Protein AF-0000000086060677 (afdb_homodimer)

InterPro domains:
  IPR001279 Metallo-beta-lactamase [PF00753] (43-254)
  IPR001279 Metallo-beta-lactamase [SM00849] (43-254)
  IPR036866 Ribonuclease Z/Hydroxyacylglutathione hydrolase-like [G3DSA:3.60.15.10] (2-266)
  IPR036866 Ribonuclease Z/Hydroxyacylglutathione hydrolase-like [SSF56281] (4-256)
  IPR051013 N-acyl homoserine lactonase-like [PTHR42978] (4-263)

Organism: NCBI:txid261290

Structure (mmCIF, N/CA/C/O backbone):
data_AF-0000000086060677-model_v1
#
loop_
_entity.id
_entity.type
_entity.pdbx_description
1 polymer 'Glyoxylase-like metal-dependent hydrolase (Beta-lactamase superfamily II)'
#
loop_
_atom_site.group_PDB
_atom_site.id
_atom_site.type_symbol
_atom_site.label_atom_id
_atom_site.label_alt_id
_atom_site.label_comp_id
_atom_site.label_asym_id
_atom_site.label_entity_id
_atom_site.label_seq_id
_atom_site.pdbx_PDB_ins_code
_atom_site.Cartn_x
_atom_site.Cartn_y
_atom_site.Cartn_z
_atom_site.occupancy
_atom_site.B_iso_or_equiv
_atom_site.auth_seq_id
_atom_site.auth_comp_id
_atom_site.auth_asym_id
_atom_site.auth_atom_id
_atom_site.pdbx_PDB_model_num
ATOM 1 N N . MET A 1 1 ? -15.977 19.625 28.578 1 93 1 MET A N 1
ATOM 2 C CA . MET A 1 1 ? -15.82 20.375 27.344 1 93 1 MET A CA 1
ATOM 3 C C . MET A 1 1 ? -15.164 21.734 27.609 1 93 1 MET A C 1
ATOM 5 O O . MET A 1 1 ? -15.367 22.328 28.656 1 93 1 MET A O 1
ATOM 9 N N . VAL A 1 2 ? -14.25 22.047 26.672 1 95.31 2 VAL A N 1
ATOM 10 C CA . VAL A 1 2 ? -13.461 23.266 26.875 1 95.31 2 VAL A CA 1
ATOM 11 C C . VAL A 1 2 ? -14.031 24.406 26.047 1 95.31 2 VAL A C 1
ATOM 13 O O . VAL A 1 2 ? -14.539 24.172 24.938 1 95.31 2 VAL A O 1
ATOM 16 N N . ASP A 1 3 ? -13.953 25.625 26.656 1 96.69 3 ASP A N 1
ATOM 17 C CA . ASP A 1 3 ? -14.258 26.828 25.891 1 96.69 3 ASP A CA 1
ATOM 18 C C . ASP A 1 3 ? -13.039 27.312 25.109 1 96.69 3 ASP A C 1
ATOM 20 O O . ASP A 1 3 ? -12.203 28.031 25.641 1 96.69 3 ASP A O 1
ATOM 24 N N . ALA A 1 4 ? -12.914 26.906 23.875 1 97.19 4 ALA A N 1
ATOM 25 C CA . ALA A 1 4 ? -11.797 27.234 22.984 1 97.19 4 ALA A CA 1
ATOM 26 C C . ALA A 1 4 ? -12.289 27.625 21.594 1 97.19 4 ALA A C 1
ATOM 28 O O . ALA A 1 4 ? -13.43 27.344 21.234 1 97.19 4 ALA A O 1
ATOM 29 N N . GLU A 1 5 ? -11.484 28.375 20.984 1 97.62 5 GLU A N 1
ATOM 30 C CA . GLU A 1 5 ? -11.727 28.719 19.594 1 97.62 5 GLU A CA 1
ATOM 31 C C . GLU A 1 5 ? -10.695 28.078 18.672 1 97.62 5 GLU A C 1
ATOM 33 O O . GLU A 1 5 ? -9.516 27.969 19.031 1 97.62 5 GLU A O 1
ATOM 38 N N . VAL A 1 6 ? -11.141 27.594 17.547 1 98.5 6 VAL A N 1
ATOM 39 C CA . VAL A 1 6 ? -10.25 26.984 16.562 1 98.5 6 VAL A CA 1
ATOM 40 C C . VAL A 1 6 ? -10.266 27.797 15.281 1 98.5 6 VAL A C 1
ATOM 42 O O . VAL A 1 6 ? -11.305 27.938 14.641 1 98.5 6 VAL A O 1
ATOM 45 N N . TYR A 1 7 ? -9.133 28.359 14.938 1 98.69 7 TYR A N 1
ATOM 46 C CA . TYR A 1 7 ? -8.969 29.125 13.703 1 98.69 7 TYR A CA 1
ATOM 47 C C . TYR A 1 7 ? -8.266 28.281 12.641 1 98.69 7 TYR A C 1
ATOM 49 O O . TYR A 1 7 ? -7.227 27.672 12.914 1 98.69 7 TYR A O 1
ATOM 57 N N . VAL A 1 8 ? -8.867 28.219 11.445 1 98.69 8 VAL A N 1
ATOM 58 C CA . VAL A 1 8 ? -8.25 27.531 10.312 1 98.69 8 VAL A CA 1
ATOM 59 C C . VAL A 1 8 ? -7.355 28.5 9.539 1 98.69 8 VAL A C 1
ATOM 61 O O . VAL A 1 8 ? -7.801 29.578 9.125 1 98.69 8 VAL A O 1
ATOM 64 N N . ILE A 1 9 ? -6.129 28.141 9.406 1 98.75 9 ILE A N 1
ATOM 65 C CA . ILE A 1 9 ? -5.16 28.984 8.711 1 98.75 9 ILE A CA 1
ATOM 66 C C . ILE A 1 9 ? -4.871 28.406 7.332 1 98.75 9 ILE A C 1
ATOM 68 O O . ILE A 1 9 ? -4.375 27.281 7.215 1 98.75 9 ILE A O 1
ATOM 72 N N . ASP A 1 10 ? -5.199 29.156 6.301 1 98.62 10 ASP A N 1
ATOM 73 C CA . ASP A 1 10 ? -4.883 28.75 4.934 1 98.62 10 ASP A CA 1
ATOM 74 C C . ASP A 1 10 ? -3.385 28.859 4.66 1 98.62 10 ASP A C 1
ATOM 76 O O . ASP A 1 10 ? -2.812 29.953 4.738 1 98.62 10 ASP A O 1
ATOM 80 N N . ARG A 1 11 ? -2.787 27.797 4.316 1 98.75 11 ARG A N 1
ATOM 81 C CA . ARG A 1 11 ? -1.346 27.75 4.09 1 98.75 11 ARG A CA 1
ATOM 82 C C . ARG A 1 11 ? -1.031 27.469 2.625 1 98.75 11 ARG A C 1
ATOM 84 O O . ARG A 1 11 ? 0.071 27.016 2.297 1 98.75 11 ARG A O 1
ATOM 91 N N . GLY A 1 12 ? -2.002 27.656 1.81 1 98.44 12 GLY A N 1
ATOM 92 C CA . GLY A 1 12 ? -1.803 27.484 0.381 1 98.44 12 GLY A CA 1
ATOM 93 C C . GLY A 1 12 ? -2.225 26.109 -0.111 1 98.44 12 GLY A C 1
ATOM 94 O O . GLY A 1 12 ? -3.092 25.469 0.488 1 98.44 12 GLY A O 1
ATOM 95 N N . GLY A 1 13 ? -1.74 25.781 -1.375 1 98.38 13 GLY A N 1
ATOM 96 C CA . GLY A 1 13 ? -2.143 24.547 -2.012 1 98.38 13 GLY A CA 1
ATOM 97 C C . GLY A 1 13 ? -0.994 23.828 -2.688 1 98.38 13 GLY A C 1
ATOM 98 O O . GLY A 1 13 ? 0.056 24.422 -2.943 1 98.38 13 GLY A O 1
ATOM 99 N N . ILE A 1 14 ? -1.192 22.547 -2.873 1 98.75 14 ILE A N 1
ATOM 100 C CA . ILE A 1 14 ? -0.278 21.672 -3.607 1 98.75 14 ILE A CA 1
ATOM 101 C C . ILE A 1 14 ? -1.015 21.016 -4.77 1 98.75 14 ILE A C 1
ATOM 103 O O . ILE A 1 14 ? -2.135 20.531 -4.602 1 98.75 14 ILE A O 1
ATOM 107 N N . ARG A 1 15 ? -0.454 21.094 -5.969 1 98.75 15 ARG A N 1
ATOM 108 C CA . ARG A 1 15 ? -0.992 20.375 -7.125 1 98.75 15 ARG A CA 1
ATOM 109 C C . ARG A 1 15 ? -0.261 19.062 -7.348 1 98.75 15 ARG A C 1
ATOM 111 O O . ARG A 1 15 ? 0.97 19.016 -7.309 1 98.75 15 ARG A O 1
ATOM 118 N N . CYS A 1 16 ? -1.013 18.031 -7.512 1 98.31 16 CYS A N 1
ATOM 119 C CA . CYS A 1 16 ? -0.381 16.719 -7.656 1 98.31 16 CYS A CA 1
ATOM 120 C C . CYS A 1 16 ? -1.327 15.734 -8.328 1 98.31 16 CYS A C 1
ATOM 122 O O . CYS A 1 16 ? -2.48 16.062 -8.609 1 98.31 16 CYS A O 1
ATOM 124 N N . ASP A 1 17 ? -0.795 14.586 -8.727 1 98.38 17 ASP A N 1
ATOM 125 C CA . ASP A 1 17 ? -1.565 13.445 -9.211 1 98.38 17 ASP A CA 1
ATOM 126 C C . ASP A 1 17 ? -2.459 12.875 -8.117 1 98.38 17 ASP A C 1
ATOM 128 O O . ASP A 1 17 ? -1.979 12.531 -7.035 1 98.38 17 ASP A O 1
ATOM 132 N N . MET A 1 18 ? -3.803 12.711 -8.375 1 97.94 18 MET A N 1
ATOM 133 C CA . MET A 1 18 ? -4.738 12.242 -7.359 1 97.94 18 MET A CA 1
ATOM 134 C C . MET A 1 18 ? -4.492 10.773 -7.027 1 97.94 18 MET A C 1
ATOM 136 O O . MET A 1 18 ? -4.996 10.266 -6.02 1 97.94 18 MET A O 1
ATOM 140 N N . ASN A 1 19 ? -3.652 10.078 -7.785 1 97.25 19 ASN A N 1
ATOM 141 C CA . ASN A 1 19 ? -3.242 8.719 -7.441 1 97.25 19 ASN A CA 1
ATOM 142 C C . ASN A 1 19 ? -2.449 8.688 -6.137 1 97.25 19 ASN A C 1
ATOM 144 O O . ASN A 1 19 ? -2.332 7.637 -5.504 1 97.25 19 ASN A O 1
ATOM 148 N N . TYR A 1 20 ? -1.906 9.867 -5.715 1 96.88 20 TYR A N 1
ATOM 149 C CA . TYR A 1 20 ? -1.253 9.938 -4.41 1 96.88 20 TYR A CA 1
ATOM 150 C C . TYR A 1 20 ? -2.279 9.945 -3.285 1 96.88 20 TYR A C 1
ATOM 152 O O . TYR A 1 20 ? -2.031 9.398 -2.207 1 96.88 20 TYR A O 1
ATOM 160 N N . MET A 1 21 ? -3.42 10.523 -3.551 1 97.31 21 MET A N 1
ATOM 161 C CA . MET A 1 21 ? -4.426 10.758 -2.518 1 97.31 21 MET A CA 1
ATOM 162 C C . MET A 1 21 ? -5.312 9.531 -2.336 1 97.31 21 MET A C 1
ATOM 164 O O . MET A 1 21 ? -5.812 9.281 -1.237 1 97.31 21 MET A O 1
ATOM 168 N N . LEU A 1 22 ? -5.535 8.891 -3.459 1 96.69 22 LEU A N 1
ATOM 169 C CA . LEU A 1 22 ? -6.418 7.727 -3.5 1 96.69 22 LEU A CA 1
ATOM 170 C C . LEU A 1 22 ? -5.758 6.566 -4.238 1 96.69 22 LEU A C 1
ATOM 172 O O . LEU A 1 22 ? -5.387 6.699 -5.406 1 96.69 22 LEU A O 1
ATOM 176 N N . GLU A 1 23 ? -5.656 5.473 -3.51 1 95.31 23 GLU A N 1
ATOM 177 C CA . GLU A 1 23 ? -5.082 4.273 -4.113 1 95.31 23 GLU A CA 1
ATOM 178 C C . GLU A 1 23 ? -5.844 3.867 -5.371 1 95.31 23 GLU A C 1
ATOM 180 O O . GLU A 1 23 ? -7.047 3.617 -5.32 1 95.31 23 GLU A O 1
ATOM 185 N N . GLY A 1 24 ? -5.125 3.793 -6.508 1 93.56 24 GLY A N 1
ATOM 186 C CA . GLY A 1 24 ? -5.723 3.318 -7.746 1 93.56 24 GLY A CA 1
ATOM 187 C C . GLY A 1 24 ? -6.73 4.289 -8.328 1 93.56 24 GLY A C 1
ATOM 188 O O . GLY A 1 24 ? -7.684 3.877 -9 1 93.56 24 GLY A O 1
ATOM 189 N N . ASN A 1 25 ? -6.605 5.531 -8.062 1 96.12 25 ASN A N 1
ATOM 190 C CA . ASN A 1 25 ? -7.535 6.551 -8.547 1 96.12 25 ASN A CA 1
ATOM 191 C C . ASN A 1 25 ? -7.684 6.5 -10.062 1 96.12 25 ASN A C 1
ATOM 193 O O . ASN A 1 25 ? -8.797 6.566 -10.586 1 96.12 25 ASN A O 1
ATOM 197 N N . THR A 1 26 ? -6.645 6.484 -10.797 1 96.62 26 THR A N 1
ATOM 198 C CA . THR A 1 26 ? -6.648 6.34 -12.25 1 96.62 26 THR A CA 1
ATOM 199 C C . THR A 1 26 ? -5.738 5.195 -12.68 1 96.62 26 THR A C 1
ATOM 201 O O . THR A 1 26 ? -4.523 5.25 -12.469 1 96.62 26 THR A O 1
ATOM 204 N N . LEU A 1 27 ? -6.324 4.211 -13.227 1 96.69 27 LEU A N 1
ATOM 205 C CA . LEU A 1 27 ? -5.613 3.066 -13.789 1 96.69 27 LEU A CA 1
ATOM 206 C C . LEU A 1 27 ? -6.113 2.754 -15.195 1 96.69 27 LEU A C 1
ATOM 208 O O . LEU A 1 27 ? -7.293 2.953 -15.5 1 96.69 27 LEU A O 1
ATOM 212 N N . ALA A 1 28 ? -5.18 2.299 -16 1 97.94 28 ALA A N 1
ATOM 213 C CA . ALA A 1 28 ? -5.562 1.871 -17.344 1 97.94 28 ALA A CA 1
ATOM 214 C C . ALA A 1 28 ? -6.34 0.561 -17.297 1 97.94 28 ALA A C 1
ATOM 216 O O . ALA A 1 28 ? -6.207 -0.219 -16.359 1 97.94 28 ALA A O 1
ATOM 217 N N . THR A 1 29 ? -7.207 0.333 -18.281 1 97.94 29 THR A N 1
ATOM 218 C CA . THR A 1 29 ? -7.922 -0.915 -18.531 1 97.94 29 THR A CA 1
ATOM 219 C C . THR A 1 29 ? -7.707 -1.382 -19.969 1 97.94 29 THR A C 1
ATOM 221 O O . THR A 1 29 ? -7.066 -0.691 -20.766 1 97.94 29 THR A O 1
ATOM 224 N N . ARG A 1 30 ? -8.242 -2.547 -20.219 1 98.06 30 ARG A N 1
ATOM 225 C CA . ARG A 1 30 ? -8.109 -3.113 -21.547 1 98.06 30 ARG A CA 1
ATOM 226 C C . ARG A 1 30 ? -8.672 -2.16 -22.609 1 98.06 30 ARG A C 1
ATOM 228 O O . ARG A 1 30 ? -8.039 -1.925 -23.641 1 98.06 30 ARG A O 1
ATOM 235 N N . THR A 1 31 ? -9.789 -1.585 -22.375 1 98.12 31 THR A N 1
ATOM 236 C CA . THR A 1 31 ? -10.492 -0.771 -23.359 1 98.12 31 THR A CA 1
ATOM 237 C C . THR A 1 31 ? -10.008 0.676 -23.297 1 98.12 31 THR A C 1
ATOM 239 O O . THR A 1 31 ? -10.156 1.421 -24.281 1 98.12 31 THR A O 1
ATOM 242 N N . ASP A 1 32 ? -9.531 1.156 -22.203 1 98.06 32 ASP A N 1
ATOM 243 C CA . ASP A 1 32 ? -8.953 2.486 -22.031 1 98.06 32 ASP A CA 1
ATOM 244 C C . ASP A 1 32 ? -7.543 2.402 -21.453 1 98.06 32 ASP A C 1
ATOM 246 O O . ASP A 1 32 ? -7.344 2.613 -20.266 1 98.06 32 ASP A O 1
ATOM 250 N N . ARG A 1 33 ? -6.59 2.355 -22.312 1 97.12 33 ARG A N 1
ATOM 251 C CA . ARG A 1 33 ? -5.223 2.055 -21.906 1 97.12 33 ARG A CA 1
ATOM 252 C C . ARG A 1 33 ? -4.484 3.322 -21.484 1 97.12 33 ARG A C 1
ATOM 254 O O . ARG A 1 33 ? -3.398 3.252 -20.906 1 97.12 33 ARG A O 1
ATOM 261 N N . ASN A 1 34 ? -5.051 4.422 -21.797 1 96.75 34 ASN A N 1
ATOM 262 C CA . ASN A 1 34 ? -4.41 5.676 -21.422 1 96.75 34 ASN A CA 1
ATOM 263 C C . ASN A 1 34 ? -5.43 6.707 -20.938 1 96.75 34 ASN A C 1
ATOM 265 O O . ASN A 1 34 ? -5.574 7.77 -21.547 1 96.75 34 ASN A O 1
ATOM 269 N N . PRO A 1 35 ? -6.059 6.359 -19.906 1 97.44 35 PRO A N 1
ATOM 270 C CA . PRO A 1 35 ? -7.012 7.332 -19.359 1 97.44 35 PRO A CA 1
ATOM 271 C C . PRO A 1 35 ? -6.34 8.617 -18.891 1 97.44 35 PRO A C 1
ATOM 273 O O . PRO A 1 35 ? -5.152 8.617 -18.562 1 97.44 35 PRO A O 1
ATOM 276 N N . ASP A 1 36 ? -7.094 9.711 -18.906 1 97.12 36 ASP A N 1
ATOM 277 C CA . ASP A 1 36 ? -6.582 10.977 -18.391 1 97.12 36 ASP A CA 1
ATOM 278 C C . ASP A 1 36 ? -6.348 10.898 -16.875 1 97.12 36 ASP A C 1
ATOM 280 O O . ASP A 1 36 ? -7.246 10.516 -16.125 1 97.12 36 ASP A O 1
ATOM 284 N N . ILE A 1 37 ? -5.188 11.289 -16.469 1 96.88 37 ILE A N 1
ATOM 285 C CA . ILE A 1 37 ? -4.84 11.289 -15.055 1 96.88 37 ILE A CA 1
ATOM 286 C C . ILE A 1 37 ? -5.5 12.477 -14.359 1 96.88 37 ILE A C 1
ATOM 288 O O . ILE A 1 37 ? -5.535 13.578 -14.906 1 96.88 37 ILE A O 1
ATOM 292 N N . ASP A 1 38 ? -6.074 12.203 -13.219 1 97.38 38 ASP A N 1
ATOM 293 C CA . ASP A 1 38 ? -6.676 13.234 -12.391 1 97.38 38 ASP A CA 1
ATOM 294 C C . ASP A 1 38 ? -5.609 14.031 -11.641 1 97.38 38 ASP A C 1
ATOM 296 O O . ASP A 1 38 ? -5.082 13.578 -10.625 1 97.38 38 ASP A O 1
ATOM 300 N N . TYR A 1 39 ? -5.199 15.18 -12.164 1 98 39 TYR A N 1
ATOM 301 C CA . TYR A 1 39 ? -4.242 16.109 -11.586 1 98 39 TYR A CA 1
ATOM 302 C C . TYR A 1 39 ? -4.949 17.328 -11.008 1 98 39 TYR A C 1
ATOM 304 O O . TYR A 1 39 ? -5.605 18.078 -11.734 1 98 39 TYR A O 1
ATOM 312 N N . ASP A 1 40 ? -4.855 17.5 -9.68 1 97.88 40 ASP A N 1
ATOM 313 C CA . ASP A 1 40 ? -5.676 18.516 -9.039 1 97.88 40 ASP A CA 1
ATOM 314 C C . ASP A 1 40 ? -4.934 19.156 -7.867 1 97.88 40 ASP A C 1
ATOM 316 O O . ASP A 1 40 ? -3.764 18.859 -7.629 1 97.88 40 ASP A O 1
ATOM 320 N N . GLU A 1 41 ? -5.602 20.125 -7.254 1 98.25 41 GLU A N 1
ATOM 321 C CA . GLU A 1 41 ? -5.035 20.844 -6.121 1 98.25 41 GLU A CA 1
ATOM 322 C C . GLU A 1 41 ? -5.621 20.359 -4.801 1 98.25 41 GLU A C 1
ATOM 324 O O . GLU A 1 41 ? -6.82 20.078 -4.715 1 98.25 41 GLU A O 1
ATOM 329 N N . ILE A 1 42 ? -4.754 20.172 -3.822 1 98.56 42 ILE A N 1
ATOM 330 C CA . ILE A 1 42 ? -5.188 19.875 -2.461 1 98.56 42 ILE A CA 1
ATOM 331 C C . ILE A 1 42 ? -4.797 21.031 -1.535 1 98.56 42 ILE A C 1
ATOM 333 O O . ILE A 1 42 ? -3.781 21.688 -1.751 1 98.56 42 ILE A O 1
ATOM 337 N N . PRO A 1 43 ? -5.602 21.25 -0.535 1 98.69 43 PRO A N 1
ATOM 338 C CA . PRO A 1 43 ? -5.301 22.344 0.382 1 98.69 43 PRO A CA 1
ATOM 339 C C . PRO A 1 43 ? -4.254 21.969 1.43 1 98.69 43 PRO A C 1
ATOM 341 O O . PRO A 1 43 ? -4.176 20.812 1.839 1 98.69 43 PRO A O 1
ATOM 344 N N . VAL A 1 44 ? -3.436 22.859 1.791 1 98.81 44 VAL A N 1
ATOM 345 C CA . VAL A 1 44 ? -2.588 22.797 2.977 1 98.81 44 VAL A CA 1
ATOM 346 C C . VAL A 1 44 ? -3.088 23.797 4.02 1 98.81 44 VAL A C 1
ATOM 348 O O . VAL A 1 44 ? -3.365 24.953 3.697 1 98.81 44 VAL A O 1
ATOM 351 N N . TRP A 1 45 ? -3.254 23.297 5.191 1 98.69 45 TRP A N 1
ATOM 352 C CA . TRP A 1 45 ? -3.775 24.172 6.242 1 98.69 45 TRP A CA 1
ATOM 353 C C . TRP A 1 45 ? -3.238 23.766 7.605 1 98.69 45 TRP A C 1
ATOM 355 O O . TRP A 1 45 ? -2.723 22.656 7.77 1 98.69 45 TRP A O 1
ATOM 365 N N . ASN A 1 46 ? -3.209 24.625 8.508 1 98.62 46 ASN A N 1
ATOM 366 C CA . ASN A 1 46 ? -2.961 24.344 9.922 1 98.62 46 ASN A CA 1
ATOM 367 C C . ASN A 1 46 ? -3.955 25.062 10.82 1 98.62 46 ASN A C 1
ATOM 369 O O . ASN A 1 46 ? -4.93 25.641 10.336 1 98.62 46 ASN A O 1
ATOM 373 N N . LEU A 1 47 ? -3.861 24.859 12.133 1 98.81 47 LEU A N 1
ATOM 374 C CA . LEU A 1 47 ? -4.84 25.438 13.047 1 98.81 47 LEU A CA 1
ATOM 375 C C . LEU A 1 47 ? -4.152 26.266 14.141 1 98.81 47 LEU A C 1
ATOM 377 O O . LEU A 1 47 ? -3.041 25.922 14.562 1 98.81 47 LEU A O 1
ATOM 381 N N . VAL A 1 48 ? -4.809 27.312 14.531 1 98.88 48 VAL A N 1
ATOM 382 C CA . VAL A 1 48 ? -4.59 27.891 15.852 1 98.88 48 VAL A CA 1
ATOM 383 C C . VAL A 1 48 ? -5.742 27.5 16.781 1 98.88 48 VAL A C 1
ATOM 385 O O . VAL A 1 48 ? -6.902 27.812 16.5 1 98.88 48 VAL A O 1
ATOM 388 N N . ILE A 1 49 ? -5.43 26.734 17.766 1 98.69 49 ILE A N 1
ATOM 389 C CA . ILE A 1 49 ? -6.391 26.422 18.828 1 98.69 49 ILE A CA 1
ATOM 390 C C . ILE A 1 49 ? -6.195 27.359 20 1 98.69 49 ILE A C 1
ATOM 392 O O . ILE A 1 49 ? -5.246 27.219 20.781 1 98.69 49 ILE A O 1
ATOM 396 N N . ASP A 1 50 ? -7.02 28.344 20.047 1 98.44 50 ASP A N 1
ATOM 397 C CA . ASP A 1 50 ? -7.008 29.297 21.156 1 98.44 50 ASP A CA 1
ATOM 398 C C . ASP A 1 50 ? -7.656 28.688 22.406 1 98.44 50 ASP A C 1
ATOM 400 O O . ASP A 1 50 ? -8.844 28.906 22.656 1 98.44 50 ASP A O 1
ATOM 404 N N . HIS A 1 51 ? -6.859 27.953 23.094 1 98.06 51 HIS A N 1
ATOM 405 C CA . HIS A 1 51 ? -7.238 27.188 24.281 1 98.06 51 HIS A CA 1
ATOM 406 C C . HIS A 1 51 ? -7.02 28.016 25.562 1 98.06 51 HIS A C 1
ATOM 408 O O . HIS A 1 51 ? -6.086 28.812 25.625 1 98.06 51 HIS A O 1
ATOM 414 N N . PRO A 1 52 ? -7.934 27.844 26.594 1 98 52 PRO A N 1
ATOM 415 C CA . PRO A 1 52 ? -7.77 28.609 27.844 1 98 52 PRO A CA 1
ATOM 416 C C . PRO A 1 52 ? -6.406 28.406 28.484 1 98 52 PRO A C 1
ATOM 418 O O . PRO A 1 52 ? -5.895 29.297 29.156 1 98 52 PRO A O 1
ATOM 421 N N . GLU A 1 53 ? -5.762 27.344 28.234 1 98.5 53 GLU A N 1
ATOM 422 C CA . GLU A 1 53 ? -4.496 27.016 28.891 1 98.5 53 GLU A CA 1
ATOM 423 C C . GLU A 1 53 ? -3.309 27.438 28.031 1 98.5 53 GLU A C 1
ATOM 425 O O . GLU A 1 53 ? -2.189 27.578 28.531 1 98.5 53 GLU A O 1
ATOM 430 N N . ALA A 1 54 ? -3.5 27.594 26.75 1 98.62 54 ALA A N 1
ATOM 431 C CA . ALA A 1 54 ? -2.41 27.906 25.812 1 98.62 54 ALA A CA 1
ATOM 432 C C . ALA A 1 54 ? -2.945 28.219 24.422 1 98.62 54 ALA A C 1
ATOM 434 O O . ALA A 1 54 ? -4.004 27.719 24.031 1 98.62 54 ALA A O 1
ATOM 435 N N . THR A 1 55 ? -2.262 29.031 23.703 1 98.81 55 THR A N 1
ATOM 436 C CA . THR A 1 55 ? -2.467 29.141 22.266 1 98.81 55 THR A CA 1
ATOM 437 C C . THR A 1 55 ? -1.643 28.094 21.531 1 98.81 55 THR A C 1
ATOM 439 O O . THR A 1 55 ? -0.412 28.156 21.5 1 98.81 55 THR A O 1
ATOM 442 N N . ILE A 1 56 ? -2.291 27.125 20.906 1 98.88 56 ILE A N 1
ATOM 443 C CA . ILE A 1 56 ? -1.622 25.969 20.328 1 98.88 56 ILE A CA 1
ATOM 444 C C . ILE A 1 56 ? -1.646 26.062 18.812 1 98.88 56 ILE A C 1
ATOM 446 O O . ILE A 1 56 ? -2.711 26.219 18.203 1 98.88 56 ILE A O 1
ATOM 450 N N . LEU A 1 57 ? -0.483 26.031 18.203 1 98.94 57 LEU A N 1
ATOM 451 C CA . LEU A 1 57 ? -0.364 25.891 16.766 1 98.94 57 LEU A CA 1
ATOM 452 C C . LEU A 1 57 ? -0.325 24.422 16.344 1 98.94 57 LEU A C 1
ATOM 454 O O . LEU A 1 57 ? 0.575 23.688 16.75 1 98.94 57 LEU A O 1
ATOM 458 N N . TRP A 1 58 ? -1.327 23.984 15.617 1 98.88 58 TRP A N 1
ATOM 459 C CA . TRP A 1 58 ? -1.451 22.625 15.102 1 98.88 58 TRP A CA 1
ATOM 460 C C . TRP A 1 58 ? -0.917 22.531 13.68 1 98.88 58 TRP A C 1
ATOM 462 O O . TRP A 1 58 ? -1.584 22.953 12.734 1 98.88 58 TRP A O 1
ATOM 472 N N . ASP A 1 59 ? 0.3 21.922 13.453 1 98.88 59 ASP A N 1
ATOM 473 C CA . ASP A 1 59 ? 1.071 21.859 12.219 1 98.88 59 ASP A CA 1
ATOM 474 C C . ASP A 1 59 ? 1.513 23.266 11.781 1 98.88 59 ASP A C 1
ATOM 476 O O . ASP A 1 59 ? 1.097 24.266 12.367 1 98.88 59 ASP A O 1
ATOM 480 N N . THR A 1 60 ? 2.406 23.312 10.789 1 98.81 60 THR A N 1
ATOM 481 C CA . THR A 1 60 ? 2.988 24.609 10.477 1 98.81 60 THR A CA 1
ATOM 482 C C . THR A 1 60 ? 2.961 24.859 8.969 1 98.81 60 THR A C 1
ATOM 484 O O . THR A 1 60 ? 3.373 25.938 8.508 1 98.81 60 THR A O 1
ATOM 487 N N . GLY A 1 61 ? 2.518 23.906 8.164 1 98.62 61 GLY A N 1
ATOM 488 C CA . GLY A 1 61 ? 2.371 24.078 6.73 1 98.62 61 GLY A CA 1
ATOM 489 C C . GLY A 1 61 ? 3.68 23.938 5.977 1 98.62 61 GLY A C 1
ATOM 490 O O . GLY A 1 61 ? 4.68 23.484 6.539 1 98.62 61 GLY A O 1
ATOM 491 N N . SER A 1 62 ? 3.629 24.25 4.703 1 98.69 62 SER A N 1
ATOM 492 C CA . SER A 1 62 ? 4.801 24.203 3.834 1 98.69 62 SER A CA 1
ATOM 493 C C . SER A 1 62 ? 5.754 25.359 4.113 1 98.69 62 SER A C 1
ATOM 495 O O . SER A 1 62 ? 5.324 26.438 4.539 1 98.69 62 SER A O 1
ATOM 497 N N . HIS A 1 63 ? 7.031 25.047 3.912 1 98.75 63 HIS A N 1
ATOM 498 C CA . HIS A 1 63 ? 7.988 26.156 3.93 1 98.75 63 HIS A CA 1
ATOM 499 C C . HIS A 1 63 ? 7.652 27.188 2.865 1 98.75 63 HIS A C 1
ATOM 501 O O . HIS A 1 63 ? 7.285 26.844 1.741 1 98.75 63 HIS A O 1
ATOM 507 N N . HIS A 1 64 ? 7.844 28.484 3.168 1 98.62 64 HIS A N 1
ATOM 508 C CA . HIS A 1 64 ? 7.469 29.547 2.24 1 98.62 64 HIS A CA 1
ATOM 509 C C . HIS A 1 64 ? 8.383 29.562 1.021 1 98.62 64 HIS A C 1
ATOM 511 O O . HIS A 1 64 ? 8.047 30.141 -0.012 1 98.62 64 HIS A O 1
ATOM 517 N N . GLU A 1 65 ? 9.5 28.953 1.051 1 98.69 65 GLU A N 1
ATOM 518 C CA . GLU A 1 65 ? 10.406 28.844 -0.085 1 98.69 65 GLU A CA 1
ATOM 519 C C . GLU A 1 65 ? 10.359 27.438 -0.681 1 98.69 65 GLU A C 1
ATOM 521 O O . GLU A 1 65 ? 11.328 26.984 -1.31 1 98.69 65 GLU A O 1
ATOM 526 N N . ALA A 1 66 ? 9.289 26.703 -0.426 1 98.56 66 ALA A N 1
ATOM 527 C CA . ALA A 1 66 ? 9.172 25.328 -0.877 1 98.56 66 ALA A CA 1
ATOM 528 C C . ALA A 1 66 ? 9.508 25.203 -2.361 1 98.56 66 ALA A C 1
ATOM 530 O O . ALA A 1 66 ? 10.336 24.375 -2.748 1 98.56 66 ALA A O 1
ATOM 531 N N . ALA A 1 67 ? 8.961 26.062 -3.248 1 97.94 67 ALA A N 1
ATOM 532 C CA . ALA A 1 67 ? 9.156 25.984 -4.695 1 97.94 67 ALA A CA 1
ATOM 533 C C . ALA A 1 67 ? 10.398 26.766 -5.121 1 97.94 67 ALA A C 1
ATOM 535 O O . ALA A 1 67 ? 10.797 26.719 -6.289 1 97.94 67 ALA A O 1
ATOM 536 N N . ASP A 1 68 ? 10.984 27.484 -4.223 1 97.5 68 ASP A N 1
ATOM 537 C CA . ASP A 1 68 ? 12.109 28.359 -4.527 1 97.5 68 ASP A CA 1
ATOM 538 C C . ASP A 1 68 ? 13.398 27.812 -3.922 1 97.5 68 ASP A C 1
ATOM 540 O O . ASP A 1 68 ? 14.117 28.547 -3.223 1 97.5 68 ASP A O 1
ATOM 544 N N . GLY A 1 69 ? 13.578 26.562 -4.07 1 97.12 69 GLY A N 1
ATOM 545 C CA . GLY A 1 69 ? 14.883 25.984 -3.748 1 97.12 69 GLY A CA 1
ATOM 546 C C . GLY A 1 69 ? 14.883 25.219 -2.447 1 97.12 69 GLY A C 1
ATOM 547 O O . GLY A 1 69 ? 15.812 24.453 -2.18 1 97.12 69 GLY A O 1
ATOM 548 N N . HIS A 1 70 ? 13.883 25.344 -1.634 1 97.94 70 HIS A N 1
ATOM 549 C CA . HIS A 1 70 ? 13.867 24.625 -0.366 1 97.94 70 HIS A CA 1
ATOM 550 C C . HIS A 1 70 ? 13.57 23.141 -0.575 1 97.94 70 HIS A C 1
ATOM 552 O O . HIS A 1 70 ? 14.266 22.281 -0.03 1 97.94 70 HIS A O 1
ATOM 558 N N . TRP A 1 71 ? 12.422 22.781 -1.312 1 97.56 71 TRP A N 1
ATOM 559 C CA . TRP A 1 71 ? 12.156 21.391 -1.657 1 97.56 71 TRP A CA 1
ATOM 560 C C . TRP A 1 71 ? 13.055 20.938 -2.799 1 97.56 71 TRP A C 1
ATOM 562 O O . TRP A 1 71 ? 13.414 21.719 -3.672 1 97.56 71 TRP A O 1
ATOM 572 N N . PRO A 1 72 ? 13.508 19.656 -2.779 1 96 72 PRO A N 1
ATOM 573 C CA . PRO A 1 72 ? 14.18 19.125 -3.967 1 96 72 PRO A CA 1
ATOM 574 C C . PRO A 1 72 ? 13.32 19.219 -5.227 1 96 72 PRO A C 1
ATOM 576 O O . PRO A 1 72 ? 12.094 19.125 -5.148 1 96 72 PRO A O 1
ATOM 579 N N . ASP A 1 73 ? 13.977 19.328 -6.395 1 96.31 73 ASP A N 1
ATOM 580 C CA . ASP A 1 73 ? 13.297 19.562 -7.664 1 96.31 73 ASP A CA 1
ATOM 581 C C . ASP A 1 73 ? 12.273 18.453 -7.949 1 96.31 73 ASP A C 1
ATOM 583 O O . ASP A 1 73 ? 11.18 18.734 -8.445 1 96.31 73 ASP A O 1
ATOM 587 N N . ASP A 1 74 ? 12.648 17.219 -7.691 1 94.88 74 ASP A N 1
ATOM 588 C CA . ASP A 1 74 ? 11.758 16.094 -7.973 1 94.88 74 ASP A CA 1
ATOM 589 C C . ASP A 1 74 ? 10.492 16.172 -7.117 1 94.88 74 ASP A C 1
ATOM 591 O O . ASP A 1 74 ? 9.406 15.812 -7.566 1 94.88 74 ASP A O 1
ATOM 595 N N . LEU A 1 75 ? 10.641 16.625 -5.918 1 96.19 75 LEU A N 1
ATOM 596 C CA . LEU A 1 75 ? 9.484 16.766 -5.043 1 96.19 75 LEU A CA 1
ATOM 597 C C . LEU A 1 75 ? 8.594 17.906 -5.516 1 96.19 75 LEU A C 1
ATOM 599 O O . LEU A 1 75 ? 7.363 17.797 -5.473 1 96.19 75 LEU A O 1
ATOM 603 N N . VAL A 1 76 ? 9.203 19 -5.926 1 97.88 76 VAL A N 1
ATOM 604 C CA . VAL A 1 76 ? 8.445 20.125 -6.465 1 97.88 76 VAL A CA 1
ATOM 605 C C . VAL A 1 76 ? 7.668 19.688 -7.703 1 97.88 76 VAL A C 1
ATOM 607 O O . VAL A 1 76 ? 6.535 20.109 -7.922 1 97.88 76 VAL A O 1
ATOM 610 N N . GLU A 1 77 ? 8.289 18.859 -8.492 1 97.75 77 GLU A N 1
ATOM 611 C CA . GLU A 1 77 ? 7.637 18.344 -9.688 1 97.75 77 GLU A CA 1
ATOM 612 C C . GLU A 1 77 ? 6.449 17.453 -9.336 1 97.75 77 GLU A C 1
ATOM 614 O O . GLU A 1 77 ? 5.406 17.516 -9.984 1 97.75 77 GLU A O 1
ATOM 619 N N . ALA A 1 78 ? 6.578 16.609 -8.312 1 96.81 78 ALA A N 1
ATOM 620 C CA . ALA A 1 78 ? 5.543 15.648 -7.934 1 96.81 78 ALA A CA 1
ATOM 621 C C . ALA A 1 78 ? 4.434 16.328 -7.137 1 96.81 78 ALA A C 1
ATOM 623 O O . ALA A 1 78 ? 3.254 16.016 -7.312 1 96.81 78 ALA A O 1
ATOM 624 N N . PHE A 1 79 ? 4.82 17.219 -6.223 1 97.88 79 PHE A N 1
ATOM 625 C CA . PHE A 1 79 ? 3.947 17.969 -5.328 1 97.88 79 PHE A CA 1
ATOM 626 C C . PHE A 1 79 ? 4.199 19.453 -5.449 1 97.88 79 PHE A C 1
ATOM 628 O O . PHE A 1 79 ? 4.949 20.031 -4.652 1 97.88 79 PHE A O 1
ATOM 635 N N . HIS A 1 80 ? 3.52 20.109 -6.371 1 98.69 80 HIS A N 1
ATOM 636 C CA . HIS A 1 80 ? 3.859 21.484 -6.711 1 98.69 80 HIS A CA 1
ATOM 637 C C . HIS A 1 80 ? 3.209 22.469 -5.742 1 98.69 80 HIS A C 1
ATOM 639 O O . HIS A 1 80 ? 1.995 22.688 -5.793 1 98.69 80 HIS A O 1
ATOM 645 N N . PRO A 1 81 ? 4.016 22.984 -4.832 1 98.5 81 PRO A N 1
ATOM 646 C CA . PRO A 1 81 ? 3.498 24.016 -3.918 1 98.5 81 PRO A CA 1
ATOM 647 C C . PRO A 1 81 ? 3.363 25.375 -4.582 1 98.5 81 PRO A C 1
ATOM 649 O O . PRO A 1 81 ? 4.148 26.281 -4.297 1 98.5 81 PRO A O 1
ATOM 652 N N . HIS A 1 82 ? 2.34 25.641 -5.332 1 97.56 82 HIS A N 1
ATOM 653 C CA . HIS A 1 82 ? 2.266 26.672 -6.352 1 97.56 82 HIS A CA 1
ATOM 654 C C . HIS A 1 82 ? 2.205 28.062 -5.727 1 97.56 82 HIS A C 1
ATOM 656 O O . HIS A 1 82 ? 2.541 29.062 -6.375 1 97.56 82 HIS A O 1
ATOM 662 N N . ASP A 1 83 ? 1.835 28.188 -4.418 1 98.5 83 ASP A N 1
ATOM 663 C CA . ASP A 1 83 ? 1.707 29.516 -3.832 1 98.5 83 ASP A CA 1
ATOM 664 C C . ASP A 1 83 ? 2.289 29.547 -2.422 1 98.5 83 ASP A C 1
ATOM 666 O O . ASP A 1 83 ? 1.854 30.344 -1.586 1 98.5 83 ASP A O 1
ATOM 670 N N . ALA A 1 84 ? 3.201 28.656 -2.129 1 98.44 84 ALA A N 1
ATOM 671 C CA . ALA A 1 84 ? 3.811 28.594 -0.804 1 98.44 84 ALA A CA 1
ATOM 672 C C . ALA A 1 84 ? 4.441 29.922 -0.424 1 98.44 84 ALA A C 1
ATOM 674 O O . ALA A 1 84 ? 4.434 30.312 0.747 1 98.44 84 ALA A O 1
ATOM 675 N N . SER A 1 85 ? 5.016 30.641 -1.391 1 98.25 85 SER A N 1
ATOM 676 C CA . SER A 1 85 ? 5.699 31.906 -1.146 1 98.25 85 SER A CA 1
ATOM 677 C C . SER A 1 85 ? 4.734 32.969 -0.625 1 98.25 85 SER A C 1
ATOM 679 O O . SER A 1 85 ? 5.148 33.906 0.047 1 98.25 85 SER A O 1
ATOM 681 N N . ASP A 1 86 ? 3.484 32.812 -0.881 1 98.56 86 ASP A N 1
ATOM 682 C CA . ASP A 1 86 ? 2.465 33.781 -0.438 1 98.56 86 ASP A CA 1
ATOM 683 C C . ASP A 1 86 ? 1.91 33.375 0.93 1 98.56 86 ASP A C 1
ATOM 685 O O . ASP A 1 86 ? 1.045 34.062 1.475 1 98.56 86 ASP A O 1
ATOM 689 N N . HIS A 1 87 ? 2.428 32.281 1.458 1 98.69 87 HIS A N 1
ATOM 690 C CA . HIS A 1 87 ? 1.853 31.75 2.686 1 98.69 87 HIS A CA 1
ATOM 691 C C . HIS A 1 87 ? 2.93 31.5 3.738 1 98.69 87 HIS A C 1
ATOM 693 O O . HIS A 1 87 ? 3.016 30.422 4.309 1 98.69 87 HIS A O 1
ATOM 699 N N . ARG A 1 88 ? 3.713 32.5 3.904 1 98.69 88 ARG A N 1
ATOM 700 C CA . ARG A 1 88 ? 4.668 32.438 5.004 1 98.69 88 ARG A CA 1
ATOM 701 C C . ARG A 1 88 ? 3.951 32.344 6.348 1 98.69 88 ARG A C 1
ATOM 703 O O . ARG A 1 88 ? 2.963 33.062 6.574 1 98.69 88 ARG A O 1
ATOM 710 N N . LEU A 1 89 ? 4.438 31.516 7.246 1 98.75 89 LEU A N 1
ATOM 711 C CA . LEU A 1 89 ? 3.697 31.172 8.461 1 98.75 89 LEU A CA 1
ATOM 712 C C . LEU A 1 89 ? 3.398 32.438 9.273 1 98.75 89 LEU A C 1
ATOM 714 O O . LEU A 1 89 ? 2.262 32.625 9.703 1 98.75 89 LEU A O 1
ATOM 718 N N . ASP A 1 90 ? 4.449 33.312 9.539 1 98.56 90 ASP A N 1
ATOM 719 C CA . ASP A 1 90 ? 4.254 34.5 10.367 1 98.56 90 ASP A CA 1
ATOM 720 C C . ASP A 1 90 ? 3.252 35.438 9.727 1 98.56 90 ASP A C 1
ATOM 722 O O . ASP A 1 90 ? 2.436 36.062 10.422 1 98.56 90 ASP A O 1
ATOM 726 N N . ASP A 1 91 ? 3.213 35.562 8.359 1 98.69 91 ASP A N 1
ATOM 727 C CA . ASP A 1 91 ? 2.26 36.406 7.66 1 98.69 91 ASP A CA 1
ATOM 728 C C . ASP A 1 91 ? 0.836 35.875 7.801 1 98.69 91 ASP A C 1
ATOM 730 O O . ASP A 1 91 ? -0.095 36.625 8.07 1 98.69 91 ASP A O 1
ATOM 734 N N . ASP A 1 92 ? 0.651 34.594 7.609 1 98.69 92 ASP A N 1
ATOM 735 C CA . ASP A 1 92 ? -0.678 34 7.68 1 98.69 92 ASP A CA 1
ATOM 736 C C . ASP A 1 92 ? -1.227 34.031 9.102 1 98.69 92 ASP A C 1
ATOM 738 O O . ASP A 1 92 ? -2.428 34.219 9.305 1 98.69 92 ASP A O 1
ATOM 742 N N . LEU A 1 93 ? -0.344 33.812 10.109 1 98.69 93 LEU A N 1
ATOM 743 C CA . LEU A 1 93 ? -0.755 33.938 11.508 1 98.69 93 LEU A CA 1
ATOM 744 C C . LEU A 1 93 ? -1.207 35.375 11.789 1 98.69 93 LEU A C 1
ATOM 746 O O . LEU A 1 93 ? -2.24 35.594 12.43 1 98.69 93 LEU A O 1
ATOM 750 N N . ALA A 1 94 ? -0.432 36.344 11.305 1 98.44 94 ALA A N 1
ATOM 751 C CA . ALA A 1 94 ? -0.764 37.75 11.523 1 98.44 94 ALA A CA 1
ATOM 752 C C . ALA A 1 94 ? -2.131 38.062 10.93 1 98.44 94 ALA A C 1
ATOM 754 O O . ALA A 1 94 ? -2.904 38.812 11.539 1 98.44 94 ALA A O 1
ATOM 755 N N . ALA A 1 95 ? -2.357 37.562 9.75 1 97.81 95 ALA A N 1
ATOM 756 C CA . ALA A 1 95 ? -3.645 37.781 9.094 1 97.81 95 ALA A CA 1
ATOM 757 C C . ALA A 1 95 ? -4.793 37.25 9.953 1 97.81 95 ALA A C 1
ATOM 759 O O . ALA A 1 95 ? -5.914 37.75 9.875 1 97.81 95 ALA A O 1
ATOM 760 N N . ALA A 1 96 ? -4.5 36.25 10.773 1 97 96 ALA A N 1
ATOM 761 C CA . ALA A 1 96 ? -5.508 35.656 11.648 1 97 96 ALA A CA 1
ATOM 762 C C . ALA A 1 96 ? -5.508 36.344 13.023 1 97 96 ALA A C 1
ATOM 764 O O . ALA A 1 96 ? -6.277 35.938 13.906 1 97 96 ALA A O 1
ATOM 765 N N . GLY A 1 97 ? -4.602 37.281 13.219 1 97.62 97 GLY A N 1
ATOM 766 C CA . GLY A 1 97 ? -4.598 38.062 14.453 1 97.62 97 GLY A CA 1
ATOM 767 C C . GLY A 1 97 ? -3.623 37.531 15.484 1 97.62 97 GLY A C 1
ATOM 768 O O . GLY A 1 97 ? -3.73 37.844 16.672 1 97.62 97 GLY A O 1
ATOM 769 N N . TYR A 1 98 ? -2.723 36.688 15.078 1 98.31 98 TYR A N 1
ATOM 770 C CA . TYR A 1 98 ? -1.754 36.125 16 1 98.31 98 TYR A CA 1
ATOM 771 C C . TYR A 1 98 ? -0.329 36.438 15.578 1 98.31 98 TYR A C 1
ATOM 773 O O . TYR A 1 98 ? -0.01 36.438 14.391 1 98.31 98 TYR A O 1
ATOM 781 N N . ALA A 1 99 ? 0.471 36.812 16.516 1 98.25 99 ALA A N 1
ATOM 782 C CA . ALA A 1 99 ? 1.915 36.875 16.297 1 98.25 99 ALA A CA 1
ATOM 783 C C . ALA A 1 99 ? 2.582 35.531 16.656 1 98.25 99 ALA A C 1
ATOM 785 O O . ALA A 1 99 ? 2.002 34.719 17.375 1 98.25 99 ALA A O 1
ATOM 786 N N . LEU A 1 100 ? 3.77 35.312 16.141 1 98.25 100 LEU A N 1
ATOM 787 C CA . LEU A 1 100 ? 4.516 34.125 16.484 1 98.25 100 LEU A CA 1
ATOM 788 C C . LEU A 1 100 ? 4.703 34 18 1 98.25 100 LEU A C 1
ATOM 790 O O . LEU A 1 100 ? 4.617 32.906 18.562 1 98.25 100 LEU A O 1
ATOM 794 N N . ASP A 1 101 ? 4.91 35.156 18.641 1 98 101 ASP A N 1
ATOM 795 C CA . ASP A 1 101 ? 5.184 35.156 20.078 1 98 101 ASP A CA 1
ATOM 796 C C . ASP A 1 101 ? 3.926 34.844 20.875 1 98 101 ASP A C 1
ATOM 798 O O . ASP A 1 101 ? 4.004 34.562 22.078 1 98 101 ASP A O 1
ATOM 802 N N . ASP A 1 102 ? 2.742 34.875 20.219 1 98.44 102 ASP A N 1
ATOM 803 C CA . ASP A 1 102 ? 1.492 34.5 20.891 1 98.44 102 ASP A CA 1
ATOM 804 C C . ASP A 1 102 ? 1.357 33 21.031 1 98.44 102 ASP A C 1
ATOM 806 O O . ASP A 1 102 ? 0.517 32.5 21.797 1 98.44 102 ASP A O 1
ATOM 810 N N . ILE A 1 103 ? 2.123 32.25 20.281 1 98.88 103 ILE A N 1
ATOM 811 C CA . ILE A 1 103 ? 2.012 30.781 20.281 1 98.88 103 ILE A CA 1
ATOM 812 C C . ILE A 1 103 ? 2.713 30.203 21.5 1 98.88 103 ILE A C 1
ATOM 814 O O . ILE A 1 103 ? 3.928 30.344 21.656 1 98.88 103 ILE A O 1
ATOM 818 N N . ASP A 1 104 ? 1.953 29.484 22.281 1 98.81 104 ASP A N 1
ATOM 819 C CA . ASP A 1 104 ? 2.48 28.922 23.531 1 98.81 104 ASP A CA 1
ATOM 820 C C . ASP A 1 104 ? 3.01 27.516 23.312 1 98.81 104 ASP A C 1
ATOM 822 O O . ASP A 1 104 ? 3.848 27.031 24.078 1 98.81 104 ASP A O 1
ATOM 826 N N . ALA A 1 105 ? 2.484 26.828 22.344 1 98.88 105 ALA A N 1
ATOM 827 C CA . ALA A 1 105 ? 2.857 25.453 22.031 1 98.88 105 ALA A CA 1
ATOM 828 C C . ALA A 1 105 ? 2.615 25.141 20.547 1 98.88 105 ALA A C 1
ATOM 830 O O . ALA A 1 105 ? 1.687 25.688 19.938 1 98.88 105 ALA A O 1
ATOM 831 N N . VAL A 1 106 ? 3.453 24.297 20.031 1 98.88 106 VAL A N 1
ATOM 832 C CA . VAL A 1 106 ? 3.268 23.766 18.672 1 98.88 106 VAL A CA 1
ATOM 833 C C . VAL A 1 106 ? 3.055 22.266 18.75 1 98.88 106 VAL A C 1
ATOM 835 O O . VAL A 1 106 ? 3.75 21.562 19.484 1 98.88 106 VAL A O 1
ATOM 838 N N . PHE A 1 107 ? 2.078 21.781 18.062 1 98.69 107 PHE A N 1
ATOM 839 C CA . PHE A 1 107 ? 1.856 20.359 17.844 1 98.69 107 PHE A CA 1
ATOM 840 C C . PHE A 1 107 ? 1.997 20 16.375 1 98.69 107 PHE A C 1
ATOM 842 O O . PHE A 1 107 ? 1.336 20.609 15.523 1 98.69 107 PHE A O 1
ATOM 849 N N . VAL A 1 108 ? 2.855 19.062 16.094 1 98.69 108 VAL A N 1
ATOM 850 C CA . VAL A 1 108 ? 3.037 18.625 14.711 1 98.69 108 VAL A CA 1
ATOM 851 C C . VAL A 1 108 ? 2.512 17.203 14.547 1 98.69 108 VAL A C 1
ATOM 853 O O . VAL A 1 108 ? 2.998 16.281 15.195 1 98.69 108 VAL A O 1
ATOM 856 N N . SER A 1 109 ? 1.538 17.094 13.664 1 98.69 109 SER A N 1
ATOM 857 C CA . SER A 1 109 ? 0.946 15.781 13.422 1 98.69 109 SER 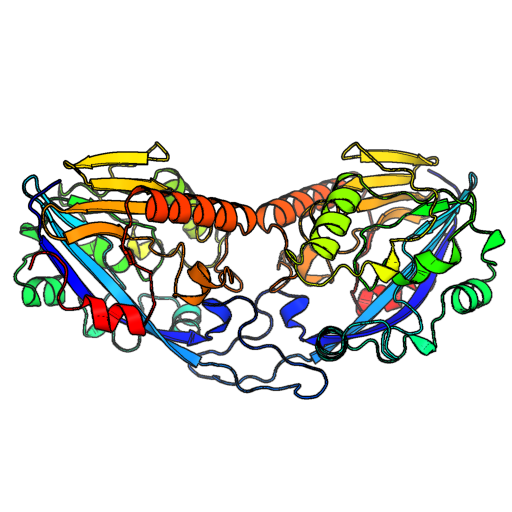A CA 1
ATOM 858 C C . SER A 1 109 ? 1.983 14.797 12.891 1 98.69 109 SER A C 1
ATOM 860 O O . SER A 1 109 ? 2.059 13.656 13.359 1 98.69 109 SER A O 1
ATOM 862 N N . HIS A 1 110 ? 2.732 15.227 11.938 1 98.44 110 HIS A N 1
ATOM 863 C CA . HIS A 1 110 ? 3.891 14.523 11.406 1 98.44 110 HIS A CA 1
ATOM 864 C C . HIS A 1 110 ? 4.832 15.477 10.68 1 98.44 110 HIS A C 1
ATOM 866 O O . HIS A 1 110 ? 4.543 16.672 10.555 1 98.44 110 HIS A O 1
ATOM 872 N N . LEU A 1 111 ? 5.953 14.977 10.242 1 98.38 111 LEU A N 1
ATOM 873 C CA . LEU A 1 111 ? 7.039 15.891 9.898 1 98.38 111 LEU A CA 1
ATOM 874 C C . LEU A 1 111 ? 7.262 15.914 8.391 1 98.38 111 LEU A C 1
ATOM 876 O O . LEU A 1 111 ? 8.375 16.188 7.926 1 98.38 111 LEU A O 1
ATOM 880 N N . HIS A 1 112 ? 6.246 15.641 7.578 1 98.06 112 HIS A N 1
ATOM 881 C CA . HIS A 1 112 ? 6.352 15.781 6.129 1 98.06 112 HIS A CA 1
ATOM 882 C C . HIS A 1 112 ? 6.449 17.25 5.719 1 98.06 112 HIS A C 1
ATOM 884 O O . HIS A 1 112 ? 6.137 18.141 6.512 1 98.06 112 HIS A O 1
ATOM 890 N N . ILE A 1 113 ? 6.742 17.469 4.551 1 97.81 113 ILE A N 1
ATOM 891 C CA . ILE A 1 113 ? 7.176 18.734 3.977 1 97.81 113 ILE A CA 1
ATOM 892 C C . ILE A 1 113 ? 6.031 19.75 4.023 1 97.81 113 ILE A C 1
ATOM 894 O O . ILE A 1 113 ? 6.262 20.953 4.098 1 97.81 113 ILE A O 1
ATOM 898 N N . ASP A 1 114 ? 4.828 19.266 3.975 1 98.25 114 ASP A N 1
ATOM 899 C CA . ASP A 1 114 ? 3.709 20.203 3.938 1 98.25 114 ASP A CA 1
ATOM 900 C C . ASP A 1 114 ? 3.127 20.422 5.332 1 98.25 114 ASP A C 1
ATOM 902 O O . ASP A 1 114 ? 2.094 21.078 5.488 1 98.25 114 ASP A O 1
ATOM 906 N N . HIS A 1 115 ? 3.779 19.938 6.379 1 98.62 115 HIS A N 1
ATOM 907 C CA . HIS A 1 115 ? 3.299 20.109 7.746 1 98.62 115 HIS A CA 1
ATOM 908 C C . HIS A 1 115 ? 4.371 20.734 8.633 1 98.62 115 HIS A C 1
ATOM 910 O O . HIS A 1 115 ? 4.055 21.391 9.625 1 98.62 115 HIS A O 1
ATOM 916 N N . ALA A 1 116 ? 5.617 20.562 8.305 1 98.62 116 ALA A N 1
ATOM 917 C CA . ALA A 1 116 ? 6.711 20.891 9.219 1 98.62 116 ALA A CA 1
ATOM 918 C C . ALA A 1 116 ? 7.488 22.109 8.727 1 98.62 116 ALA A C 1
ATOM 920 O O . ALA A 1 116 ? 8.43 22.562 9.383 1 98.62 116 ALA A O 1
ATOM 921 N N . GLY A 1 117 ? 7.113 22.688 7.605 1 98.5 117 GLY A N 1
ATOM 922 C CA . GLY A 1 117 ? 7.891 23.734 6.945 1 98.5 117 GLY A CA 1
ATOM 923 C C . GLY A 1 117 ? 8.031 24.984 7.77 1 98.5 117 GLY A C 1
ATOM 924 O O . GLY A 1 117 ? 8.992 25.75 7.605 1 98.5 117 GLY A O 1
ATOM 925 N N . GLY A 1 118 ? 7.105 25.25 8.664 1 98.75 118 GLY A N 1
ATOM 926 C CA . GLY A 1 118 ? 7.109 26.469 9.461 1 98.75 118 GLY A CA 1
ATOM 927 C C . GLY A 1 118 ? 7.844 26.328 10.781 1 98.75 118 GLY A C 1
ATOM 928 O O . GLY A 1 118 ? 7.961 27.281 11.539 1 98.75 118 GLY A O 1
ATOM 929 N N . LEU A 1 119 ? 8.406 25.141 11.07 1 98.81 119 LEU A N 1
ATOM 930 C CA . LEU A 1 119 ? 9.055 24.906 12.359 1 98.81 119 LEU A CA 1
ATOM 931 C C . LEU A 1 119 ? 10.266 25.812 12.539 1 98.81 119 LEU A C 1
ATOM 933 O O . LEU A 1 119 ? 10.656 26.109 13.664 1 98.81 119 LEU A O 1
ATOM 937 N N . GLU A 1 120 ? 10.82 26.281 11.445 1 98.56 120 GLU A N 1
ATOM 938 C CA . GLU A 1 120 ? 11.992 27.141 11.492 1 98.56 120 GLU A CA 1
ATOM 939 C C . GLU A 1 120 ? 11.711 28.406 12.305 1 98.56 120 GLU A C 1
ATOM 941 O O . GLU A 1 120 ? 12.617 28.969 12.922 1 98.56 120 GLU A O 1
ATOM 946 N N . PHE A 1 121 ? 10.492 28.859 12.391 1 98.75 121 PHE A N 1
ATOM 947 C CA . PHE A 1 121 ? 10.117 30.094 13.062 1 98.75 121 PHE A CA 1
ATOM 948 C C . PHE A 1 121 ? 10.203 29.938 14.578 1 98.75 121 PHE A C 1
ATOM 950 O O . PHE A 1 121 ? 10.164 30.922 15.32 1 98.75 121 PHE A O 1
ATOM 957 N N . PHE A 1 122 ? 10.336 28.75 15.016 1 98.75 122 PHE A N 1
ATOM 958 C CA . PHE A 1 122 ? 10.398 28.5 16.453 1 98.75 122 PHE A CA 1
ATOM 959 C C . PHE A 1 122 ? 11.797 28.078 16.875 1 98.75 122 PHE A C 1
ATOM 961 O O . PHE A 1 122 ? 12.016 27.703 18.016 1 98.75 122 PHE A O 1
ATOM 968 N N . ALA A 1 123 ? 12.742 28.031 15.945 1 98.5 123 ALA A N 1
ATOM 969 C CA . ALA A 1 123 ? 14.125 27.719 16.266 1 98.5 123 ALA A CA 1
ATOM 970 C C . ALA A 1 123 ? 14.695 28.672 17.297 1 98.5 123 ALA A C 1
ATOM 972 O O . ALA A 1 123 ? 14.547 29.891 17.172 1 98.5 123 ALA A O 1
ATOM 973 N N . GLY A 1 124 ? 15.289 28.109 18.297 1 98.25 124 GLY A N 1
ATOM 974 C CA . GLY A 1 124 ? 15.945 28.922 19.312 1 98.25 124 GLY A CA 1
ATOM 975 C C . GLY A 1 124 ? 14.984 29.453 20.359 1 98.25 124 GLY A C 1
ATOM 976 O O . GLY A 1 124 ? 15.406 30.125 21.297 1 98.25 124 GLY A O 1
ATOM 977 N N . THR A 1 125 ? 13.703 29.219 20.188 1 98.31 125 THR A N 1
ATOM 978 C CA . THR A 1 125 ? 12.742 29.641 21.188 1 98.31 125 THR A CA 1
ATOM 979 C C . THR A 1 125 ? 12.516 28.547 22.219 1 98.31 125 THR A C 1
ATOM 981 O O . THR A 1 125 ? 12.945 27.406 22.031 1 98.31 125 THR A O 1
ATOM 984 N N . ASP A 1 126 ? 11.875 28.906 23.312 1 98.12 126 ASP A N 1
ATOM 985 C CA . ASP A 1 126 ? 11.555 27.938 24.344 1 98.12 126 ASP A CA 1
ATOM 986 C C . ASP A 1 126 ? 10.156 27.359 24.156 1 98.12 126 ASP A C 1
ATOM 988 O O . ASP A 1 126 ? 9.672 26.594 24.984 1 98.12 126 ASP A O 1
ATOM 992 N N . THR A 1 127 ? 9.453 27.734 23.031 1 98.62 127 THR A N 1
ATOM 993 C CA . THR A 1 127 ? 8.125 27.203 22.75 1 98.62 127 THR A CA 1
ATOM 994 C C . THR A 1 127 ? 8.164 25.688 22.625 1 98.62 127 THR A C 1
ATOM 996 O O . THR A 1 127 ? 8.906 25.141 21.797 1 98.62 127 THR A O 1
ATOM 999 N N . PRO A 1 128 ? 7.441 24.953 23.5 1 98.75 128 PRO A N 1
ATOM 1000 C CA . PRO A 1 128 ? 7.445 23.5 23.359 1 98.75 128 PRO A CA 1
ATOM 1001 C C . PRO A 1 128 ? 6.848 23.031 22.031 1 98.75 128 PRO A C 1
ATOM 1003 O O . PRO A 1 128 ? 5.844 23.594 21.562 1 98.75 128 PRO A O 1
ATOM 1006 N N . ILE A 1 129 ? 7.473 22.078 21.406 1 98.81 129 ILE A N 1
ATOM 1007 C CA . ILE A 1 129 ? 7.016 21.453 20.172 1 98.81 129 ILE A CA 1
ATOM 1008 C C . ILE A 1 129 ? 6.719 19.969 20.406 1 98.81 129 ILE A C 1
ATOM 1010 O O . ILE A 1 129 ? 7.629 19.188 20.703 1 98.81 129 ILE A O 1
ATOM 1014 N N . TYR A 1 130 ? 5.465 19.578 20.25 1 98.81 130 TYR A N 1
ATOM 1015 C CA . TYR A 1 130 ? 5.023 18.203 20.484 1 98.81 130 TYR A CA 1
ATOM 1016 C C . TYR A 1 130 ? 4.961 17.422 19.188 1 98.81 130 TYR A C 1
ATOM 1018 O O . TYR A 1 130 ? 4.445 17.906 18.172 1 98.81 130 TYR A O 1
ATOM 1026 N N . ALA A 1 131 ? 5.516 16.266 19.141 1 98.62 131 ALA A N 1
ATOM 1027 C CA . ALA A 1 131 ? 5.398 15.227 18.125 1 98.62 131 ALA A CA 1
ATOM 1028 C C . ALA A 1 131 ? 5.562 13.836 18.719 1 98.62 131 ALA A C 1
ATOM 1030 O O . ALA A 1 131 ? 6.211 13.672 19.766 1 98.62 131 ALA A O 1
ATOM 1031 N N . HIS A 1 132 ? 4.961 12.898 18.156 1 98.81 132 HIS A N 1
ATOM 1032 C CA . HIS A 1 132 ? 5.105 11.555 18.703 1 98.81 132 HIS A CA 1
ATOM 1033 C C . HIS A 1 132 ? 6.535 11.047 18.547 1 98.81 132 HIS A C 1
ATOM 1035 O O . HIS A 1 132 ? 7.164 11.266 17.516 1 98.81 132 HIS A O 1
ATOM 1041 N N . ARG A 1 133 ? 7.016 10.32 19.531 1 98.69 133 ARG A N 1
ATOM 1042 C CA . ARG A 1 133 ? 8.375 9.789 19.516 1 98.69 133 ARG A CA 1
ATOM 1043 C C . ARG A 1 133 ? 8.633 8.969 18.25 1 98.69 133 ARG A C 1
ATOM 1045 O O . ARG A 1 133 ? 9.68 9.102 17.625 1 98.69 133 ARG A O 1
ATOM 1052 N N . LYS A 1 134 ? 7.711 8.148 17.859 1 98.38 134 LYS A N 1
ATOM 1053 C CA . LYS A 1 134 ? 7.875 7.297 16.688 1 98.38 134 LYS A CA 1
ATOM 1054 C C . LYS A 1 134 ? 7.996 8.133 15.414 1 98.38 134 LYS A C 1
ATOM 1056 O O . LYS A 1 134 ? 8.672 7.73 14.469 1 98.38 134 LYS A O 1
ATOM 1061 N N . GLU A 1 135 ? 7.336 9.266 15.375 1 98.19 135 GLU A N 1
ATOM 1062 C CA . GLU A 1 135 ? 7.473 10.18 14.242 1 98.19 135 GLU A CA 1
ATOM 1063 C C . GLU A 1 135 ? 8.875 10.773 14.18 1 98.19 135 GLU A C 1
ATOM 1065 O O . GLU A 1 135 ? 9.508 10.789 13.125 1 98.19 135 GLU A O 1
ATOM 1070 N N . LEU A 1 136 ? 9.289 11.234 15.344 1 98.19 136 LEU A N 1
ATOM 1071 C CA . LEU A 1 136 ? 10.633 11.805 15.406 1 98.19 136 LEU A CA 1
ATOM 1072 C C . LEU A 1 136 ? 11.68 10.773 15 1 98.19 136 LEU A C 1
ATOM 1074 O O . LEU A 1 136 ? 12.531 11.055 14.156 1 98.19 136 LEU A O 1
ATOM 1078 N N . GLU A 1 137 ? 11.609 9.594 15.578 1 96.94 137 GLU A N 1
ATOM 1079 C CA . GLU A 1 137 ? 12.547 8.523 15.258 1 96.94 137 GLU A CA 1
ATOM 1080 C C . GLU A 1 137 ? 12.562 8.227 13.758 1 96.94 137 GLU A C 1
ATOM 1082 O O . GLU A 1 137 ? 13.625 8.156 13.141 1 96.94 137 GLU A O 1
ATOM 1087 N N . PHE A 1 138 ? 11.445 8.125 13.211 1 96.56 138 PHE A N 1
ATOM 1088 C CA . PHE A 1 138 ? 11.336 7.734 11.805 1 96.56 138 PHE A CA 1
ATOM 1089 C C . PHE A 1 138 ? 11.781 8.867 10.891 1 96.56 138 PHE A C 1
ATOM 1091 O O . PHE A 1 138 ? 12.461 8.641 9.891 1 96.56 138 PHE A O 1
ATOM 1098 N N . ALA A 1 139 ? 11.359 10.031 11.188 1 97 139 ALA A N 1
ATOM 1099 C CA . ALA A 1 139 ? 11.688 11.188 10.359 1 97 139 ALA A CA 1
ATOM 1100 C C . ALA A 1 139 ? 13.195 11.375 10.258 1 97 139 ALA A C 1
ATOM 1102 O O . ALA A 1 139 ? 13.734 11.547 9.156 1 97 139 ALA A O 1
ATOM 1103 N N . TYR A 1 140 ? 13.867 11.352 11.359 1 95.25 140 TYR A N 1
ATOM 1104 C CA . TYR A 1 140 ? 15.32 11.523 11.344 1 95.25 140 TYR A CA 1
ATOM 110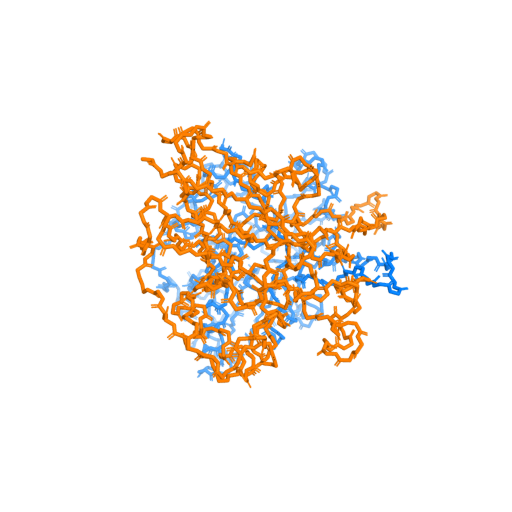5 C C . TYR A 1 140 ? 16 10.367 10.625 1 95.25 140 TYR A C 1
ATOM 1107 O O . TYR A 1 140 ? 16.953 10.57 9.883 1 95.25 140 TYR A O 1
ATOM 1115 N N . TYR A 1 141 ? 15.516 9.219 10.883 1 92.75 141 TYR A N 1
ATOM 1116 C CA . TYR A 1 141 ? 16.062 8.047 10.203 1 92.75 141 TYR A CA 1
ATOM 1117 C C . TYR A 1 141 ? 15.906 8.18 8.688 1 92.75 141 TYR A C 1
ATOM 1119 O O . TYR A 1 141 ? 16.875 8.008 7.945 1 92.75 141 TYR A O 1
ATOM 1127 N N . ASP A 1 142 ? 14.727 8.461 8.258 1 92.25 142 ASP A N 1
ATOM 1128 C CA . ASP A 1 142 ? 14.422 8.555 6.836 1 92.25 142 ASP A CA 1
ATOM 1129 C C . ASP A 1 142 ? 15.242 9.664 6.176 1 92.25 142 ASP A C 1
ATOM 1131 O O . ASP A 1 142 ? 15.836 9.461 5.117 1 92.25 142 ASP A O 1
ATOM 1135 N N . ALA A 1 143 ? 15.281 10.766 6.762 1 91.75 143 ALA A N 1
ATOM 1136 C CA . ALA A 1 143 ? 15.938 11.93 6.176 1 91.75 143 ALA A CA 1
ATOM 1137 C C . ALA A 1 143 ? 17.453 11.719 6.094 1 91.75 143 ALA A C 1
ATOM 1139 O O . ALA A 1 143 ? 18.109 12.219 5.176 1 91.75 143 ALA A O 1
ATOM 1140 N N . LYS A 1 144 ? 18.031 10.992 6.969 1 89.5 144 LYS A N 1
ATOM 1141 C CA . LYS A 1 144 ? 19.469 10.836 7.031 1 89.5 144 LYS A CA 1
ATOM 1142 C C . LYS A 1 144 ? 19.938 9.633 6.215 1 89.5 144 LYS A C 1
ATOM 1144 O O . LYS A 1 144 ? 21 9.664 5.586 1 89.5 144 LYS A O 1
ATOM 1149 N N . VAL A 1 145 ? 19.125 8.602 6.168 1 84 145 VAL A N 1
ATOM 1150 C CA . VAL A 1 145 ? 19.547 7.352 5.539 1 84 145 VAL A CA 1
ATOM 1151 C C . VAL A 1 145 ? 18.906 7.238 4.152 1 84 145 VAL A C 1
ATOM 1153 O O . VAL A 1 145 ? 19.422 6.512 3.293 1 84 145 VAL A O 1
ATOM 1156 N N . GLY A 1 146 ? 17.906 8.008 3.832 1 73.56 146 GLY A N 1
ATOM 1157 C CA . GLY A 1 146 ? 17.234 7.957 2.549 1 73.56 146 GLY A CA 1
ATOM 1158 C C . GLY A 1 146 ? 16.344 6.734 2.393 1 73.56 146 GLY A C 1
ATOM 1159 O O . GLY A 1 146 ? 16.281 6.148 1.311 1 73.56 146 GLY A O 1
ATOM 1160 N N . ALA A 1 147 ? 15.734 6.254 3.365 1 62.62 147 ALA A N 1
ATOM 1161 C CA . ALA A 1 147 ? 15.016 4.984 3.371 1 62.62 147 ALA A CA 1
ATOM 1162 C C . ALA A 1 147 ? 13.516 5.199 3.234 1 62.62 147 ALA A C 1
ATOM 1164 O O . ALA A 1 147 ? 12.742 4.242 3.244 1 62.62 147 ALA A O 1
ATOM 1165 N N . GLY A 1 148 ? 13.164 6.352 2.984 1 63.91 148 GLY A N 1
ATOM 1166 C CA . GLY A 1 148 ? 11.719 6.559 2.996 1 63.91 148 GLY A CA 1
ATOM 1167 C C . GLY A 1 148 ? 11.188 7.117 1.69 1 63.91 148 GLY A C 1
ATOM 1168 O O . GLY A 1 148 ? 11.656 6.746 0.613 1 63.91 148 GLY A O 1
ATOM 1169 N N . ASP A 1 149 ? 9.984 7.75 1.839 1 65.5 149 ASP A N 1
ATOM 1170 C CA . ASP A 1 149 ? 9.188 8.234 0.714 1 65.5 149 ASP A CA 1
ATOM 1171 C C . ASP A 1 149 ? 9.68 9.594 0.232 1 65.5 149 ASP A C 1
ATOM 1173 O O . ASP A 1 149 ? 9.156 10.141 -0.742 1 65.5 149 ASP A O 1
ATOM 1177 N N . GLY A 1 150 ? 10.672 10.117 0.842 1 78.06 150 GLY A N 1
ATOM 1178 C CA . GLY A 1 150 ? 11.172 11.43 0.451 1 78.06 150 GLY A CA 1
ATOM 1179 C C . GLY A 1 150 ? 10.367 12.57 1.032 1 78.06 150 GLY A C 1
ATOM 1180 O O . GLY A 1 150 ? 10.602 13.734 0.702 1 78.06 150 GLY A O 1
ATOM 1181 N N . GLY A 1 151 ? 9.398 12.203 1.883 1 91.56 151 GLY A N 1
ATOM 1182 C CA . GLY A 1 151 ? 8.523 13.234 2.416 1 91.56 151 GLY A CA 1
ATOM 1183 C C . GLY A 1 151 ? 9.117 13.961 3.611 1 91.56 151 GLY A C 1
ATOM 1184 O O . GLY A 1 151 ? 8.539 14.938 4.098 1 91.56 151 GLY A O 1
ATOM 1185 N N . TYR A 1 152 ? 10.266 13.555 4.051 1 96.25 152 TYR A N 1
ATOM 1186 C CA . TYR A 1 152 ? 10.953 14.156 5.188 1 96.25 152 TYR A CA 1
ATOM 1187 C C . TYR A 1 152 ? 12.164 14.961 4.734 1 96.25 152 TYR A C 1
ATOM 1189 O O . TYR A 1 152 ? 13.086 14.422 4.121 1 96.25 152 TYR A O 1
ATOM 1197 N N . LEU A 1 153 ? 12.125 16.203 5.012 1 96.25 153 LEU A N 1
ATOM 1198 C CA . LEU A 1 153 ? 13.25 17.078 4.727 1 96.25 153 LEU A CA 1
ATOM 1199 C C . LEU A 1 153 ? 13.906 17.562 6.016 1 96.25 153 LEU A C 1
ATOM 1201 O O . LEU A 1 153 ? 13.305 18.312 6.785 1 96.25 153 LEU A O 1
ATOM 1205 N N . LEU A 1 154 ? 15.125 17.219 6.223 1 95.62 154 LEU A N 1
ATOM 1206 C CA . LEU A 1 154 ? 15.844 17.578 7.438 1 95.62 154 LEU A CA 1
ATOM 1207 C C . LEU A 1 154 ? 15.781 19.078 7.688 1 95.62 154 LEU A C 1
ATOM 1209 O O . LEU A 1 154 ? 15.672 19.516 8.836 1 95.62 154 LEU A O 1
ATOM 1213 N N . ALA A 1 155 ? 15.859 19.844 6.66 1 96.19 155 ALA A N 1
ATOM 1214 C CA . ALA A 1 155 ? 15.891 21.312 6.746 1 96.19 155 ALA A CA 1
ATOM 1215 C C . ALA A 1 155 ? 14.617 21.844 7.387 1 96.19 155 ALA A C 1
ATOM 1217 O O . ALA A 1 155 ? 14.57 23 7.812 1 96.19 155 ALA A O 1
ATOM 1218 N N . ASP A 1 156 ? 13.586 21.031 7.43 1 98 156 ASP A N 1
ATOM 1219 C CA . ASP A 1 156 ? 12.32 21.469 8 1 98 156 ASP A CA 1
ATOM 1220 C C . ASP A 1 156 ? 12.312 21.297 9.516 1 98 156 ASP A C 1
ATOM 1222 O O . ASP A 1 156 ? 11.625 22.047 10.227 1 98 156 ASP A O 1
ATOM 1226 N N . PHE A 1 157 ? 13.07 20.312 10.062 1 97.88 157 PHE A N 1
ATOM 1227 C CA . PHE A 1 157 ? 12.828 20.016 11.469 1 97.88 157 PHE A CA 1
ATOM 1228 C C . PHE A 1 157 ? 14.148 19.859 12.219 1 97.88 157 PHE A C 1
ATOM 1230 O O . PHE A 1 157 ? 14.156 19.703 13.445 1 97.88 157 PHE A O 1
ATOM 1237 N N . ASP A 1 158 ? 15.219 19.844 11.5 1 96.19 158 ASP A N 1
ATOM 1238 C CA . ASP A 1 158 ? 16.5 19.781 12.18 1 96.19 158 ASP A CA 1
ATOM 1239 C C . ASP A 1 158 ? 16.969 21.172 12.594 1 96.19 158 ASP A C 1
ATOM 1241 O O . ASP A 1 158 ? 17.984 21.672 12.086 1 96.19 158 ASP A O 1
ATOM 1245 N N . HIS A 1 159 ? 16.297 21.797 13.5 1 96.94 159 HIS A N 1
ATOM 1246 C CA . HIS A 1 159 ? 16.562 23.078 14.125 1 96.94 159 HIS A CA 1
ATOM 1247 C C . HIS A 1 159 ? 16.75 22.938 15.625 1 96.94 159 HIS A C 1
ATOM 1249 O O . HIS A 1 159 ? 16.625 21.828 16.172 1 96.94 159 HIS A O 1
ATOM 1255 N N . ASP A 1 160 ? 17.25 24.047 16.219 1 98.12 160 ASP A N 1
ATOM 1256 C CA . ASP A 1 160 ? 17.25 24.109 17.672 1 98.12 160 ASP A CA 1
ATOM 1257 C C . ASP A 1 160 ? 15.836 24.297 18.219 1 98.12 160 ASP A C 1
ATOM 1259 O O . ASP A 1 160 ? 15.414 25.422 18.516 1 98.12 160 ASP A O 1
ATOM 1263 N N . LEU A 1 161 ? 15.109 23.172 18.281 1 98.62 161 LEU A N 1
ATOM 1264 C CA . LEU A 1 161 ? 13.711 23.172 18.688 1 98.62 161 LEU A CA 1
ATOM 1265 C C . LEU A 1 161 ? 13.555 22.547 20.078 1 98.62 161 LEU A C 1
ATOM 1267 O O . LEU A 1 161 ? 14.266 21.609 20.422 1 98.62 161 LEU A O 1
ATOM 1271 N N . ASN A 1 162 ? 12.672 23.078 20.875 1 98.75 162 ASN A N 1
ATOM 1272 C CA . ASN A 1 162 ? 12.344 22.516 22.188 1 98.75 162 ASN A CA 1
ATOM 1273 C C . ASN A 1 162 ? 11.359 21.344 22.047 1 98.75 162 ASN A C 1
ATOM 1275 O O . ASN A 1 162 ? 10.211 21.453 22.484 1 98.75 162 ASN A O 1
ATOM 1279 N N . TRP A 1 163 ? 11.828 20.219 21.578 1 98.69 163 TRP A N 1
ATOM 1280 C CA . TRP A 1 163 ? 11 19.031 21.359 1 98.69 163 TRP A CA 1
ATOM 1281 C C . TRP A 1 163 ? 10.461 18.484 22.672 1 98.69 163 TRP A C 1
ATOM 1283 O O . TRP A 1 163 ? 11.211 18.328 23.641 1 98.69 163 TRP A O 1
ATOM 1293 N N . GLN A 1 164 ? 9.242 18.234 22.703 1 98.62 164 GLN A N 1
ATOM 1294 C CA . GLN A 1 164 ? 8.539 17.531 23.766 1 98.62 164 GLN A CA 1
ATOM 1295 C C . GLN A 1 164 ? 7.84 16.281 23.234 1 98.62 164 GLN A C 1
ATOM 1297 O O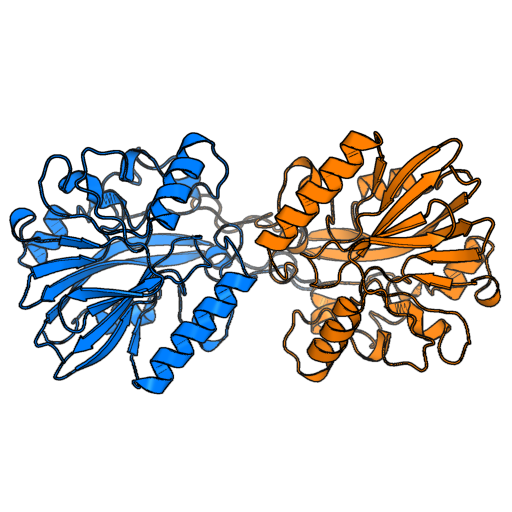 . GLN A 1 164 ? 6.641 16.312 22.953 1 98.62 164 GLN A O 1
ATOM 1302 N N . PRO A 1 165 ? 8.539 15.164 23.109 1 98.62 165 PRO A N 1
ATOM 1303 C CA . PRO A 1 165 ? 7.969 13.977 22.469 1 98.62 165 PRO A CA 1
ATOM 1304 C C . PRO A 1 165 ? 6.777 13.406 23.234 1 98.62 165 PRO A C 1
ATOM 1306 O O . PRO A 1 165 ? 6.793 13.367 24.469 1 98.62 165 PRO A O 1
ATOM 1309 N N . LEU A 1 166 ? 5.738 13.039 22.484 1 98.5 166 LEU A N 1
ATOM 1310 C CA . LEU A 1 166 ? 4.66 12.195 22.984 1 98.5 166 LEU A CA 1
ATOM 1311 C C . LEU A 1 166 ? 5.055 10.727 22.938 1 98.5 166 LEU A C 1
ATOM 1313 O O . LEU A 1 166 ? 5.766 10.297 22.016 1 98.5 166 LEU A O 1
ATOM 1317 N N . HIS A 1 167 ? 4.539 9.93 23.875 1 98.06 167 HIS A N 1
ATOM 1318 C CA . HIS A 1 167 ? 5.031 8.562 23.984 1 98.06 167 HIS A CA 1
ATOM 1319 C C . HIS A 1 167 ? 3.889 7.555 23.859 1 98.06 167 HIS A C 1
ATOM 1321 O O . HIS A 1 167 ? 4.055 6.492 23.25 1 98.06 167 HIS A O 1
ATOM 1327 N N . ALA A 1 168 ? 2.789 7.898 24.453 1 98 168 ALA A N 1
ATOM 1328 C CA . ALA A 1 168 ? 1.666 6.961 24.453 1 98 168 ALA A CA 1
ATOM 1329 C C . ALA A 1 168 ? 0.816 7.121 23.188 1 98 168 ALA A C 1
ATOM 1331 O O . ALA A 1 168 ? 0.951 8.109 22.469 1 98 168 ALA A O 1
ATOM 1332 N N . ASP A 1 169 ? -0.027 6.188 22.891 1 97.69 169 ASP A N 1
ATOM 1333 C CA . ASP A 1 169 ? -0.907 6.234 21.734 1 97.69 169 ASP A CA 1
ATOM 1334 C C . ASP A 1 169 ? -1.992 7.297 21.906 1 97.69 169 ASP A C 1
ATOM 1336 O O . ASP A 1 169 ? -2.588 7.75 20.922 1 97.69 169 ASP A O 1
ATOM 1340 N N . ARG A 1 170 ? -2.295 7.57 23.109 1 97.38 170 ARG A N 1
ATOM 1341 C CA . ARG A 1 170 ? -3.205 8.656 23.469 1 97.38 170 ARG A CA 1
ATOM 1342 C C . ARG A 1 170 ? -2.672 9.453 24.656 1 97.38 170 ARG A C 1
ATOM 1344 O O . ARG A 1 170 ? -2.271 8.867 25.672 1 97.38 170 ARG A O 1
ATOM 1351 N N . GLU A 1 171 ? -2.594 10.766 24.469 1 97.88 171 GLU A N 1
ATOM 1352 C CA . GLU A 1 171 ? -2.098 11.641 25.531 1 97.88 171 GLU A CA 1
ATOM 1353 C C . GLU A 1 171 ? -2.881 12.953 25.578 1 97.88 171 GLU A C 1
ATOM 1355 O O . GLU A 1 171 ? -3.221 13.516 24.547 1 97.88 171 GLU A O 1
ATOM 1360 N N . GLU A 1 172 ? -3.236 13.352 26.75 1 97.62 172 GLU A N 1
ATOM 1361 C CA . GLU A 1 172 ? -3.871 14.648 26.984 1 97.62 172 GLU A CA 1
ATOM 1362 C C . GLU A 1 172 ? -2.922 15.609 27.688 1 97.62 172 GLU A C 1
ATOM 1364 O O . GLU A 1 172 ? -2.51 15.367 28.828 1 97.62 172 GLU A O 1
ATOM 1369 N N . HIS A 1 173 ? -2.6 16.719 27.016 1 96.75 173 HIS A N 1
ATOM 1370 C CA . HIS A 1 173 ? -1.688 17.703 27.594 1 96.75 173 HIS A CA 1
ATOM 1371 C C . HIS A 1 173 ? -2.414 19 27.891 1 96.75 173 HIS A C 1
ATOM 1373 O O . HIS A 1 173 ? -1.896 19.844 28.641 1 96.75 173 HIS A O 1
ATOM 1379 N N . PHE A 1 174 ? -3.535 19.234 27.312 1 98 174 PHE A N 1
ATOM 1380 C CA . PHE A 1 174 ? -4.449 20.344 27.562 1 98 174 PHE A CA 1
ATOM 1381 C C . PHE A 1 174 ? -5.867 19.828 27.781 1 98 174 PHE A C 1
ATOM 1383 O O . PHE A 1 174 ? -6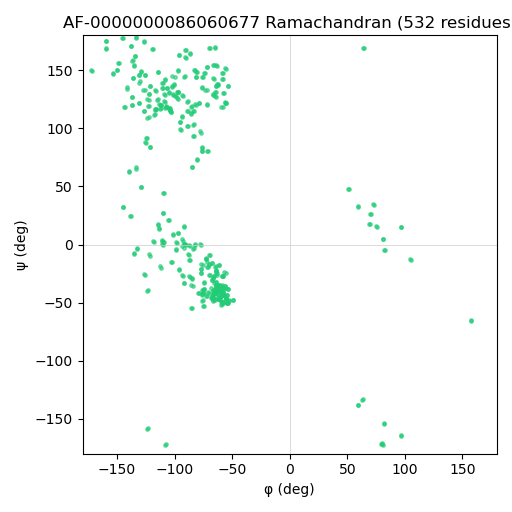.277 18.828 27.188 1 98 174 PHE A O 1
ATOM 1390 N N . THR A 1 175 ? -6.633 20.562 28.625 1 97.94 175 THR A N 1
ATOM 1391 C CA . THR A 1 175 ? -7.969 20.109 29 1 97.94 175 THR A CA 1
ATOM 1392 C C . THR A 1 175 ? -8.812 19.859 27.75 1 97.94 175 THR A C 1
ATOM 1394 O O . THR A 1 175 ? -8.93 20.734 26.891 1 97.94 175 THR A O 1
ATOM 1397 N N . ASP A 1 176 ? -9.32 18.641 27.578 1 98.12 176 ASP A N 1
ATOM 1398 C CA . ASP A 1 176 ? -10.289 18.25 26.562 1 98.12 176 ASP A CA 1
ATOM 1399 C C . ASP A 1 176 ? -9.656 18.266 25.172 1 98.12 176 ASP A C 1
ATOM 1401 O O . ASP A 1 176 ? -10.359 18.297 24.156 1 98.12 176 ASP A O 1
ATOM 1405 N N . LEU A 1 177 ? -8.305 18.25 25.141 1 98.44 177 LEU A N 1
ATOM 1406 C CA . LEU A 1 177 ? -7.543 18.094 23.906 1 98.44 177 LEU A CA 1
ATOM 1407 C C . LEU A 1 177 ? -6.59 16.906 23.984 1 98.44 177 LEU A C 1
ATOM 1409 O O . LEU A 1 177 ? -5.578 16.969 24.688 1 98.44 177 LEU A O 1
ATOM 1413 N N . GLU A 1 178 ? -6.914 15.859 23.234 1 98.25 178 GLU A N 1
ATOM 1414 C CA . GLU A 1 178 ? -6.133 14.625 23.234 1 98.25 178 GLU A CA 1
ATOM 1415 C C . GLU A 1 178 ? -5.395 14.438 21.906 1 98.25 178 GLU A C 1
ATOM 1417 O O . GLU A 1 178 ? -5.953 14.695 20.844 1 98.25 178 GLU A O 1
ATOM 1422 N N . PHE A 1 179 ? -4.121 14.07 22.047 1 98.06 179 PHE A N 1
ATOM 1423 C CA . PHE A 1 179 ? -3.352 13.641 20.891 1 98.06 179 PHE A CA 1
ATOM 1424 C C . PHE A 1 179 ? -3.414 12.133 20.719 1 98.06 179 PHE A C 1
ATOM 1426 O O . PHE A 1 179 ? -3.223 11.391 21.688 1 98.06 179 PHE A O 1
ATOM 1433 N N . VAL A 1 180 ? -3.766 11.664 19.547 1 98.62 180 VAL A N 1
ATOM 1434 C CA . VAL A 1 180 ? -4.012 10.25 19.266 1 98.62 180 VAL A CA 1
ATOM 1435 C C . VAL A 1 180 ? -3.104 9.773 18.141 1 98.62 180 VAL A C 1
ATOM 1437 O O . VAL A 1 180 ? -3.096 10.352 17.047 1 98.62 180 VAL A O 1
ATOM 1440 N N . ARG A 1 181 ? -2.316 8.719 18.391 1 98.62 181 ARG A N 1
ATOM 1441 C CA . ARG A 1 181 ? -1.472 8.148 17.344 1 98.62 181 ARG A CA 1
ATOM 1442 C C . ARG A 1 181 ? -2.307 7.398 16.312 1 98.62 181 ARG A C 1
ATOM 1444 O O . ARG A 1 181 ? -3.178 6.602 16.672 1 98.62 181 ARG A O 1
ATOM 1451 N N . LEU A 1 182 ? -2.08 7.613 15.086 1 98.69 182 LEU A N 1
ATOM 1452 C CA . LEU A 1 182 ? -2.803 7.043 13.953 1 98.69 182 LEU A CA 1
ATOM 1453 C C . LEU A 1 182 ? -1.833 6.535 12.891 1 98.69 182 LEU A C 1
ATOM 1455 O O . LEU A 1 182 ? -1.826 7.035 11.758 1 98.69 182 LEU A O 1
ATOM 1459 N N . PRO A 1 183 ? -1.051 5.496 13.195 1 98.12 183 PRO A N 1
ATOM 1460 C CA . PRO A 1 183 ? -0.072 5.023 12.211 1 98.12 183 PRO A CA 1
ATOM 1461 C C . PRO A 1 183 ? -0.715 4.602 10.891 1 98.12 183 PRO A C 1
ATOM 1463 O O . PRO A 1 183 ? -1.829 4.07 10.891 1 98.12 183 PRO A O 1
ATOM 1466 N N . GLY A 1 184 ? -0.127 4.746 9.781 1 97.06 184 GLY A N 1
ATOM 1467 C CA . GLY A 1 184 ? -0.549 4.418 8.43 1 97.06 184 GLY A CA 1
ATOM 1468 C C . GLY A 1 184 ? 0.181 5.215 7.367 1 97.06 184 GLY A C 1
ATOM 1469 O O . GLY A 1 184 ? 1.026 4.676 6.652 1 97.06 184 GLY A O 1
ATOM 1470 N N . HIS A 1 185 ? -0.026 6.516 7.348 1 97.38 185 HIS A N 1
ATOM 1471 C CA . HIS A 1 185 ? 0.71 7.43 6.484 1 97.38 185 HIS A CA 1
ATOM 1472 C C . HIS A 1 185 ? 2.178 7.512 6.891 1 97.38 185 HIS A C 1
ATOM 1474 O O . HIS A 1 185 ? 3.066 7.473 6.035 1 97.38 185 HIS A O 1
ATOM 1480 N N . THR A 1 186 ? 2.381 7.629 8.117 1 97.06 186 THR A N 1
ATOM 1481 C CA . THR A 1 186 ? 3.68 7.469 8.766 1 97.06 186 THR A CA 1
ATOM 1482 C C . THR A 1 186 ? 3.559 6.605 10.016 1 97.06 186 THR A C 1
ATOM 1484 O O . THR A 1 186 ? 2.459 6.402 10.531 1 97.06 186 THR A O 1
ATOM 1487 N N . PRO A 1 187 ? 4.684 6.059 10.523 1 96.06 187 PRO A N 1
ATOM 1488 C CA . PRO A 1 187 ? 4.59 5.242 11.734 1 96.06 187 PRO A CA 1
ATOM 1489 C C . PRO A 1 187 ? 4.156 6.047 12.961 1 96.06 187 PRO A C 1
ATOM 1491 O O . PRO A 1 187 ? 3.58 5.492 13.898 1 96.06 187 PRO A O 1
ATOM 1494 N N . GLY A 1 188 ? 4.461 7.332 12.922 1 97.94 188 GLY A N 1
ATOM 1495 C CA . GLY A 1 188 ? 4.215 8.125 14.117 1 97.94 188 GLY A CA 1
ATOM 1496 C C . GLY A 1 188 ? 3.135 9.172 13.922 1 97.94 188 GLY A C 1
ATOM 1497 O O . GLY A 1 188 ? 2.973 10.07 14.758 1 97.94 188 GLY A O 1
ATOM 1498 N N . LEU A 1 189 ? 2.344 9.094 12.859 1 98.56 189 LEU A N 1
ATOM 1499 C CA . LEU A 1 189 ? 1.286 10.07 12.609 1 98.56 189 LEU A CA 1
ATOM 1500 C C . LEU A 1 189 ? 0.365 10.195 13.82 1 98.56 189 LEU A C 1
ATOM 1502 O O . LEU A 1 189 ? -0.015 9.188 14.422 1 98.56 189 LEU A O 1
ATOM 1506 N N . THR A 1 190 ? 0.054 11.438 14.133 1 98.62 190 THR A N 1
ATOM 1507 C CA . THR A 1 190 ? -0.877 11.703 15.227 1 98.62 190 THR A CA 1
ATOM 1508 C C . THR A 1 190 ? -1.973 12.664 14.781 1 98.62 190 THR A C 1
ATOM 1510 O O . THR A 1 190 ? -1.717 13.586 14 1 98.62 190 THR A O 1
ATOM 1513 N N . GLY A 1 191 ? -3.168 12.406 15.219 1 98.44 191 GLY A N 1
ATOM 1514 C CA . GLY A 1 191 ? -4.27 13.352 15.156 1 98.44 191 GLY A CA 1
ATOM 1515 C C . GLY A 1 191 ? -4.652 13.906 16.516 1 98.44 191 GLY A C 1
ATOM 1516 O O . GLY A 1 191 ? -3.889 13.789 17.484 1 98.44 191 GLY A O 1
ATOM 1517 N N . SER A 1 192 ? -5.77 14.664 16.562 1 98.69 192 SER A N 1
ATOM 1518 C CA . SER A 1 192 ? -6.227 15.258 17.812 1 98.69 192 SER A CA 1
ATOM 1519 C C . SER A 1 192 ? -7.734 15.102 17.984 1 98.69 192 SER A C 1
ATOM 1521 O O . SER A 1 192 ? -8.477 15.156 17 1 98.69 192 SER A O 1
ATOM 1523 N N . VAL A 1 193 ? -8.148 14.883 19.188 1 98.75 193 VAL A N 1
ATOM 1524 C CA . VAL A 1 193 ? -9.547 14.906 19.594 1 98.75 193 VAL A CA 1
ATOM 1525 C C . VAL A 1 193 ? -9.797 16.078 20.531 1 98.75 193 VAL A C 1
ATOM 1527 O O . VAL A 1 193 ? -9.141 16.203 21.562 1 98.75 193 VAL A O 1
ATOM 1530 N N . LEU A 1 194 ? -10.695 16.969 20.125 1 98.62 194 LEU A N 1
ATOM 1531 C CA . LEU A 1 194 ? -11.008 18.172 20.891 1 98.62 194 LEU A CA 1
ATOM 1532 C C . LEU A 1 194 ? -12.492 18.219 21.234 1 98.62 194 LEU A C 1
ATOM 1534 O O . LEU A 1 194 ? -13.352 18.141 20.359 1 98.62 194 LEU A O 1
ATOM 1538 N N . HIS A 1 195 ? -12.781 18.234 22.516 1 98.38 195 HIS A N 1
ATOM 1539 C CA . HIS A 1 195 ? -14.156 18.406 22.984 1 98.38 195 HIS A CA 1
ATOM 1540 C C . HIS A 1 195 ? -14.453 19.875 23.266 1 98.38 195 HIS A C 1
ATOM 1542 O O . HIS A 1 195 ? -13.961 20.422 24.266 1 98.38 195 HIS A O 1
ATOM 1548 N N . LEU A 1 196 ? -15.32 20.469 22.391 1 97.31 196 LEU A N 1
ATOM 1549 C CA . LEU A 1 196 ? -15.672 21.875 22.531 1 97.31 196 LEU A CA 1
ATOM 1550 C C . LEU A 1 196 ? -17.031 22.031 23.188 1 97.31 196 LEU A C 1
ATOM 1552 O O . LEU A 1 196 ? -17.953 21.266 22.922 1 97.31 196 LEU A O 1
ATOM 1556 N N . ASP A 1 197 ? -17.266 22.922 24.094 1 91.81 197 ASP A N 1
ATOM 1557 C CA . ASP A 1 197 ? -18.516 23.188 24.812 1 91.81 197 ASP A CA 1
ATOM 1558 C C . ASP A 1 197 ? -19.672 23.406 23.859 1 91.81 197 ASP A C 1
ATOM 1560 O O . ASP A 1 197 ? -20.75 22.812 24.031 1 91.81 197 ASP A O 1
ATOM 1564 N N . ASP A 1 198 ? -19.703 24.203 22.844 1 86.75 198 ASP A N 1
ATOM 1565 C CA . ASP A 1 198 ? -20.844 24.547 22.016 1 86.75 198 ASP A CA 1
ATOM 1566 C C . ASP A 1 198 ? -20.703 23.953 20.609 1 86.75 198 ASP A C 1
ATOM 1568 O O . ASP A 1 198 ? -21.625 24.078 19.797 1 86.75 198 ASP A O 1
ATOM 1572 N N . GLU A 1 199 ? -19.688 23.219 20.344 1 92.25 199 GLU A N 1
ATOM 1573 C CA . GLU A 1 199 ? -19.453 22.734 19 1 92.25 199 GLU A CA 1
ATOM 1574 C C . GLU A 1 199 ? -19.406 21.203 18.969 1 92.25 199 GLU A C 1
ATOM 1576 O O . GLU A 1 199 ? -19.391 20.609 17.891 1 92.25 199 GLU A O 1
ATOM 1581 N N . GLY A 1 200 ? -19.375 20.625 20.156 1 96.56 200 GLY A N 1
ATOM 1582 C CA . GLY A 1 200 ? -19.234 19.172 20.203 1 96.56 200 GLY A CA 1
ATOM 1583 C C . GLY A 1 200 ? -17.797 18.703 20.062 1 96.56 200 GLY A C 1
ATOM 1584 O O . GLY A 1 200 ? -16.875 19.359 20.516 1 96.56 200 GLY A O 1
ATOM 1585 N N . THR A 1 201 ? -17.625 17.438 19.562 1 98.5 201 THR A N 1
ATOM 1586 C CA . THR A 1 201 ? -16.297 16.828 19.469 1 98.5 201 THR A CA 1
ATOM 1587 C C . THR A 1 201 ? -15.75 16.953 18.047 1 98.5 201 THR A C 1
ATOM 1589 O O . THR A 1 201 ? -16.453 16.641 17.078 1 98.5 201 THR A O 1
ATOM 1592 N N . LEU A 1 202 ? -14.555 17.469 17.953 1 98.5 202 LEU A N 1
ATOM 1593 C CA . LEU A 1 202 ? -13.805 17.531 16.703 1 98.5 202 LEU A CA 1
ATOM 1594 C C . LEU A 1 202 ? -12.656 16.516 16.703 1 98.5 202 LEU A C 1
ATOM 1596 O O . LEU A 1 202 ? -11.984 16.344 17.719 1 98.5 202 LEU A O 1
ATOM 1600 N N . VAL A 1 203 ? -12.531 15.812 15.594 1 98.69 203 VAL A N 1
ATOM 1601 C CA . VAL A 1 203 ? -11.383 14.938 15.383 1 98.69 203 VAL A CA 1
ATOM 1602 C C . VAL A 1 203 ? -10.578 15.414 14.172 1 98.69 203 VAL A C 1
ATOM 1604 O O . VAL A 1 203 ? -11.078 15.391 13.047 1 98.69 203 VAL A O 1
ATOM 1607 N N . PHE A 1 204 ? -9.422 15.898 14.445 1 98.69 204 PHE A N 1
ATOM 1608 C CA . PHE A 1 204 ? -8.5 16.219 13.367 1 98.69 204 PHE A CA 1
ATOM 1609 C C . PHE A 1 204 ? -7.652 15.016 12.992 1 98.69 204 PHE A C 1
ATOM 1611 O O . PHE A 1 204 ? -6.633 14.742 13.633 1 98.69 204 PHE A O 1
ATOM 1618 N N . ALA A 1 205 ? -7.996 14.367 11.922 1 97.75 205 ALA A N 1
ATOM 1619 C CA . ALA A 1 205 ? -7.414 13.086 11.531 1 97.75 205 ALA A CA 1
ATOM 1620 C C . ALA A 1 205 ? -6.031 13.281 10.914 1 97.75 205 ALA A C 1
ATOM 1622 O O . ALA A 1 205 ? -5.219 12.352 10.891 1 97.75 205 ALA A O 1
ATOM 1623 N N . GLY A 1 206 ? -5.82 14.5 10.461 1 94.56 206 GLY A N 1
ATOM 1624 C CA . GLY A 1 206 ? -4.586 14.711 9.719 1 94.56 206 GLY A CA 1
ATOM 1625 C C . GLY A 1 206 ? -4.473 13.828 8.492 1 94.56 206 GLY A C 1
ATOM 1626 O O . GLY A 1 206 ? -5.438 13.68 7.738 1 94.56 206 GLY A O 1
ATOM 1627 N N . ASP A 1 207 ? -3.287 13.289 8.266 1 97.62 207 ASP A N 1
ATOM 1628 C CA . ASP A 1 207 ? -3.068 12.578 7.016 1 97.62 207 ASP A CA 1
ATOM 1629 C C . ASP A 1 207 ? -3.375 11.094 7.168 1 97.62 207 ASP A C 1
ATOM 1631 O O . ASP A 1 207 ? -2.996 10.281 6.316 1 97.62 207 ASP A O 1
ATOM 1635 N N . GLN A 1 208 ? -4.074 10.758 8.273 1 97.88 208 GLN A N 1
ATOM 1636 C CA . GLN A 1 208 ? -4.688 9.438 8.297 1 97.88 208 GLN A CA 1
ATOM 1637 C C . GLN A 1 208 ? -5.703 9.281 7.168 1 97.88 208 GLN A C 1
ATOM 1639 O O . GLN A 1 208 ? -5.867 8.188 6.617 1 97.88 208 GLN A O 1
ATOM 1644 N N . ALA A 1 209 ? -6.359 10.32 6.867 1 98.12 209 ALA A N 1
ATOM 1645 C CA . ALA A 1 209 ? -7.242 10.469 5.715 1 98.12 209 ALA A CA 1
ATOM 1646 C C . ALA A 1 209 ? -7.039 11.812 5.031 1 98.12 209 ALA A C 1
ATOM 1648 O O . ALA A 1 209 ? -7.273 12.867 5.637 1 98.12 209 ALA A O 1
ATOM 1649 N N . TYR A 1 210 ? -6.656 11.742 3.775 1 97.81 210 TYR A N 1
ATOM 1650 C CA . TYR A 1 210 ? -6.453 12.977 3.025 1 97.81 210 TYR A CA 1
ATOM 1651 C C . TYR A 1 210 ? -7.785 13.594 2.623 1 97.81 210 TYR A C 1
ATOM 1653 O O . TYR A 1 210 ? -7.977 14.812 2.742 1 97.81 210 TYR A O 1
ATOM 1661 N N . MET A 1 211 ? -8.633 12.75 2.193 1 97.44 211 MET A N 1
ATOM 1662 C CA . MET A 1 211 ? -9.922 13.195 1.674 1 97.44 211 MET A CA 1
ATOM 1663 C C . MET A 1 211 ? -11.047 12.289 2.154 1 97.44 211 MET A C 1
ATOM 1665 O O . MET A 1 211 ? -10.789 11.227 2.719 1 97.44 211 MET A O 1
ATOM 1669 N N . ARG A 1 212 ? -12.266 12.711 1.902 1 97.56 212 ARG A N 1
ATOM 1670 C CA . ARG A 1 212 ? -13.461 12.016 2.373 1 97.56 212 ARG A CA 1
ATOM 1671 C C . ARG A 1 212 ? -13.484 10.57 1.875 1 97.56 212 ARG A C 1
ATOM 1673 O O . ARG A 1 212 ? -13.906 9.672 2.602 1 97.56 212 ARG A O 1
ATOM 1680 N N . ALA A 1 213 ? -13.047 10.344 0.671 1 97.25 213 ALA A N 1
ATOM 1681 C CA . ALA A 1 213 ? -13.078 9.008 0.076 1 97.25 213 ALA A CA 1
ATOM 1682 C C . ALA A 1 213 ? -12.203 8.039 0.863 1 97.25 213 ALA A C 1
ATOM 1684 O O . ALA A 1 213 ? -12.508 6.848 0.956 1 97.25 213 ALA A O 1
ATOM 1685 N N . ASN A 1 214 ? -11.062 8.477 1.405 1 98.25 214 ASN A N 1
ATOM 1686 C CA . ASN A 1 214 ? -10.234 7.629 2.258 1 98.25 214 ASN A CA 1
ATOM 1687 C C . ASN A 1 214 ? -11.016 7.117 3.467 1 98.25 214 ASN A C 1
ATOM 1689 O O . ASN A 1 214 ? -10.867 5.961 3.863 1 98.25 214 ASN A O 1
ATOM 1693 N N . TYR A 1 215 ? -11.789 7.984 4.008 1 97.88 215 TYR A N 1
ATOM 1694 C CA . TYR A 1 215 ? -12.484 7.707 5.262 1 97.88 215 TYR A CA 1
ATOM 1695 C C . TYR A 1 215 ? -13.781 6.961 5.012 1 97.88 215 TYR A C 1
ATOM 1697 O O . TYR A 1 215 ? -13.984 5.863 5.535 1 97.88 215 TYR A O 1
ATOM 1705 N N . ASP A 1 216 ? -14.688 7.5 4.156 1 96.81 216 ASP A N 1
ATOM 1706 C CA . ASP A 1 216 ? -16.031 6.957 3.959 1 96.81 216 ASP A CA 1
ATOM 1707 C C . ASP A 1 216 ? -15.984 5.695 3.102 1 96.81 216 ASP A C 1
ATOM 1709 O O . ASP A 1 216 ? -16.719 4.738 3.355 1 96.81 216 ASP A O 1
ATOM 1713 N N . ASP A 1 217 ? -15.109 5.734 2.1 1 95.12 217 ASP A N 1
ATOM 1714 C CA . ASP A 1 217 ? -15.07 4.621 1.156 1 95.12 217 ASP A CA 1
ATOM 1715 C C . ASP A 1 217 ? -13.945 3.652 1.494 1 95.12 217 ASP A C 1
ATOM 1717 O O . ASP A 1 217 ? -13.773 2.631 0.826 1 95.12 217 ASP A O 1
ATOM 1721 N N . GLU A 1 218 ? -13.148 3.979 2.475 1 94.5 218 GLU A N 1
ATOM 1722 C CA . GLU A 1 218 ? -12.039 3.158 2.947 1 94.5 218 GLU A CA 1
ATOM 1723 C C . GLU A 1 218 ? -11.023 2.904 1.837 1 94.5 218 GLU A C 1
ATOM 1725 O O . GLU A 1 218 ? -10.5 1.797 1.709 1 94.5 218 GLU A O 1
ATOM 1730 N N . LEU A 1 219 ? -10.875 3.889 0.945 1 94.94 219 LEU A N 1
ATOM 1731 C CA . LEU A 1 219 ? -9.828 3.838 -0.073 1 94.94 219 LEU A CA 1
ATOM 1732 C C . LEU A 1 219 ? -8.5 4.336 0.485 1 94.94 219 LEU A C 1
ATOM 1734 O O . LEU A 1 219 ? -8.367 5.516 0.815 1 94.94 219 LEU A O 1
ATOM 1738 N N . PRO A 1 220 ? -7.531 3.498 0.565 1 96.25 220 PRO A N 1
ATOM 1739 C CA . PRO A 1 220 ? -6.262 3.92 1.157 1 96.25 220 PRO A CA 1
ATOM 1740 C C . PRO A 1 220 ? -5.555 4.996 0.337 1 96.25 220 PRO A C 1
ATOM 1742 O O . PRO A 1 220 ? -5.977 5.297 -0.785 1 96.25 220 PRO A O 1
ATOM 1745 N N . LEU A 1 221 ? -4.512 5.574 0.912 1 95.56 221 LEU A N 1
ATOM 1746 C CA . LEU A 1 221 ? -3.609 6.477 0.206 1 95.56 221 LEU A CA 1
ATOM 1747 C C . LEU A 1 221 ? -2.844 5.738 -0.886 1 95.56 221 LEU A C 1
ATOM 1749 O O . LEU A 1 221 ? -2.686 4.516 -0.82 1 95.56 221 LEU A O 1
ATOM 1753 N N . GLY A 1 222 ? -2.453 6.48 -1.829 1 92.75 222 GLY A N 1
ATOM 1754 C CA . GLY A 1 222 ? -1.794 5.84 -2.955 1 92.75 222 GLY A CA 1
ATOM 1755 C C . GLY A 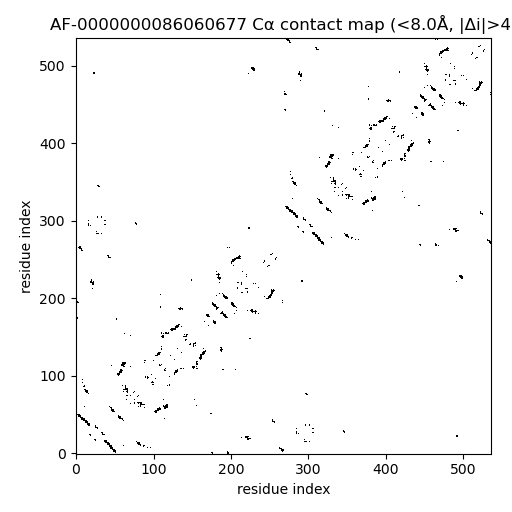1 222 ? -0.28 5.887 -2.865 1 92.75 222 GLY A C 1
ATOM 1756 O O . GLY A 1 222 ? 0.288 6.859 -2.367 1 92.75 222 GLY A O 1
ATOM 1757 N N . GLY A 1 223 ? 0.291 4.797 -3.467 1 86.44 223 GLY A N 1
ATOM 1758 C CA . GLY A 1 223 ? 1.724 4.766 -3.715 1 86.44 223 GLY A CA 1
ATOM 1759 C C . GLY A 1 223 ? 2.549 4.805 -2.441 1 86.44 223 GLY A C 1
ATOM 1760 O O . GLY A 1 223 ? 2.311 4.027 -1.515 1 86.44 223 GLY A O 1
ATOM 1761 N N . PRO A 1 224 ? 3.539 5.672 -2.52 1 89.69 224 PRO A N 1
ATOM 1762 C CA . PRO A 1 224 ? 4.516 5.742 -1.431 1 89.69 224 PRO A CA 1
ATOM 1763 C C . PRO A 1 224 ? 3.984 6.477 -0.203 1 89.69 224 PRO A C 1
ATOM 1765 O O . PRO A 1 224 ? 4.641 6.5 0.841 1 89.69 224 PRO A O 1
ATOM 1768 N N . LEU A 1 225 ? 2.812 6.914 -0.311 1 94.62 225 LEU A N 1
ATOM 1769 C CA . LEU A 1 225 ? 2.297 7.719 0.791 1 94.62 225 LEU A CA 1
ATOM 1770 C C . LEU A 1 225 ? 1.673 6.832 1.865 1 94.62 225 LEU A C 1
ATOM 1772 O O . LEU A 1 225 ? 1.268 7.32 2.922 1 94.62 225 LEU A O 1
ATOM 1776 N N . LEU A 1 226 ? 1.685 5.578 1.627 1 94.06 226 LEU A N 1
ATOM 1777 C CA . LEU A 1 226 ? 1.278 4.613 2.643 1 94.06 226 LEU A CA 1
ATOM 1778 C C . LEU A 1 226 ? 2.494 3.916 3.248 1 94.06 226 LEU A C 1
ATOM 1780 O O . LEU A 1 226 ? 3.201 3.18 2.555 1 94.06 226 LEU A O 1
ATOM 1784 N N . TRP A 1 227 ? 2.732 4.125 4.488 1 94.44 227 TRP A N 1
ATOM 1785 C CA . TRP A 1 227 ? 3.791 3.412 5.195 1 94.44 227 TRP A CA 1
ATOM 1786 C C . TRP A 1 227 ? 3.363 1.984 5.516 1 94.44 227 TRP A C 1
ATOM 1788 O O . TRP A 1 227 ? 4.125 1.039 5.305 1 94.44 227 TRP A O 1
ATOM 1798 N N . GLY A 1 228 ? 2.24 1.846 6.035 1 96.12 228 GLY A N 1
ATOM 1799 C CA . GLY A 1 228 ? 1.653 0.559 6.375 1 96.12 228 GLY A CA 1
ATOM 1800 C C . GLY A 1 228 ? 0.156 0.505 6.137 1 96.12 228 GLY A C 1
ATOM 1801 O O . GLY A 1 228 ? -0.614 1.172 6.832 1 96.12 228 GLY A O 1
ATOM 1802 N N . LYS A 1 229 ? -0.275 -0.355 5.285 1 96.81 229 LYS A N 1
ATOM 1803 C CA . LYS A 1 229 ? -1.685 -0.416 4.91 1 96.81 229 LYS A CA 1
ATOM 1804 C C . LYS A 1 229 ? -2.52 -1.061 6.012 1 96.81 229 LYS A C 1
ATOM 1806 O O . LYS A 1 229 ? -3.633 -0.614 6.297 1 96.81 229 LYS A O 1
ATOM 1811 N N . THR A 1 230 ? -2.018 -2.15 6.645 1 96.94 230 THR A N 1
ATOM 1812 C CA . THR A 1 230 ? -2.752 -2.791 7.73 1 96.94 230 THR A CA 1
ATOM 1813 C C . THR A 1 230 ? -2.873 -1.852 8.93 1 96.94 230 THR A C 1
ATOM 1815 O O . THR A 1 230 ? -3.936 -1.76 9.547 1 96.94 230 THR A O 1
ATOM 1818 N N . GLU A 1 231 ? -1.804 -1.106 9.188 1 97.75 231 GLU A N 1
ATOM 1819 C CA . GLU A 1 231 ? -1.839 -0.104 10.25 1 97.75 231 GLU A CA 1
ATOM 1820 C C . GLU A 1 231 ? -2.82 1.016 9.922 1 97.75 231 GLU A C 1
ATOM 1822 O O . GLU A 1 231 ? -3.529 1.508 10.797 1 97.75 231 GLU A O 1
ATOM 1827 N N . TRP A 1 232 ? -2.805 1.421 8.664 1 98.19 232 TRP A N 1
ATOM 1828 C CA . TRP A 1 232 ? -3.73 2.455 8.211 1 98.19 232 TRP A CA 1
ATOM 1829 C C . TRP A 1 232 ? -5.176 2.043 8.469 1 98.19 232 TRP A C 1
ATOM 1831 O O . TRP A 1 232 ? -5.969 2.83 8.984 1 98.19 232 TRP A O 1
ATOM 1841 N N . ARG A 1 233 ? -5.52 0.819 8.188 1 96.88 233 ARG A N 1
ATOM 1842 C CA . ARG A 1 233 ? -6.871 0.313 8.383 1 96.88 233 ARG A CA 1
ATOM 1843 C C . ARG A 1 233 ? -7.238 0.29 9.867 1 96.88 233 ARG A C 1
ATOM 1845 O O . ARG A 1 233 ? -8.367 0.618 10.234 1 96.88 233 ARG A O 1
ATOM 1852 N N . GLU A 1 234 ? -6.297 -0.118 10.648 1 97.88 234 GLU A N 1
ATOM 1853 C CA . GLU A 1 234 ? -6.539 -0.142 12.094 1 97.88 234 GLU A CA 1
ATOM 1854 C C . GLU A 1 234 ? -6.781 1.264 12.633 1 97.88 234 GLU A C 1
ATOM 1856 O O . GLU A 1 234 ? -7.656 1.467 13.477 1 97.88 234 GLU A O 1
ATOM 1861 N N . SER A 1 235 ? -5.988 2.205 12.164 1 98.62 235 SER A N 1
ATOM 1862 C CA . SER A 1 235 ? -6.176 3.598 12.562 1 98.62 235 SER A CA 1
ATOM 1863 C C . SER A 1 235 ? -7.539 4.121 12.117 1 98.62 235 SER A C 1
ATOM 1865 O O . SER A 1 235 ? -8.18 4.879 12.844 1 98.62 235 SER A O 1
ATOM 1867 N N . LEU A 1 236 ? -7.949 3.734 10.93 1 98.44 236 LEU A N 1
ATOM 1868 C CA . LEU A 1 236 ? -9.266 4.121 10.438 1 98.44 236 LEU A CA 1
ATOM 1869 C C . LEU A 1 236 ? -10.367 3.609 11.359 1 98.44 236 LEU A C 1
ATOM 1871 O O . LEU A 1 236 ? -11.297 4.344 11.688 1 98.44 236 LEU A O 1
ATOM 1875 N N . ARG A 1 237 ? -10.258 2.389 11.781 1 97.81 237 ARG A N 1
ATOM 1876 C CA . ARG A 1 237 ? -11.234 1.803 12.688 1 97.81 237 ARG A CA 1
ATOM 1877 C C . ARG A 1 237 ? -11.266 2.549 14.023 1 97.81 237 ARG A C 1
ATOM 1879 O O . ARG A 1 237 ? -12.336 2.746 14.602 1 97.81 237 ARG A O 1
ATOM 1886 N N . ARG A 1 238 ? -10.086 2.92 14.5 1 97.94 238 ARG A N 1
ATOM 1887 C CA . ARG A 1 238 ? -9.992 3.688 15.742 1 97.94 238 ARG A CA 1
ATOM 1888 C C . ARG A 1 238 ? -10.719 5.023 15.609 1 97.94 238 ARG A C 1
ATOM 1890 O O . ARG A 1 238 ? -11.477 5.414 16.5 1 97.94 238 ARG A O 1
ATOM 1897 N N . LEU A 1 239 ? -10.5 5.711 14.508 1 98.31 239 LEU A N 1
ATOM 1898 C CA . LEU A 1 239 ? -11.141 6.996 14.281 1 98.31 239 LEU A CA 1
ATOM 1899 C C . LEU A 1 239 ? -12.656 6.84 14.188 1 98.31 239 LEU A C 1
ATOM 1901 O O . LEU A 1 239 ? -13.406 7.652 14.727 1 98.31 239 LEU A O 1
ATOM 1905 N N . ARG A 1 240 ? -13.07 5.824 13.516 1 98.31 240 ARG A N 1
ATOM 1906 C CA . ARG A 1 240 ? -14.5 5.582 13.383 1 98.31 240 ARG A CA 1
ATOM 1907 C C . ARG A 1 240 ? -15.141 5.301 14.734 1 98.31 240 ARG A C 1
ATOM 1909 O O . ARG A 1 240 ? -16.281 5.711 14.984 1 98.31 240 ARG A O 1
ATOM 1916 N N . ALA A 1 241 ? -14.469 4.551 15.531 1 98.38 241 ALA A N 1
ATOM 1917 C CA . ALA A 1 241 ? -14.969 4.289 16.875 1 98.38 241 ALA A CA 1
ATOM 1918 C C . ALA A 1 241 ? -15.125 5.586 17.672 1 98.38 241 ALA A C 1
ATOM 1920 O O . ALA A 1 241 ? -16.125 5.773 18.375 1 98.38 241 ALA A O 1
ATOM 1921 N N . ILE A 1 242 ? -14.195 6.488 17.562 1 98.06 242 ILE A N 1
ATOM 1922 C CA . ILE A 1 242 ? -14.258 7.777 18.234 1 98.06 242 ILE A CA 1
ATOM 1923 C C . ILE A 1 242 ? -15.422 8.594 17.672 1 98.06 242 ILE A C 1
ATOM 1925 O O . ILE A 1 242 ? -16.172 9.211 18.438 1 98.06 242 ILE A O 1
ATOM 1929 N N . GLU A 1 243 ? -15.5 8.625 16.375 1 98.56 243 GLU A N 1
ATOM 1930 C CA . GLU A 1 243 ? -16.594 9.336 15.719 1 98.56 243 GLU A CA 1
ATOM 1931 C C . GLU A 1 243 ? -17.953 8.875 16.25 1 98.56 243 GLU A C 1
ATOM 1933 O O . GLU A 1 243 ? -18.797 9.703 16.594 1 98.56 243 GLU A O 1
ATOM 1938 N N . ARG A 1 244 ? -18.109 7.57 16.297 1 98.19 244 ARG A N 1
ATOM 1939 C CA . ARG A 1 244 ? -19.375 6.996 16.719 1 98.19 244 ARG A CA 1
ATOM 1940 C C . ARG A 1 244 ? -19.641 7.293 18.203 1 98.19 244 ARG A C 1
ATOM 1942 O O . ARG A 1 244 ? -20.766 7.621 18.578 1 98.19 244 ARG A O 1
ATOM 1949 N N . ARG A 1 245 ? -18.688 7.191 19.047 1 97.88 245 ARG A N 1
ATOM 1950 C CA . ARG A 1 245 ? -18.812 7.352 20.484 1 97.88 245 ARG A CA 1
ATOM 1951 C C . ARG A 1 245 ? -19.219 8.781 20.844 1 97.88 245 ARG A C 1
ATOM 1953 O O . ARG A 1 245 ? -19.969 9 21.797 1 97.88 245 ARG A O 1
ATOM 1960 N N . HIS A 1 246 ? -18.734 9.734 20.062 1 98.06 246 HIS A N 1
ATOM 1961 C CA . HIS A 1 246 ? -18.891 11.125 20.469 1 98.06 246 HIS A CA 1
ATOM 1962 C C . HIS A 1 246 ? -19.734 11.906 19.469 1 98.06 246 HIS A C 1
ATOM 1964 O O . HIS A 1 246 ? -19.859 13.125 19.578 1 98.06 246 HIS A O 1
ATOM 1970 N N . ASP A 1 247 ? -20.219 11.172 18.438 1 98 247 ASP A N 1
ATOM 1971 C CA . ASP A 1 247 ? -20.875 11.859 17.328 1 98 247 ASP A CA 1
ATOM 1972 C C . ASP A 1 247 ? -20.016 13 16.797 1 98 247 ASP A C 1
ATOM 1974 O O . ASP A 1 247 ? -20.484 14.133 16.688 1 98 247 ASP A O 1
ATOM 1978 N N . ALA A 1 248 ? -18.75 12.695 16.578 1 98.56 248 ALA A N 1
ATOM 1979 C CA . ALA A 1 248 ? -17.734 13.711 16.312 1 98.56 248 ALA A CA 1
ATOM 1980 C C . ALA A 1 248 ? -17.734 14.141 14.852 1 98.56 248 ALA A C 1
ATOM 1982 O O . ALA A 1 248 ? -18.141 13.367 13.977 1 98.56 248 ALA A O 1
ATOM 1983 N N . GLU A 1 249 ? -17.375 15.344 14.586 1 98.19 249 GLU A N 1
ATOM 1984 C CA . GLU A 1 249 ? -16.969 15.781 13.25 1 98.19 249 GLU A CA 1
ATOM 1985 C C . GLU A 1 249 ? -15.516 15.422 12.969 1 98.19 249 GLU A C 1
ATOM 1987 O O . GLU A 1 249 ? -14.617 15.805 13.727 1 98.19 249 GLU A O 1
ATOM 1992 N N . VAL A 1 250 ? -15.297 14.625 11.922 1 98.62 250 VAL A N 1
ATOM 1993 C CA . VAL A 1 250 ? -13.945 14.219 11.555 1 98.62 250 VAL A CA 1
ATOM 1994 C C . VAL A 1 250 ? -13.422 15.117 10.438 1 98.62 250 VAL A C 1
ATOM 1996 O O . VAL A 1 250 ? -14.078 15.281 9.406 1 98.62 250 VAL A O 1
ATOM 1999 N N . VAL A 1 251 ? -12.273 15.719 10.68 1 98.62 251 VAL A N 1
ATOM 2000 C CA . VAL A 1 251 ? -11.656 16.641 9.734 1 98.62 251 VAL A CA 1
ATOM 2001 C C . VAL A 1 251 ? -10.477 15.961 9.039 1 98.62 251 VAL A C 1
ATOM 2003 O O . VAL A 1 251 ? -9.602 15.406 9.703 1 98.62 251 VAL A O 1
ATOM 2006 N N . PHE A 1 252 ? -10.461 16.062 7.711 1 98.19 252 PHE A N 1
ATOM 2007 C CA . PHE A 1 252 ? -9.469 15.383 6.887 1 98.19 252 PHE A CA 1
ATOM 2008 C C . PHE A 1 252 ? -8.312 16.328 6.543 1 98.19 252 PHE A C 1
ATOM 2010 O O . PHE A 1 252 ? -8.445 17.547 6.668 1 98.19 252 PHE A O 1
ATOM 2017 N N . GLY A 1 253 ? -7.227 15.688 6.109 1 98.12 253 GLY A N 1
ATOM 2018 C CA . GLY A 1 253 ? -5.98 16.422 5.977 1 98.12 253 GLY A CA 1
ATOM 2019 C C . GLY A 1 253 ? -5.957 17.344 4.773 1 98.12 253 GLY A C 1
ATOM 2020 O O . GLY A 1 253 ? -5.426 18.453 4.844 1 98.12 253 GLY A O 1
ATOM 2021 N N . HIS A 1 254 ? -6.535 16.891 3.68 1 98.31 254 HIS A N 1
ATOM 2022 C CA . HIS A 1 254 ? -6.32 17.625 2.439 1 98.31 254 HIS A CA 1
ATOM 2023 C C . HIS A 1 254 ? -7.566 17.594 1.561 1 98.31 254 HIS A C 1
ATOM 2025 O O . HIS A 1 254 ? -7.465 17.562 0.332 1 98.31 254 HIS A O 1
ATOM 2031 N N . ASP A 1 255 ? -8.742 17.562 2.135 1 98.31 255 ASP A N 1
ATOM 2032 C CA . ASP A 1 255 ? -9.992 17.531 1.382 1 98.31 255 ASP A CA 1
ATOM 2033 C C . ASP A 1 255 ? -10.445 18.938 1.007 1 98.31 255 ASP A C 1
ATOM 2035 O O . ASP A 1 255 ? -10.805 19.734 1.877 1 98.31 255 ASP A O 1
ATOM 2039 N N . SER A 1 256 ? -10.531 19.188 -0.246 1 98.06 256 SER A N 1
ATOM 2040 C CA . SER A 1 256 ? -10.812 20.531 -0.722 1 98.06 256 SER A CA 1
ATOM 2041 C C . SER A 1 256 ? -12.219 20.984 -0.33 1 98.06 256 SER A C 1
ATOM 2043 O O . SER A 1 256 ? -12.422 22.125 0.082 1 98.06 256 SER A O 1
ATOM 2045 N N . ASP A 1 257 ? -13.18 20.109 -0.516 1 97.94 257 ASP A N 1
ATOM 2046 C CA . ASP A 1 257 ? -14.547 20.453 -0.169 1 97.94 257 ASP A CA 1
ATOM 2047 C C . ASP A 1 257 ? -14.688 20.719 1.327 1 97.94 257 ASP A C 1
ATOM 2049 O O . ASP A 1 257 ? -15.32 21.703 1.732 1 97.94 257 ASP A O 1
ATOM 2053 N N . GLN A 1 258 ? -14.141 19.875 2.119 1 98.31 258 GLN A N 1
ATOM 2054 C CA . GLN A 1 258 ? -14.227 20.094 3.559 1 98.31 258 GLN A CA 1
ATOM 2055 C C . GLN A 1 258 ? -13.484 21.359 3.975 1 98.31 258 GLN A C 1
ATOM 2057 O O . GLN A 1 258 ? -13.922 22.078 4.867 1 98.31 258 GLN A O 1
ATOM 2062 N N . PHE A 1 259 ? -12.352 21.594 3.365 1 98.5 259 PHE A N 1
ATOM 2063 C CA . PHE A 1 259 ? -11.57 22.781 3.676 1 98.5 259 PHE A CA 1
ATOM 2064 C C . PHE A 1 259 ? -12.414 24.047 3.498 1 98.5 259 PHE A C 1
ATOM 2066 O O . PHE A 1 259 ? -12.406 24.938 4.355 1 98.5 259 PHE A O 1
ATOM 2073 N N . GLU A 1 260 ? -13.078 24.125 2.445 1 98.06 260 GLU A N 1
ATOM 2074 C CA . GLU A 1 260 ? -13.922 25.281 2.189 1 98.06 260 GLU A CA 1
ATOM 2075 C C . GLU A 1 260 ? -14.992 25.438 3.266 1 98.06 260 GLU A C 1
ATOM 2077 O O . GLU A 1 260 ? -15.289 26.547 3.701 1 98.06 260 GLU A O 1
ATOM 2082 N N . SER A 1 261 ? -15.492 24.312 3.723 1 97.5 261 SER A N 1
ATOM 2083 C CA . SER A 1 261 ? -16.578 24.344 4.695 1 97.5 261 SER A CA 1
ATOM 2084 C C . SER A 1 261 ? -16.062 24.688 6.09 1 97.5 261 SER A C 1
ATOM 2086 O O . SER A 1 261 ? -16.797 25.203 6.926 1 97.5 261 SER A O 1
ATOM 2088 N N . MET A 1 262 ? -14.805 24.422 6.348 1 97.25 262 MET A N 1
ATOM 2089 C CA . MET A 1 262 ? -14.305 24.562 7.711 1 97.25 262 MET A CA 1
ATOM 2090 C C . MET A 1 262 ? -13.578 25.891 7.879 1 97.25 262 MET A C 1
ATOM 2092 O O . MET A 1 262 ? -13.094 26.203 8.969 1 97.25 262 MET A O 1
ATOM 2096 N N . ARG A 1 263 ? -13.508 26.75 6.883 1 97 263 ARG A N 1
ATOM 2097 C CA . ARG A 1 263 ? -12.734 27.984 6.879 1 97 263 ARG A CA 1
ATOM 2098 C C . ARG A 1 263 ? -13.164 28.906 8.016 1 97 263 ARG A C 1
ATOM 2100 O O . ARG A 1 263 ? -12.328 29.594 8.609 1 97 263 ARG A O 1
ATOM 2107 N N . PRO A 1 264 ? -14.484 28.938 8.375 1 96.75 264 PRO A N 1
ATOM 2108 C CA . PRO A 1 264 ? -14.906 29.828 9.453 1 96.75 264 PRO A CA 1
ATOM 2109 C C . PRO A 1 264 ? -14.367 29.422 10.82 1 96.75 264 PRO A C 1
ATOM 2111 O O . PRO A 1 264 ? -14.438 30.188 11.773 1 96.75 264 PRO A O 1
ATOM 2114 N N . GLY A 1 265 ? -13.883 28.156 10.906 1 97.62 265 GLY A N 1
ATOM 2115 C CA . GLY A 1 265 ? -13.383 27.656 12.172 1 97.62 265 GLY A CA 1
ATOM 2116 C C . GLY A 1 265 ? -14.484 27.172 13.102 1 97.62 265 GLY A C 1
ATOM 2117 O O . GLY A 1 265 ? -15.602 26.891 12.648 1 97.62 265 GLY A O 1
ATOM 2118 N N . TRP A 1 266 ? -14.148 26.859 14.289 1 97.69 266 TRP A N 1
ATOM 2119 C CA . TRP A 1 266 ? -15.078 26.375 15.305 1 97.69 266 TRP A CA 1
ATOM 2120 C C . TRP A 1 266 ? -14.992 27.234 16.562 1 97.69 266 TRP A C 1
ATOM 2122 O O . TRP A 1 266 ? -13.891 27.547 17.031 1 97.69 266 TRP A O 1
ATOM 2132 N N . GLY A 1 267 ? -16.172 27.625 17.062 1 94 267 GLY A N 1
ATOM 2133 C CA . GLY A 1 267 ? -16.203 28.422 18.281 1 94 267 GLY A CA 1
ATOM 2134 C C . GLY A 1 267 ? -15.805 29.859 18.062 1 94 267 GLY A C 1
ATOM 2135 O O . GLY A 1 267 ? -15.43 30.562 19.016 1 94 267 GLY A O 1
ATOM 2136 N N . VAL A 1 268 ? -15.797 30.25 16.859 1 88.56 268 VAL A N 1
ATOM 2137 C CA . VAL A 1 268 ? -15.352 31.594 16.5 1 88.56 268 VAL A CA 1
ATOM 2138 C C . VAL A 1 268 ? -16.562 32.5 16.312 1 88.56 268 VAL A C 1
ATOM 2140 O O . VAL A 1 268 ? -17.656 32.031 15.961 1 88.56 268 VAL A O 1
ATOM 2143 N N . MET B 1 1 ? 20.344 -32.375 -0.581 1 93 1 MET B N 1
ATOM 2144 C CA . MET B 1 1 ? 19.844 -31.953 -1.886 1 93 1 MET B CA 1
ATOM 2145 C C . MET B 1 1 ? 19.125 -33.094 -2.586 1 93 1 MET B C 1
ATOM 2147 O O . MET B 1 1 ? 19.5 -34.25 -2.416 1 93 1 MET B O 1
ATOM 2151 N N . VAL B 1 2 ? 17.984 -32.688 -3.219 1 95.38 2 VAL B N 1
ATOM 2152 C CA . VAL B 1 2 ? 17.156 -33.75 -3.811 1 95.38 2 VAL B CA 1
ATOM 2153 C C . VAL B 1 2 ? 17.375 -33.781 -5.32 1 95.38 2 VAL B C 1
ATOM 2155 O O . VAL B 1 2 ? 17.641 -32.75 -5.949 1 95.38 2 VAL B O 1
ATOM 2158 N N . ASP B 1 3 ? 17.312 -35.062 -5.832 1 96.69 3 ASP B N 1
ATOM 2159 C CA . ASP B 1 3 ? 17.297 -35.25 -7.281 1 96.69 3 ASP B CA 1
ATOM 2160 C C . ASP B 1 3 ? 15.891 -35.094 -7.84 1 96.69 3 ASP B C 1
ATOM 2162 O O . ASP B 1 3 ? 15.117 -36.062 -7.855 1 96.69 3 ASP B O 1
ATOM 2166 N N . ALA B 1 4 ? 15.531 -33.906 -8.281 1 97.12 4 ALA B N 1
ATOM 2167 C CA . ALA B 1 4 ? 14.219 -33.562 -8.82 1 97.12 4 ALA B CA 1
ATOM 2168 C C . ALA B 1 4 ? 14.336 -32.719 -10.086 1 97.12 4 ALA B C 1
ATOM 2170 O O . ALA B 1 4 ? 15.391 -32.156 -10.359 1 97.12 4 ALA B O 1
ATOM 2171 N N . GLU B 1 5 ? 13.344 -32.844 -10.844 1 97.62 5 GLU B N 1
ATOM 2172 C CA . GLU B 1 5 ? 13.219 -32 -12.031 1 97.62 5 GLU B CA 1
ATOM 2173 C C . GLU B 1 5 ? 12.086 -30.984 -11.875 1 97.62 5 GLU B C 1
ATOM 2175 O O . GLU B 1 5 ? 11.031 -31.312 -11.312 1 97.62 5 GLU B O 1
ATOM 2180 N N . VAL B 1 6 ? 12.312 -29.797 -12.305 1 98.5 6 VAL B N 1
ATOM 2181 C CA . VAL B 1 6 ? 11.297 -28.75 -12.258 1 98.5 6 VAL B CA 1
ATOM 2182 C C . VAL B 1 6 ? 10.93 -28.312 -13.672 1 98.5 6 VAL B C 1
ATOM 2184 O O . VAL B 1 6 ? 11.781 -27.812 -14.414 1 98.5 6 VAL B O 1
ATOM 2187 N N . TYR B 1 7 ? 9.703 -28.531 -14.047 1 98.69 7 TYR B N 1
ATOM 2188 C CA . TYR B 1 7 ? 9.188 -28.109 -15.344 1 98.69 7 TYR B CA 1
ATOM 2189 C C . TYR B 1 7 ? 8.352 -26.844 -15.219 1 98.69 7 TYR B C 1
ATOM 2191 O O . TYR B 1 7 ? 7.477 -26.75 -14.359 1 98.69 7 TYR B O 1
ATOM 2199 N N . VAL B 1 8 ? 8.672 -25.844 -16.062 1 98.69 8 VAL B N 1
ATOM 2200 C CA . VAL B 1 8 ? 7.898 -24.609 -16.109 1 98.69 8 VAL B CA 1
ATOM 2201 C C . VAL B 1 8 ? 6.75 -24.75 -17.109 1 98.69 8 VAL B C 1
ATOM 2203 O O . VAL B 1 8 ? 6.973 -25.094 -18.266 1 98.69 8 VAL B O 1
ATOM 2206 N N . ILE B 1 9 ? 5.57 -24.547 -16.641 1 98.75 9 ILE B N 1
ATOM 2207 C CA . ILE B 1 9 ? 4.383 -24.672 -17.469 1 98.75 9 ILE B CA 1
ATOM 2208 C C . ILE B 1 9 ? 3.854 -23.281 -17.828 1 98.75 9 ILE B C 1
ATOM 2210 O O . ILE B 1 9 ? 3.471 -22.516 -16.953 1 98.75 9 ILE B O 1
ATOM 2214 N N . ASP B 1 10 ? 3.85 -22.969 -19.109 1 98.62 10 ASP B N 1
ATOM 2215 C CA . ASP B 1 10 ? 3.277 -21.719 -19.594 1 98.62 10 ASP B CA 1
ATOM 2216 C C . ASP B 1 10 ? 1.753 -21.75 -19.5 1 98.62 10 ASP B C 1
ATOM 2218 O O . ASP B 1 10 ? 1.101 -22.562 -20.141 1 98.62 10 ASP B O 1
ATOM 2222 N N . ARG B 1 11 ? 1.206 -20.844 -18.766 1 98.75 11 ARG B N 1
ATOM 2223 C CA . ARG B 1 11 ? -0.236 -20.797 -18.562 1 98.75 11 ARG B CA 1
ATOM 2224 C C . ARG B 1 11 ? -0.845 -19.547 -19.172 1 98.75 11 ARG B C 1
ATOM 2226 O O . ARG B 1 11 ? -1.942 -19.125 -18.797 1 98.75 11 ARG B O 1
ATOM 2233 N N . GLY B 1 12 ? -0.105 -18.953 -20.047 1 98.44 12 GLY B N 1
ATOM 2234 C CA . GLY B 1 12 ? -0.604 -17.781 -20.75 1 98.44 12 GLY B CA 1
ATOM 2235 C C . GLY B 1 12 ? -0.159 -16.469 -20.125 1 98.44 12 GLY B C 1
ATOM 2236 O O . GLY B 1 12 ? 0.879 -16.422 -19.453 1 98.44 12 GLY B O 1
ATOM 2237 N N . GLY B 1 13 ? -0.87 -15.375 -20.562 1 98.38 13 GLY B N 1
ATOM 2238 C CA . GLY B 1 13 ? -0.49 -14.039 -20.109 1 98.38 13 GLY B CA 1
ATOM 2239 C C . GLY B 1 13 ? -1.676 -13.18 -19.719 1 98.38 13 GLY B C 1
ATOM 2240 O O . GLY B 1 13 ? -2.814 -13.484 -20.078 1 98.38 13 GLY B O 1
ATOM 2241 N N . ILE B 1 14 ? -1.393 -12.188 -18.922 1 98.69 14 ILE B N 1
ATOM 2242 C CA . ILE B 1 14 ? -2.35 -11.164 -18.516 1 98.69 14 ILE B CA 1
ATOM 2243 C C . ILE B 1 14 ? -1.828 -9.789 -18.906 1 98.69 14 ILE B C 1
ATOM 2245 O O . ILE B 1 14 ? -0.654 -9.477 -18.703 1 98.69 14 ILE B O 1
ATOM 2249 N N . ARG B 1 15 ? -2.65 -8.992 -19.578 1 98.75 15 ARG B N 1
ATOM 2250 C CA . ARG B 1 15 ? -2.316 -7.605 -19.891 1 98.75 15 ARG B CA 1
ATOM 2251 C C . ARG B 1 15 ? -2.934 -6.652 -18.875 1 98.75 15 ARG B C 1
ATOM 2253 O O . ARG B 1 15 ? -4.109 -6.777 -18.531 1 98.75 15 ARG B O 1
ATOM 2260 N N . CYS B 1 16 ? -2.139 -5.773 -18.375 1 98.31 16 CYS B N 1
ATOM 2261 C CA . CYS B 1 16 ? -2.643 -4.875 -17.344 1 98.31 16 CYS B CA 1
ATOM 2262 C C . CYS B 1 16 ? -1.775 -3.627 -17.234 1 98.31 16 CYS B C 1
ATOM 2264 O O . CYS B 1 16 ? -0.758 -3.512 -17.906 1 98.31 16 CYS B O 1
ATOM 2266 N N . ASP B 1 17 ? -2.254 -2.637 -16.5 1 98.31 17 ASP B N 1
ATOM 2267 C CA . ASP B 1 17 ? -1.499 -1.446 -16.125 1 98.31 17 ASP B CA 1
ATOM 2268 C C . ASP B 1 17 ? -0.322 -1.806 -15.219 1 98.31 17 ASP B C 1
ATOM 2270 O O . ASP B 1 17 ? -0.502 -2.445 -14.188 1 98.31 17 ASP B O 1
ATOM 2274 N N . MET B 1 18 ? 0.929 -1.356 -15.562 1 97.88 18 MET B N 1
ATOM 2275 C CA . MET B 1 18 ? 2.115 -1.718 -14.789 1 97.88 18 MET B CA 1
ATOM 2276 C C . MET B 1 18 ? 2.109 -1.033 -13.43 1 97.88 18 MET B C 1
ATOM 2278 O O . MET B 1 18 ? 2.881 -1.403 -12.539 1 97.88 18 MET B O 1
ATOM 2282 N N . ASN B 1 19 ? 1.196 -0.102 -13.18 1 97.25 19 ASN B N 1
ATOM 2283 C CA . ASN B 1 19 ? 1.021 0.483 -11.859 1 97.25 19 ASN B CA 1
ATOM 2284 C C . ASN B 1 19 ? 0.553 -0.556 -10.844 1 97.25 19 ASN B C 1
ATOM 2286 O O . ASN B 1 19 ? 0.695 -0.359 -9.633 1 97.25 19 ASN B O 1
ATOM 2290 N N . TYR B 1 20 ? 0.001 -1.69 -11.344 1 96.88 20 TYR B N 1
ATOM 2291 C CA . TYR B 1 20 ? -0.342 -2.783 -10.438 1 96.88 20 TYR B CA 1
ATOM 2292 C C . TYR B 1 20 ? 0.909 -3.521 -9.977 1 96.88 20 TYR B C 1
ATOM 2294 O O . TYR B 1 20 ? 0.98 -3.982 -8.836 1 96.88 20 TYR B O 1
ATOM 2302 N N . MET B 1 21 ? 1.887 -3.596 -10.844 1 97.25 21 MET B N 1
ATOM 2303 C CA . MET B 1 21 ? 3.072 -4.414 -10.609 1 97.25 21 MET B CA 1
ATOM 2304 C C . MET B 1 21 ? 4.102 -3.658 -9.773 1 97.25 21 MET B C 1
ATOM 2306 O O . MET B 1 21 ? 4.863 -4.262 -9.016 1 97.25 21 MET B O 1
ATOM 2310 N N . LEU B 1 22 ? 4.137 -2.375 -10.039 1 96.62 22 LEU B N 1
ATOM 2311 C CA . LEU B 1 22 ? 5.098 -1.489 -9.391 1 96.62 22 LEU B CA 1
ATOM 2312 C C . LEU B 1 22 ? 4.41 -0.249 -8.836 1 96.62 22 LEU B C 1
ATOM 2314 O O . LEU B 1 22 ? 3.781 0.505 -9.578 1 96.62 22 LEU B O 1
ATOM 2318 N N . GLU B 1 23 ? 4.578 -0.086 -7.539 1 95.25 23 GLU B N 1
ATOM 2319 C CA . GLU B 1 23 ? 4.004 1.086 -6.887 1 95.25 23 GLU B CA 1
ATOM 2320 C C . GLU B 1 23 ? 4.5 2.377 -7.531 1 95.25 23 GLU B C 1
ATOM 2322 O O . GLU B 1 23 ? 5.707 2.631 -7.574 1 95.25 23 GLU B O 1
ATOM 2327 N N . GLY B 1 24 ? 3.557 3.199 -8.016 1 93.56 24 GLY B N 1
ATOM 2328 C CA . GLY B 1 24 ? 3.908 4.496 -8.562 1 93.56 24 GLY B CA 1
ATOM 2329 C C . GLY B 1 24 ? 4.656 4.406 -9.883 1 93.56 24 GLY B C 1
ATOM 2330 O O . GLY B 1 24 ? 5.465 5.277 -10.203 1 93.56 24 GLY B O 1
ATOM 2331 N N . ASN B 1 25 ? 4.465 3.375 -10.625 1 96.19 25 ASN B N 1
ATOM 2332 C CA . ASN B 1 25 ? 5.148 3.166 -11.898 1 96.19 25 ASN B CA 1
ATOM 2333 C C . ASN B 1 25 ? 4.957 4.355 -12.836 1 96.19 25 ASN B C 1
ATOM 2335 O O . ASN B 1 25 ? 5.914 4.812 -13.461 1 96.19 25 ASN B O 1
ATOM 2339 N N . THR B 1 26 ? 3.789 4.816 -13.047 1 96.69 26 THR B N 1
ATOM 2340 C CA . THR B 1 26 ? 3.482 6 -13.836 1 96.69 26 THR B CA 1
ATOM 2341 C C . THR B 1 26 ? 2.623 6.977 -13.039 1 96.69 26 THR B C 1
ATOM 2343 O O . THR B 1 26 ? 1.49 6.656 -12.672 1 96.69 26 THR B O 1
ATOM 2346 N N . LEU B 1 27 ? 3.17 8.102 -12.773 1 96.69 27 LEU B N 1
ATOM 2347 C CA . LEU B 1 27 ? 2.477 9.188 -12.094 1 96.69 27 LEU B CA 1
ATOM 2348 C C . LEU B 1 27 ? 2.67 10.508 -12.844 1 96.69 27 LEU B C 1
ATOM 2350 O O . LEU B 1 27 ? 3.719 10.727 -13.453 1 96.69 27 LEU B O 1
ATOM 2354 N N . ALA B 1 28 ? 1.636 11.297 -12.781 1 98 28 ALA B N 1
ATOM 2355 C CA . ALA B 1 28 ? 1.739 12.625 -13.383 1 98 28 ALA B CA 1
ATOM 2356 C C . ALA B 1 28 ? 2.641 13.531 -12.547 1 98 28 ALA B C 1
ATOM 2358 O O . ALA B 1 28 ? 2.807 13.32 -11.344 1 98 28 ALA B O 1
ATOM 2359 N N . THR B 1 29 ? 3.279 14.516 -13.188 1 98 29 THR B N 1
ATOM 2360 C CA . THR B 1 29 ? 4.043 15.594 -12.57 1 98 29 THR B CA 1
ATOM 2361 C C . THR B 1 29 ? 3.557 16.953 -13.062 1 98 29 THR B C 1
ATOM 2363 O O . THR B 1 29 ? 2.686 17.031 -13.93 1 98 29 THR B O 1
ATOM 2366 N N . ARG B 1 30 ? 4.129 17.953 -12.461 1 98.06 30 ARG B N 1
ATOM 2367 C CA . ARG B 1 30 ? 3.762 19.312 -12.844 1 98.06 30 ARG B CA 1
ATOM 2368 C C . ARG B 1 30 ? 3.973 19.531 -14.336 1 98.06 30 ARG B C 1
ATOM 2370 O O . ARG B 1 30 ? 3.105 20.094 -15.008 1 98.06 30 ARG B O 1
ATOM 2377 N N . THR B 1 31 ? 5.043 19.109 -14.867 1 98.12 31 THR B N 1
ATOM 2378 C CA . THR B 1 31 ? 5.414 19.391 -16.25 1 98.12 31 THR B CA 1
ATOM 2379 C C . THR B 1 31 ? 4.805 18.359 -17.203 1 98.12 31 THR B C 1
ATOM 2381 O O . THR B 1 31 ? 4.645 18.609 -18.391 1 98.12 31 THR B O 1
ATOM 2384 N N . ASP B 1 32 ? 4.555 17.172 -16.766 1 98.12 32 ASP B N 1
ATOM 2385 C CA . ASP B 1 32 ? 3.889 16.109 -17.531 1 98.12 32 ASP B CA 1
ATOM 2386 C C . ASP B 1 32 ? 2.664 15.586 -16.781 1 98.12 32 ASP B C 1
ATOM 2388 O O . ASP B 1 32 ? 2.725 14.531 -16.156 1 98.12 32 ASP B O 1
ATOM 2392 N N . ARG B 1 33 ? 1.561 16.156 -17.062 1 97.19 33 ARG B N 1
ATOM 2393 C CA . ARG B 1 33 ? 0.363 15.906 -16.266 1 97.19 33 ARG B CA 1
ATOM 2394 C C . ARG B 1 33 ? -0.392 14.688 -16.781 1 97.19 33 ARG B C 1
ATOM 2396 O O . ARG B 1 33 ? -1.298 14.18 -16.125 1 97.19 33 ARG B O 1
ATOM 2403 N N . ASN B 1 34 ? -0.038 14.266 -17.938 1 96.75 34 ASN B N 1
ATOM 2404 C CA . ASN B 1 34 ? -0.708 13.094 -18.5 1 96.75 34 ASN B CA 1
ATOM 2405 C C . ASN B 1 34 ? 0.277 12.172 -19.219 1 96.75 34 ASN B C 1
ATOM 2407 O O . ASN B 1 34 ? 0.165 11.953 -20.422 1 96.75 34 ASN B O 1
ATOM 2411 N N . PRO B 1 35 ? 1.164 11.68 -18.453 1 97.5 35 PRO B N 1
ATOM 2412 C CA . PRO B 1 35 ? 2.104 10.742 -19.078 1 97.5 35 PRO B CA 1
ATOM 2413 C C . PRO B 1 35 ? 1.417 9.484 -19.594 1 97.5 35 PRO B C 1
ATOM 2415 O O . PRO B 1 35 ? 0.348 9.109 -19.109 1 97.5 35 PRO B O 1
ATOM 2418 N N . ASP B 1 36 ? 2.023 8.859 -20.594 1 97.12 36 ASP B N 1
ATOM 2419 C CA . ASP B 1 36 ? 1.511 7.594 -21.109 1 97.12 36 ASP B CA 1
ATOM 2420 C C . ASP B 1 36 ? 1.641 6.488 -20.062 1 97.12 36 ASP B C 1
ATOM 2422 O O . ASP B 1 36 ? 2.727 6.266 -19.516 1 97.12 36 ASP B O 1
ATOM 2426 N N . ILE B 1 37 ? 0.564 5.809 -19.828 1 96.88 37 ILE B N 1
ATOM 2427 C CA . ILE B 1 37 ? 0.555 4.707 -18.859 1 96.88 37 ILE B CA 1
ATOM 2428 C C . ILE B 1 37 ? 1.224 3.48 -19.484 1 96.88 37 ILE B C 1
ATOM 2430 O O . ILE B 1 37 ? 1.008 3.172 -20.656 1 96.88 37 ILE B O 1
ATOM 2434 N N . ASP B 1 38 ? 2.068 2.857 -18.703 1 97.38 38 ASP B N 1
ATOM 2435 C CA . ASP B 1 38 ? 2.734 1.622 -19.109 1 97.38 38 ASP B CA 1
ATOM 2436 C C . ASP B 1 38 ? 1.788 0.428 -18.984 1 97.38 38 ASP B C 1
ATOM 2438 O O . ASP B 1 38 ? 1.556 -0.085 -17.891 1 97.38 38 ASP B O 1
ATOM 2442 N N . TYR B 1 39 ? 1.165 0.023 -20.078 1 98 39 TYR B N 1
ATOM 2443 C CA . TYR B 1 39 ? 0.273 -1.125 -20.203 1 98 39 TYR B CA 1
ATOM 2444 C C . TYR B 1 39 ? 0.965 -2.279 -20.906 1 98 39 TYR B C 1
ATOM 2446 O O . TYR B 1 39 ? 1.364 -2.15 -22.078 1 98 39 TYR B O 1
ATOM 2454 N N . ASP B 1 40 ? 1.155 -3.398 -20.188 1 97.88 40 ASP B N 1
ATOM 2455 C CA . ASP B 1 40 ? 1.988 -4.461 -20.734 1 97.88 40 ASP B CA 1
ATOM 2456 C C . ASP B 1 40 ? 1.465 -5.836 -20.328 1 97.88 40 ASP B C 1
ATOM 2458 O O . ASP B 1 40 ? 0.413 -5.945 -19.703 1 97.88 40 ASP B O 1
ATOM 2462 N N . GLU B 1 41 ? 2.145 -6.863 -20.828 1 98.19 41 GLU B N 1
ATOM 2463 C CA . GLU B 1 41 ? 1.775 -8.25 -20.547 1 98.19 41 GLU B CA 1
ATOM 2464 C C . GLU B 1 41 ? 2.695 -8.859 -19.484 1 98.19 41 GLU B C 1
ATOM 2466 O O . GLU B 1 41 ? 3.906 -8.625 -19.5 1 98.19 41 GLU B O 1
ATOM 2471 N N . ILE B 1 42 ? 2.1 -9.562 -18.547 1 98.5 42 ILE B N 1
ATOM 2472 C CA . ILE B 1 42 ? 2.859 -10.344 -17.578 1 98.5 42 ILE B CA 1
ATOM 2473 C C . ILE B 1 42 ? 2.566 -11.836 -17.781 1 98.5 42 ILE B C 1
ATOM 2475 O O . ILE B 1 42 ? 1.461 -12.203 -18.172 1 98.5 42 ILE B O 1
ATOM 2479 N N . PRO B 1 43 ? 3.549 -12.641 -17.5 1 98.69 43 PRO B N 1
ATOM 2480 C CA . PRO B 1 43 ? 3.344 -14.078 -17.688 1 98.69 43 PRO B CA 1
ATOM 2481 C C . PRO B 1 43 ? 2.607 -14.727 -16.516 1 98.69 43 PRO B C 1
ATOM 2483 O O . PRO B 1 43 ? 2.746 -14.281 -15.375 1 98.69 43 PRO B O 1
ATOM 2486 N N . VAL B 1 44 ? 1.801 -15.664 -16.766 1 98.75 44 VAL B N 1
ATOM 2487 C CA . VAL B 1 44 ? 1.254 -16.609 -15.805 1 98.75 44 VAL B CA 1
ATOM 2488 C C . VAL B 1 44 ? 1.867 -17.984 -16.016 1 98.75 44 VAL B C 1
ATOM 2490 O O . VAL B 1 44 ? 1.931 -18.484 -17.156 1 98.75 44 VAL B O 1
ATOM 2493 N N . TRP B 1 45 ? 2.357 -18.516 -14.953 1 98.69 45 TRP B N 1
ATOM 2494 C CA . TRP B 1 45 ? 3.008 -19.828 -15.07 1 98.69 45 TRP B CA 1
ATOM 2495 C C . TRP B 1 45 ? 2.84 -20.641 -13.797 1 98.69 45 TRP B C 1
ATOM 2497 O O . TRP B 1 45 ? 2.502 -20.094 -12.742 1 98.69 45 TRP B O 1
ATOM 2507 N N . ASN B 1 46 ? 2.914 -21.891 -13.883 1 98.62 46 ASN B N 1
ATOM 2508 C CA . ASN B 1 46 ? 3.023 -22.797 -12.742 1 98.62 46 ASN B CA 1
ATOM 2509 C C . ASN B 1 46 ? 4.113 -23.844 -12.953 1 98.62 46 ASN B C 1
ATOM 2511 O O . ASN B 1 46 ? 4.883 -23.75 -13.914 1 98.62 46 ASN B O 1
ATOM 2515 N N . LEU B 1 47 ? 4.348 -24.703 -11.969 1 98.81 47 LEU B N 1
ATOM 2516 C CA . LEU B 1 47 ? 5.441 -25.656 -12.055 1 98.81 47 LEU B CA 1
ATOM 2517 C C . LEU B 1 47 ? 4.934 -27.078 -11.844 1 98.81 47 LEU B C 1
ATOM 2519 O O . LEU B 1 47 ? 3.984 -27.297 -11.086 1 98.81 47 LEU B O 1
ATOM 2523 N N . VAL B 1 48 ? 5.543 -28 -12.531 1 98.88 48 VAL B N 1
ATOM 2524 C CA . VAL B 1 48 ? 5.57 -29.391 -12.094 1 98.88 48 VAL B CA 1
ATOM 2525 C C . VAL B 1 48 ? 6.934 -29.719 -11.492 1 98.88 48 VAL B C 1
ATOM 2527 O O . VAL B 1 48 ? 7.961 -29.578 -12.156 1 98.88 48 VAL B O 1
ATOM 2530 N N . ILE B 1 49 ? 6.938 -29.984 -10.227 1 98.69 49 ILE B N 1
ATOM 2531 C CA . ILE B 1 49 ? 8.133 -30.469 -9.547 1 98.69 49 ILE B CA 1
ATOM 2532 C C . ILE B 1 49 ? 8.109 -32 -9.484 1 98.69 49 ILE B C 1
ATOM 2534 O O . ILE B 1 49 ? 7.379 -32.562 -8.68 1 98.69 49 ILE B O 1
ATOM 2538 N N . ASP B 1 50 ? 8.812 -32.594 -10.383 1 98.38 50 ASP B N 1
ATOM 2539 C CA . ASP B 1 50 ? 8.945 -34.031 -10.398 1 98.38 50 ASP B CA 1
ATOM 2540 C C . ASP B 1 50 ? 9.922 -34.5 -9.32 1 98.38 50 ASP B C 1
ATOM 2542 O O . ASP B 1 50 ? 11.109 -34.719 -9.602 1 98.38 50 ASP B O 1
ATOM 2546 N N . HIS B 1 51 ? 9.383 -34.625 -8.148 1 98.06 51 HIS B N 1
ATOM 2547 C CA . HIS B 1 51 ? 10.102 -35 -6.934 1 98.06 51 HIS B CA 1
ATOM 2548 C C . HIS B 1 51 ? 10.094 -36.5 -6.711 1 98.06 51 HIS B C 1
ATOM 2550 O O . HIS B 1 51 ? 9.125 -37.188 -7.055 1 98.06 51 HIS B O 1
ATOM 2556 N N . PRO B 1 52 ? 11.234 -37.062 -6.141 1 97.94 52 PRO B N 1
ATOM 2557 C CA . PRO B 1 52 ? 11.281 -38.531 -5.914 1 97.94 52 PRO B CA 1
ATOM 2558 C C . PRO B 1 52 ? 10.125 -39.031 -5.039 1 97.94 52 PRO B C 1
ATOM 2560 O O . PRO B 1 52 ? 9.688 -40.156 -5.176 1 97.94 52 PRO B O 1
ATOM 2563 N N . GLU B 1 53 ? 9.562 -38.219 -4.258 1 98.5 53 GLU B N 1
ATOM 2564 C CA . GLU B 1 53 ? 8.516 -38.625 -3.322 1 98.5 53 GLU B CA 1
ATOM 2565 C C . GLU B 1 53 ? 7.125 -38.375 -3.902 1 98.5 53 GLU B C 1
ATOM 2567 O O . GLU B 1 53 ? 6.145 -38.938 -3.438 1 98.5 53 GLU B O 1
ATOM 2572 N N . ALA B 1 54 ? 6.996 -37.5 -4.867 1 98.62 54 ALA B N 1
ATOM 2573 C CA . ALA B 1 54 ? 5.699 -37.094 -5.418 1 98.62 54 ALA B CA 1
ATOM 2574 C C . ALA B 1 54 ? 5.871 -36.219 -6.645 1 98.62 54 ALA B C 1
ATOM 2576 O O . ALA B 1 54 ? 6.855 -35.469 -6.758 1 98.62 54 ALA B O 1
ATOM 2577 N N . THR B 1 55 ? 4.953 -36.281 -7.543 1 98.81 55 THR B N 1
ATOM 2578 C CA . THR B 1 55 ? 4.816 -35.25 -8.562 1 98.81 55 THR B CA 1
ATOM 2579 C C . THR B 1 55 ? 3.959 -34.094 -8.055 1 98.81 55 THR B C 1
ATOM 2581 O O . THR B 1 55 ? 2.756 -34.25 -7.84 1 98.81 55 THR B O 1
ATOM 2584 N N . ILE B 1 56 ? 4.555 -32.938 -7.875 1 98.88 56 ILE B N 1
ATOM 2585 C CA . ILE B 1 56 ? 3.896 -31.812 -7.207 1 98.88 56 ILE B CA 1
ATOM 2586 C C . ILE B 1 56 ? 3.568 -30.719 -8.227 1 98.88 56 ILE B C 1
ATOM 2588 O O . ILE B 1 56 ? 4.445 -30.266 -8.961 1 98.88 56 ILE B O 1
ATOM 2592 N N . LEU B 1 57 ? 2.309 -30.359 -8.312 1 98.94 57 LEU B N 1
ATOM 2593 C CA . LEU B 1 57 ? 1.881 -29.203 -9.086 1 98.94 57 LEU B CA 1
ATOM 2594 C C . LEU B 1 57 ? 1.901 -27.938 -8.227 1 98.94 57 LEU B C 1
ATOM 2596 O O . LEU B 1 57 ? 1.195 -27.859 -7.219 1 98.94 57 LEU B O 1
ATOM 2600 N N . TRP B 1 58 ? 2.76 -27 -8.578 1 98.88 58 TRP B N 1
ATOM 2601 C CA . TRP B 1 58 ? 2.91 -25.719 -7.895 1 98.88 58 TRP B CA 1
ATOM 2602 C C . TRP B 1 58 ? 2.082 -24.641 -8.586 1 98.88 58 TRP B C 1
ATOM 2604 O O . TRP B 1 58 ? 2.469 -24.125 -9.633 1 98.88 58 TRP B O 1
ATOM 2614 N N . ASP B 1 59 ? 0.915 -24.219 -7.992 1 98.81 59 ASP B N 1
ATOM 2615 C CA . ASP B 1 59 ? -0.107 -23.328 -8.539 1 98.81 59 ASP B CA 1
ATOM 2616 C C . ASP B 1 59 ? -0.782 -23.953 -9.758 1 98.81 59 ASP B C 1
ATOM 2618 O O . ASP B 1 59 ? -0.356 -25 -10.234 1 98.81 59 ASP B O 1
ATOM 2622 N N . THR B 1 60 ? -1.872 -23.328 -10.203 1 98.81 60 THR B N 1
ATOM 2623 C CA . THR B 1 60 ? -2.643 -24 -11.242 1 98.81 60 THR B CA 1
ATOM 2624 C C . THR B 1 60 ? -2.986 -23.031 -12.375 1 98.81 60 THR B C 1
ATOM 2626 O O . THR B 1 60 ? -3.609 -23.422 -13.367 1 98.81 60 THR B O 1
ATOM 2629 N N . GLY B 1 61 ? -2.625 -21.75 -12.258 1 98.62 61 GLY B N 1
ATOM 2630 C CA . GLY B 1 61 ? -2.826 -20.766 -13.312 1 98.62 61 GLY B CA 1
ATOM 2631 C C . GLY B 1 61 ? -4.25 -20.25 -13.375 1 98.62 61 GLY B C 1
ATOM 2632 O O . GLY B 1 61 ? -5.043 -20.484 -12.461 1 98.62 61 GLY B O 1
ATOM 2633 N N . SER B 1 62 ? -4.531 -19.484 -14.414 1 98.69 62 SER B N 1
ATOM 2634 C CA . SER B 1 62 ? -5.855 -18.922 -14.641 1 98.69 62 SER B CA 1
ATOM 2635 C C . SER B 1 62 ? -6.836 -19.984 -15.125 1 98.69 62 SER B C 1
ATOM 2637 O O . SER B 1 62 ? -6.438 -20.953 -15.766 1 98.69 62 SER B O 1
ATOM 2639 N N . HIS B 1 63 ? -8.094 -19.781 -14.727 1 98.75 63 HIS B N 1
ATOM 2640 C CA . HIS B 1 63 ? -9.133 -20.609 -15.328 1 98.75 63 HIS B CA 1
ATOM 2641 C C . HIS B 1 63 ? -9.156 -20.453 -16.844 1 98.75 63 HIS B C 1
ATOM 2643 O O . HIS B 1 63 ? -9.023 -19.344 -17.359 1 98.75 63 HIS B O 1
ATOM 2649 N N . HIS B 1 64 ? -9.406 -21.531 -17.578 1 98.62 64 HIS B N 1
ATOM 2650 C CA . HIS B 1 64 ? -9.367 -21.484 -19.047 1 98.62 64 HIS B CA 1
ATOM 2651 C C . HIS B 1 64 ? -10.531 -20.672 -19.594 1 98.62 64 HIS B C 1
ATOM 2653 O O . HIS B 1 64 ? -10.492 -20.234 -20.75 1 98.62 64 HIS B O 1
ATOM 2659 N N . GLU B 1 65 ? -11.539 -20.422 -18.875 1 98.69 65 GLU B N 1
ATOM 2660 C CA . GLU B 1 65 ? -12.656 -19.578 -19.281 1 98.69 65 GLU B CA 1
ATOM 2661 C C . GLU B 1 65 ? -12.602 -18.219 -18.609 1 98.69 65 GLU B C 1
ATOM 2663 O O . GLU B 1 65 ? -13.633 -17.562 -18.453 1 98.69 65 GLU B O 1
ATOM 2668 N N . ALA B 1 66 ? -11.445 -17.828 -18.141 1 98.5 66 ALA B N 1
ATOM 2669 C CA . ALA B 1 66 ? -11.281 -16.578 -17.406 1 98.5 66 ALA B CA 1
ATOM 2670 C C . ALA B 1 66 ? -11.93 -15.414 -18.156 1 98.5 66 ALA B C 1
ATOM 2672 O O . ALA B 1 66 ? -12.742 -14.672 -17.594 1 98.5 66 ALA B O 1
ATOM 2673 N N . ALA B 1 67 ? -11.688 -15.25 -19.484 1 97.88 67 ALA B N 1
ATOM 2674 C CA . ALA B 1 67 ? -12.195 -14.133 -20.281 1 97.88 67 ALA B CA 1
ATOM 2675 C C . ALA B 1 67 ? -13.578 -14.445 -20.844 1 97.88 67 ALA B C 1
ATOM 2677 O O . ALA B 1 67 ? -14.211 -13.594 -21.469 1 97.88 67 ALA B O 1
ATOM 2678 N N . ASP B 1 68 ? -14.023 -15.656 -20.703 1 97.5 68 ASP B N 1
ATOM 2679 C CA . ASP B 1 68 ? -15.273 -16.125 -21.281 1 97.5 68 ASP B CA 1
ATOM 2680 C C . ASP B 1 68 ? -16.328 -16.359 -20.203 1 97.5 68 ASP B C 1
ATOM 2682 O O . ASP B 1 68 ? -16.938 -17.422 -20.141 1 97.5 68 ASP B O 1
ATOM 2686 N N . GLY B 1 69 ? -16.406 -15.438 -19.312 1 97 69 GLY B N 1
ATOM 2687 C CA . GLY B 1 69 ? -17.531 -15.445 -18.391 1 97 69 GLY B CA 1
ATOM 2688 C C . GLY B 1 69 ? -17.156 -15.922 -17 1 97 69 GLY B C 1
ATOM 2689 O O . GLY B 1 69 ? -17.922 -15.727 -16.047 1 97 69 GLY B O 1
ATOM 2690 N N . HIS B 1 70 ? -16 -16.5 -16.828 1 97.88 70 HIS B N 1
ATOM 2691 C CA . HIS B 1 70 ? -15.633 -16.984 -15.5 1 97.88 70 HIS B CA 1
ATOM 2692 C C . HIS B 1 70 ? -15.234 -15.836 -14.586 1 97.88 70 HIS B C 1
ATOM 2694 O O . HIS B 1 70 ? -15.688 -15.758 -13.445 1 97.88 70 HIS B O 1
ATOM 2700 N N . TRP B 1 71 ? -14.25 -14.938 -15.031 1 97.44 71 TRP B N 1
ATOM 2701 C CA . TRP B 1 71 ? -13.922 -13.742 -14.258 1 97.44 71 TRP B CA 1
ATOM 2702 C C . TRP B 1 71 ? -15 -12.68 -14.414 1 97.44 71 TRP B C 1
ATOM 2704 O O . TRP B 1 71 ? -15.625 -12.57 -15.469 1 97.44 71 TRP B O 1
ATOM 2714 N N . PRO B 1 72 ? -15.297 -11.906 -13.344 1 96 72 PRO B N 1
ATOM 2715 C CA . PRO B 1 72 ? -16.156 -10.727 -13.523 1 96 72 PRO B CA 1
ATOM 2716 C C . PRO B 1 72 ? -15.625 -9.766 -14.578 1 96 72 PRO B C 1
ATOM 2718 O O . PRO B 1 72 ? -14.406 -9.625 -14.734 1 96 72 PRO B O 1
ATOM 2721 N N . ASP B 1 73 ? -16.547 -9.031 -15.234 1 96.25 73 ASP B N 1
ATOM 2722 C CA . ASP B 1 73 ? -16.188 -8.156 -16.359 1 96.25 73 ASP B CA 1
ATOM 2723 C C . ASP B 1 73 ? -15.156 -7.121 -15.938 1 96.25 73 ASP B C 1
ATOM 2725 O O . ASP B 1 73 ? -14.234 -6.812 -16.703 1 96.25 73 ASP B O 1
ATOM 2729 N N . ASP B 1 74 ? -15.312 -6.543 -14.766 1 94.75 74 ASP B N 1
ATOM 2730 C CA . ASP B 1 74 ? -14.391 -5.508 -14.305 1 94.75 74 ASP B CA 1
ATOM 2731 C C . ASP B 1 74 ? -12.984 -6.066 -14.117 1 94.75 74 ASP B C 1
ATOM 2733 O O . ASP B 1 74 ? -12 -5.379 -14.375 1 94.75 74 ASP B O 1
ATOM 2737 N N . LEU B 1 75 ? -12.906 -7.273 -13.672 1 96.12 75 LEU B N 1
ATOM 2738 C CA . LEU B 1 75 ? -11.602 -7.91 -13.5 1 96.12 75 LEU B CA 1
ATOM 2739 C C . LEU B 1 75 ? -10.961 -8.203 -14.859 1 96.12 75 LEU B C 1
ATOM 2741 O O . LEU B 1 75 ? -9.758 -8.039 -15.023 1 96.12 75 LEU B O 1
ATOM 2745 N N . VAL B 1 76 ? -11.766 -8.672 -15.789 1 97.81 76 VAL B N 1
ATOM 2746 C CA . VAL B 1 76 ? -11.273 -8.922 -17.141 1 97.81 76 VAL B CA 1
ATOM 2747 C C . VAL B 1 76 ? -10.758 -7.621 -17.75 1 97.81 76 VAL B C 1
ATOM 2749 O O . VAL B 1 76 ? -9.75 -7.621 -18.469 1 97.81 76 VAL B O 1
ATOM 2752 N N . GLU B 1 77 ? -11.453 -6.559 -17.484 1 97.69 77 GLU B N 1
ATOM 2753 C CA . GLU B 1 77 ? -11.031 -5.258 -18 1 97.69 77 GLU B CA 1
ATOM 2754 C C . GLU B 1 77 ? -9.711 -4.816 -17.375 1 97.69 77 GLU B C 1
ATOM 2756 O O . GLU B 1 77 ? -8.852 -4.258 -18.062 1 97.69 77 GLU B O 1
ATOM 2761 N N . ALA B 1 78 ? -9.516 -5.051 -16.078 1 96.75 78 ALA B N 1
ATOM 2762 C CA . ALA B 1 78 ? -8.32 -4.602 -15.359 1 96.75 78 ALA B CA 1
ATOM 2763 C C . ALA B 1 78 ? -7.141 -5.527 -15.625 1 96.75 78 ALA B C 1
ATOM 2765 O O . ALA B 1 78 ? -6.004 -5.066 -15.773 1 96.75 78 ALA B O 1
ATOM 2766 N N . PHE B 1 79 ? -7.406 -6.824 -15.633 1 97.81 79 PHE B N 1
ATOM 2767 C CA . PHE B 1 79 ? -6.438 -7.895 -15.836 1 97.81 79 PHE B CA 1
ATOM 2768 C C . PHE B 1 79 ? -6.867 -8.805 -16.984 1 97.81 79 PHE B C 1
ATOM 2770 O O . PHE B 1 79 ? -7.457 -9.867 -16.75 1 97.81 79 PHE B O 1
ATOM 2777 N N . HIS B 1 80 ? -6.488 -8.469 -18.203 1 98.69 80 HIS B N 1
ATOM 2778 C CA . HIS B 1 80 ? -7.043 -9.148 -19.359 1 98.69 80 HIS B CA 1
ATOM 2779 C C . HIS B 1 80 ? -6.297 -10.445 -19.656 1 98.69 80 HIS B C 1
ATOM 2781 O O . HIS B 1 80 ? -5.156 -10.422 -20.125 1 98.69 80 HIS B O 1
ATOM 2787 N N . PRO B 1 81 ? -6.93 -11.555 -19.281 1 98.5 81 PRO B N 1
ATOM 2788 C CA . PRO B 1 81 ? -6.328 -12.844 -19.609 1 98.5 81 PRO B CA 1
ATOM 2789 C C . PRO B 1 81 ? -6.496 -13.227 -21.078 1 98.5 81 PRO B C 1
ATOM 2791 O O . PRO B 1 81 ? -7.289 -14.117 -21.406 1 98.5 81 PRO B O 1
ATOM 2794 N N . HIS B 1 82 ? -5.711 -12.727 -21.969 1 97.56 82 HIS B N 1
ATOM 2795 C CA . HIS B 1 82 ? -5.98 -12.633 -23.406 1 97.56 82 HIS B CA 1
ATOM 2796 C C . HIS B 1 82 ? -5.926 -14 -24.062 1 97.56 82 HIS B C 1
ATOM 2798 O O . HIS B 1 82 ? -6.512 -14.195 -25.141 1 97.56 82 HIS B O 1
ATOM 2804 N N . ASP B 1 83 ? -5.281 -15.023 -23.438 1 98.5 83 ASP B N 1
ATOM 2805 C CA . ASP B 1 83 ? -5.164 -16.312 -24.094 1 98.5 83 ASP B CA 1
ATOM 2806 C C . ASP B 1 83 ? -5.41 -17.453 -23.125 1 98.5 83 ASP B C 1
ATOM 2808 O O . ASP B 1 83 ? -4.887 -18.562 -23.297 1 98.5 83 ASP B O 1
ATOM 2812 N N . ALA B 1 84 ? -6.137 -17.188 -22.062 1 98.44 84 ALA B N 1
ATOM 2813 C CA . ALA B 1 84 ? -6.422 -18.203 -21.047 1 98.44 84 ALA B CA 1
ATOM 2814 C C . ALA B 1 84 ? -7.086 -19.422 -21.672 1 98.44 84 ALA B C 1
ATOM 2816 O O . ALA B 1 84 ? -6.852 -20.562 -21.25 1 98.44 84 ALA B O 1
ATOM 2817 N N . SER B 1 85 ? -7.93 -19.219 -22.672 1 98.19 85 SER B N 1
ATOM 2818 C CA . SER B 1 85 ? -8.664 -20.312 -23.312 1 98.19 85 SER B CA 1
ATOM 2819 C C . SER B 1 85 ? -7.723 -21.281 -24.016 1 98.19 85 SER B C 1
ATOM 2821 O O . SER B 1 85 ? -8.07 -22.453 -24.203 1 98.19 85 SER B O 1
ATOM 2823 N N . ASP B 1 86 ? -6.562 -20.859 -24.344 1 98.56 86 ASP B N 1
ATOM 2824 C CA . ASP B 1 86 ? -5.574 -21.703 -25.016 1 98.56 86 ASP B CA 1
ATOM 2825 C C . ASP B 1 86 ? -4.688 -22.422 -24 1 98.56 86 ASP B C 1
ATOM 2827 O O . ASP B 1 86 ? -3.799 -23.188 -24.375 1 98.56 86 ASP B O 1
ATOM 2831 N N . HIS B 1 87 ? -4.945 -22.172 -22.734 1 98.69 87 HIS B N 1
ATOM 2832 C CA . HIS B 1 87 ? -4.055 -22.672 -21.703 1 98.69 87 HIS B CA 1
ATOM 2833 C C . HIS B 1 87 ? -4.836 -23.422 -20.625 1 98.69 87 HIS B C 1
ATOM 2835 O O . HIS B 1 87 ? -4.676 -23.141 -19.438 1 98.69 87 HIS B O 1
ATOM 2841 N N . ARG B 1 88 ? -5.656 -24.297 -21.109 1 98.69 88 ARG B N 1
ATOM 2842 C CA . ARG B 1 88 ? -6.324 -25.172 -20.156 1 98.69 88 ARG B CA 1
ATOM 2843 C C . ARG B 1 88 ? -5.316 -26.047 -19.422 1 98.69 88 ARG B C 1
ATOM 2845 O O . ARG B 1 88 ? -4.387 -26.578 -20.031 1 98.69 88 ARG B O 1
ATOM 2852 N N . LEU B 1 89 ? -5.504 -26.219 -18.109 1 98.75 89 LEU B N 1
ATOM 2853 C CA . LEU B 1 89 ? -4.48 -26.844 -17.281 1 98.75 89 LEU B CA 1
ATOM 2854 C C . LEU B 1 89 ? -4.137 -28.234 -17.781 1 98.75 89 LEU B C 1
ATOM 2856 O O . LEU B 1 89 ? -2.961 -28.578 -17.922 1 98.75 89 LEU B O 1
ATOM 2860 N N . ASP B 1 90 ? -5.184 -29.125 -18.031 1 98.56 90 ASP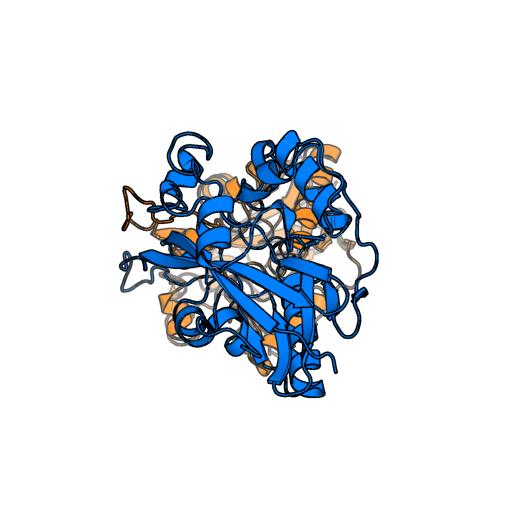 B N 1
ATOM 2861 C CA . ASP B 1 90 ? -4.934 -30.5 -18.453 1 98.56 90 ASP B CA 1
ATOM 2862 C C . ASP B 1 90 ? -4.207 -30.531 -19.797 1 98.56 90 ASP B C 1
ATOM 2864 O O . ASP B 1 90 ? -3.322 -31.359 -20.016 1 98.56 90 ASP B O 1
ATOM 2868 N N . ASP B 1 91 ? -4.492 -29.562 -20.734 1 98.69 91 ASP B N 1
ATOM 2869 C CA . ASP B 1 91 ? -3.816 -29.5 -22.031 1 98.69 91 ASP B CA 1
ATOM 2870 C C . ASP B 1 91 ? -2.35 -29.109 -21.859 1 98.69 91 ASP B C 1
ATOM 2872 O O . ASP B 1 91 ? -1.468 -29.703 -22.469 1 98.69 91 ASP B O 1
ATOM 2876 N N . ASP B 1 92 ? -2.084 -28.109 -21.062 1 98.69 92 ASP B N 1
ATOM 2877 C CA . ASP B 1 92 ? -0.718 -27.625 -20.859 1 98.69 92 ASP B CA 1
ATOM 2878 C C . ASP B 1 92 ? 0.13 -28.672 -20.141 1 98.69 92 ASP B C 1
ATOM 2880 O O . ASP B 1 92 ? 1.316 -28.828 -20.438 1 98.69 92 ASP B O 1
ATOM 2884 N N . LEU B 1 93 ? -0.472 -29.375 -19.141 1 98.62 93 LEU B N 1
ATOM 2885 C CA . LEU B 1 93 ? 0.225 -30.469 -18.484 1 98.62 93 LEU B CA 1
ATOM 2886 C C . LEU B 1 93 ? 0.577 -31.562 -19.484 1 98.62 93 LEU B C 1
ATOM 2888 O O . LEU B 1 93 ? 1.7 -32.094 -19.484 1 98.62 93 LEU B O 1
ATOM 2892 N N . ALA B 1 94 ? -0.389 -31.906 -20.328 1 98.44 94 ALA B N 1
ATOM 2893 C CA . ALA B 1 94 ? -0.169 -32.938 -21.328 1 98.44 94 ALA B CA 1
ATOM 2894 C C . ALA B 1 94 ? 0.985 -32.594 -22.25 1 98.44 94 ALA B C 1
ATOM 2896 O O . ALA B 1 94 ? 1.793 -33.438 -22.609 1 98.44 94 ALA B O 1
ATOM 2897 N N . ALA B 1 95 ? 0.992 -31.344 -22.656 1 97.81 95 ALA B N 1
ATOM 2898 C CA . ALA B 1 95 ? 2.068 -30.859 -23.516 1 97.81 95 ALA B CA 1
ATOM 2899 C C . ALA B 1 95 ? 3.428 -31.031 -22.844 1 97.81 95 ALA B C 1
ATOM 2901 O O . ALA B 1 95 ? 4.445 -31.203 -23.531 1 97.81 95 ALA B O 1
ATOM 2902 N N . ALA B 1 96 ? 3.441 -31.031 -21.516 1 96.94 96 ALA B N 1
ATOM 2903 C CA . ALA B 1 96 ? 4.68 -31.203 -20.766 1 96.94 96 ALA B CA 1
ATOM 2904 C C . ALA B 1 96 ? 4.922 -32.656 -20.406 1 96.94 96 ALA B C 1
ATOM 2906 O O . ALA B 1 96 ? 5.91 -33 -19.75 1 96.94 96 ALA B O 1
ATOM 2907 N N . GLY B 1 97 ? 3.982 -33.531 -20.797 1 97.56 97 GLY B N 1
ATOM 2908 C CA . GLY B 1 97 ? 4.172 -34.969 -20.609 1 97.56 97 GLY B CA 1
ATOM 2909 C C . GLY B 1 97 ? 3.52 -35.5 -19.359 1 97.56 97 GLY B C 1
ATOM 2910 O O . GLY B 1 97 ? 3.857 -36.594 -18.891 1 97.56 97 GLY B O 1
ATOM 2911 N N . TYR B 1 98 ? 2.646 -34.75 -18.781 1 98.25 98 TYR B N 1
ATOM 2912 C CA . TYR B 1 98 ? 1.981 -35.156 -17.547 1 98.25 98 TYR B CA 1
ATOM 2913 C C . TYR B 1 98 ? 0.47 -35.188 -17.734 1 98.25 98 TYR B C 1
ATOM 2915 O O . TYR B 1 98 ? -0.107 -34.312 -18.375 1 98.25 98 TYR B O 1
ATOM 2923 N N . ALA B 1 99 ? -0.128 -36.219 -17.234 1 98.19 99 ALA B N 1
ATOM 2924 C CA . ALA B 1 99 ? -1.58 -36.25 -17.078 1 98.19 99 ALA B CA 1
ATOM 2925 C C . ALA B 1 99 ? -2.004 -35.719 -15.711 1 98.19 99 ALA B C 1
ATOM 2927 O O . ALA B 1 99 ? -1.193 -35.656 -14.781 1 98.19 99 ALA B O 1
ATOM 2928 N N . LEU B 1 100 ? -3.256 -35.344 -15.609 1 98.25 100 LEU B N 1
ATOM 2929 C CA . LEU B 1 100 ? -3.773 -34.875 -14.328 1 98.25 100 LEU B CA 1
ATOM 2930 C C . LEU B 1 100 ? -3.604 -35.969 -13.258 1 98.25 100 LEU B C 1
ATOM 2932 O O . LEU B 1 100 ? -3.277 -35.656 -12.109 1 98.25 100 LEU B O 1
ATOM 2936 N N . ASP B 1 101 ? -3.775 -37.188 -13.656 1 97.94 101 ASP B N 1
ATOM 2937 C CA . ASP B 1 101 ? -3.717 -38.312 -12.719 1 97.94 101 ASP B CA 1
ATOM 2938 C C . ASP B 1 101 ? -2.281 -38.562 -12.266 1 97.94 101 ASP B C 1
ATOM 2940 O O . ASP B 1 101 ? -2.055 -39.312 -11.297 1 97.94 101 ASP B O 1
ATOM 2944 N N . ASP B 1 102 ? -1.287 -38 -12.969 1 98.38 102 ASP B N 1
ATOM 2945 C CA . ASP B 1 102 ? 0.112 -38.125 -12.578 1 98.38 102 ASP B CA 1
ATOM 2946 C C . ASP B 1 102 ? 0.434 -37.219 -11.375 1 98.38 102 ASP B C 1
ATOM 2948 O O . ASP B 1 102 ? 1.472 -37.406 -10.734 1 98.38 102 ASP B O 1
ATOM 2952 N N . ILE B 1 103 ? -0.39 -36.25 -11.094 1 98.81 103 ILE B N 1
ATOM 2953 C CA . ILE B 1 103 ? -0.133 -35.281 -10.039 1 98.81 103 ILE B CA 1
ATOM 2954 C C . ILE B 1 103 ? -0.477 -35.906 -8.68 1 98.81 103 ILE B C 1
ATOM 2956 O O . ILE B 1 103 ? -1.633 -36.25 -8.422 1 98.81 103 ILE B O 1
ATOM 2960 N N . ASP B 1 104 ? 0.511 -35.938 -7.824 1 98.81 104 ASP B N 1
ATOM 2961 C CA . ASP B 1 104 ? 0.335 -36.562 -6.516 1 98.81 104 ASP B CA 1
ATOM 2962 C C . ASP B 1 104 ? -0.076 -35.531 -5.469 1 98.81 104 ASP B C 1
ATOM 2964 O O . ASP B 1 104 ? -0.673 -35.875 -4.449 1 98.81 104 ASP B O 1
ATOM 2968 N N . ALA B 1 105 ? 0.288 -34.312 -5.684 1 98.88 105 ALA B N 1
ATOM 2969 C CA . ALA B 1 105 ? 0.002 -33.219 -4.762 1 98.88 105 ALA B CA 1
ATOM 2970 C C . ALA B 1 105 ? -0.064 -31.891 -5.496 1 98.88 105 ALA B C 1
ATOM 2972 O O . ALA B 1 105 ? 0.644 -31.672 -6.484 1 98.88 105 ALA B O 1
ATOM 2973 N N . VAL B 1 106 ? -0.914 -31.031 -5 1 98.88 106 VAL B N 1
ATOM 2974 C CA . VAL B 1 106 ? -0.98 -29.656 -5.477 1 98.88 106 VAL B CA 1
ATOM 2975 C C . VAL B 1 106 ? -0.597 -28.688 -4.348 1 98.88 106 VAL B C 1
ATOM 2977 O O . VAL B 1 106 ? -1.024 -28.875 -3.205 1 98.88 106 VAL B O 1
ATOM 2980 N N . PHE B 1 107 ? 0.25 -27.766 -4.621 1 98.69 107 PHE B N 1
ATOM 2981 C CA . PHE B 1 107 ? 0.566 -26.656 -3.736 1 98.69 107 PHE B CA 1
ATOM 2982 C C . PHE B 1 107 ? 0.132 -25.328 -4.355 1 98.69 107 PHE B C 1
ATOM 2984 O O . PHE B 1 107 ? 0.509 -25.016 -5.484 1 98.69 107 PHE B O 1
ATOM 2991 N N . VAL B 1 108 ? -0.658 -24.594 -3.635 1 98.69 108 VAL B N 1
ATOM 2992 C CA . VAL B 1 108 ? -1.102 -23.297 -4.117 1 98.69 108 VAL B CA 1
ATOM 2993 C C . VAL B 1 108 ? -0.478 -22.188 -3.27 1 98.69 108 VAL B C 1
ATOM 2995 O O . VAL B 1 108 ? -0.701 -22.125 -2.057 1 98.69 108 VAL B O 1
ATOM 2998 N N . SER B 1 109 ? 0.281 -21.344 -3.955 1 98.69 109 SER B N 1
ATOM 2999 C CA . SER B 1 109 ? 0.939 -20.25 -3.256 1 98.69 109 SER B CA 1
ATOM 3000 C C . SER B 1 109 ? -0.079 -19.312 -2.605 1 98.69 109 SER B C 1
ATOM 3002 O O . SER B 1 109 ? 0.076 -18.938 -1.443 1 98.69 109 SER B O 1
ATOM 3004 N N . HIS B 1 110 ? -1.073 -18.953 -3.35 1 98.44 110 HIS B N 1
ATOM 3005 C CA . HIS B 1 110 ? -2.242 -18.219 -2.889 1 98.44 110 HIS B CA 1
ATOM 3006 C C . HIS B 1 110 ? -3.418 -18.391 -3.844 1 98.44 110 HIS B C 1
ATOM 3008 O O . HIS B 1 110 ? -3.289 -19.047 -4.879 1 98.44 110 HIS B O 1
ATOM 3014 N N . LEU B 1 111 ? -4.547 -17.859 -3.482 1 98.31 111 LEU B N 1
ATOM 3015 C CA . LEU B 1 111 ? -5.77 -18.297 -4.137 1 98.31 111 LEU B CA 1
ATOM 3016 C C . LEU B 1 111 ? -6.336 -17.203 -5.039 1 98.31 111 LEU B C 1
ATOM 3018 O O . LEU B 1 111 ? -7.543 -17.156 -5.277 1 98.31 111 LEU B O 1
ATOM 3022 N N . HIS B 1 112 ? -5.508 -16.312 -5.562 1 98 112 HIS B N 1
ATOM 3023 C CA . HIS B 1 112 ? -5.957 -15.328 -6.539 1 98 112 HIS B CA 1
ATOM 3024 C C . HIS B 1 112 ? -6.293 -15.984 -7.871 1 98 112 HIS B C 1
ATOM 3026 O O . HIS B 1 112 ? -5.898 -17.125 -8.125 1 98 112 HIS B O 1
ATOM 3032 N N . ILE B 1 113 ? -6.871 -15.281 -8.703 1 97.75 113 ILE B N 1
ATOM 3033 C CA . ILE B 1 113 ? -7.555 -15.727 -9.914 1 97.75 113 ILE B CA 1
ATOM 3034 C C . ILE B 1 113 ? -6.535 -16.297 -10.898 1 97.75 113 ILE B C 1
ATOM 3036 O O . ILE B 1 113 ? -6.867 -17.172 -11.703 1 97.75 113 ILE B O 1
ATOM 3040 N N . ASP B 1 114 ? -5.34 -15.828 -10.844 1 98.19 114 A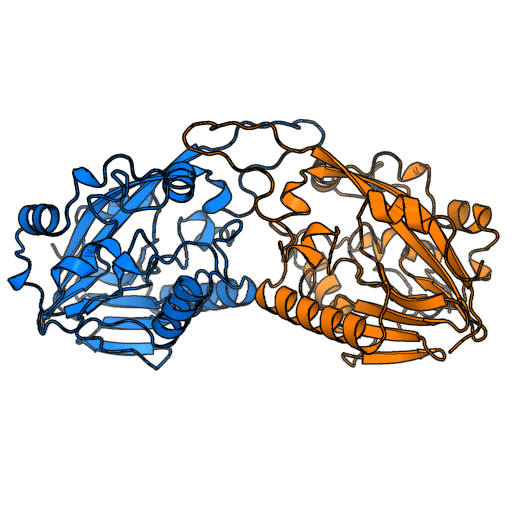SP B N 1
ATOM 3041 C CA . ASP B 1 114 ? -4.359 -16.297 -11.82 1 98.19 114 ASP B CA 1
ATOM 3042 C C . ASP B 1 114 ? -3.5 -17.422 -11.25 1 98.19 114 ASP B C 1
ATOM 3044 O O . ASP B 1 114 ? -2.535 -17.844 -11.883 1 98.19 114 ASP B O 1
ATOM 3048 N N . HIS B 1 115 ? -3.844 -17.969 -10.086 1 98.56 115 HIS B N 1
ATOM 3049 C CA . HIS B 1 115 ? -3.088 -19.047 -9.477 1 98.56 115 HIS B CA 1
ATOM 3050 C C . HIS B 1 115 ? -3.992 -20.234 -9.148 1 98.56 115 HIS B C 1
ATOM 3052 O O . HIS B 1 115 ? -3.529 -21.375 -9.094 1 98.56 115 HIS B O 1
ATOM 3058 N N . ALA B 1 116 ? -5.258 -20 -8.953 1 98.62 116 ALA B N 1
ATOM 3059 C CA . ALA B 1 116 ? -6.148 -21.016 -8.391 1 98.62 116 ALA B CA 1
ATOM 3060 C C . ALA B 1 116 ? -7.141 -21.516 -9.438 1 98.62 116 ALA B C 1
ATOM 3062 O O . ALA B 1 116 ? -7.957 -22.391 -9.156 1 98.62 116 ALA B O 1
ATOM 3063 N N . GLY B 1 117 ? -7.094 -21.016 -10.656 1 98.44 117 GLY B N 1
ATOM 3064 C CA . GLY B 1 117 ? -8.109 -21.281 -11.664 1 98.44 117 GLY B CA 1
ATOM 3065 C C . GLY B 1 117 ? -8.188 -22.734 -12.078 1 98.44 117 GLY B C 1
ATOM 3066 O O . GLY B 1 117 ? -9.234 -23.203 -12.523 1 98.44 117 GLY B O 1
ATOM 3067 N N . GLY B 1 118 ? -7.117 -23.469 -11.922 1 98.69 118 GLY B N 1
ATOM 3068 C CA . GLY B 1 118 ? -7.066 -24.859 -12.344 1 98.69 118 GLY B CA 1
ATOM 3069 C C . GLY B 1 118 ? -7.461 -25.844 -11.25 1 98.69 118 GLY B C 1
ATOM 3070 O O . GLY B 1 118 ? -7.504 -27.047 -11.469 1 98.69 118 GLY B O 1
ATOM 3071 N N . LEU B 1 119 ? -7.812 -25.359 -10.055 1 98.81 119 LEU B N 1
ATOM 3072 C CA . LEU B 1 119 ? -8.125 -26.234 -8.93 1 98.81 119 LEU B CA 1
ATOM 3073 C C . LEU B 1 119 ? -9.344 -27.094 -9.234 1 98.81 119 LEU B C 1
ATOM 3075 O O . LEU B 1 119 ? -9.5 -28.172 -8.664 1 98.81 119 LEU B O 1
ATOM 3079 N N . GLU B 1 120 ? -10.18 -26.625 -10.133 1 98.5 120 GLU B N 1
ATOM 3080 C CA . GLU B 1 120 ? -11.391 -27.359 -10.484 1 98.5 120 GLU B CA 1
ATOM 3081 C C . GLU B 1 120 ? -11.07 -28.766 -10.992 1 98.5 120 GLU B C 1
ATOM 3083 O O . GLU B 1 120 ? -11.867 -29.688 -10.828 1 98.5 120 GLU B O 1
ATOM 3088 N N . PHE B 1 121 ? -9.922 -28.984 -11.555 1 98.75 121 PHE B N 1
ATOM 3089 C CA . PHE B 1 121 ? -9.539 -30.266 -12.148 1 98.75 121 PHE B CA 1
ATOM 3090 C C . PHE B 1 121 ? -9.266 -31.297 -11.07 1 98.75 121 PHE B C 1
ATOM 3092 O O . PHE B 1 121 ? -9.156 -32.5 -11.359 1 98.75 121 PHE B O 1
ATOM 3099 N N . PHE B 1 122 ? -9.18 -30.875 -9.875 1 98.75 122 PHE B N 1
ATOM 3100 C CA . PHE B 1 122 ? -8.883 -31.797 -8.781 1 98.75 122 PHE B CA 1
ATOM 3101 C C . PHE B 1 122 ? -10.102 -31.984 -7.887 1 98.75 122 PHE B C 1
ATOM 3103 O O . PHE B 1 122 ? -10.016 -32.625 -6.836 1 98.75 122 PHE B O 1
ATOM 3110 N N . ALA B 1 123 ? -11.219 -31.359 -8.219 1 98.5 123 ALA B N 1
ATOM 3111 C CA . ALA B 1 123 ? -12.453 -31.531 -7.469 1 98.5 123 ALA B CA 1
ATOM 3112 C C . ALA B 1 123 ? -12.875 -33 -7.422 1 98.5 123 ALA B C 1
ATOM 3114 O O . ALA B 1 123 ? -12.883 -33.688 -8.445 1 98.5 123 ALA B O 1
ATOM 3115 N N . GLY B 1 124 ? -13.164 -33.438 -6.246 1 98.19 124 GLY B N 1
ATOM 3116 C CA . GLY B 1 124 ? -13.656 -34.812 -6.078 1 98.19 124 GLY B CA 1
ATOM 3117 C C . GLY B 1 124 ? -12.547 -35.844 -6.051 1 98.19 124 GLY B C 1
ATOM 3118 O O . GLY B 1 124 ? -12.812 -37.031 -5.891 1 98.19 124 GLY B O 1
ATOM 3119 N N . THR B 1 125 ? -11.328 -35.406 -6.27 1 98.31 125 THR B N 1
ATOM 3120 C CA . THR B 1 125 ? -10.211 -36.344 -6.188 1 98.31 125 THR B CA 1
ATOM 3121 C C . THR B 1 125 ? -9.641 -36.375 -4.77 1 98.31 125 THR B C 1
ATOM 3123 O O . THR B 1 125 ? -9.992 -35.531 -3.936 1 98.31 125 THR B O 1
ATOM 3126 N N . ASP B 1 126 ? -8.805 -37.375 -4.512 1 98.12 126 ASP B N 1
ATOM 3127 C CA . ASP B 1 126 ? -8.156 -37.5 -3.211 1 98.12 126 ASP B CA 1
ATOM 3128 C C . ASP B 1 126 ? -6.785 -36.812 -3.219 1 98.12 126 ASP B C 1
ATOM 3130 O O . ASP B 1 126 ? -6.047 -36.875 -2.234 1 98.12 126 ASP B O 1
ATOM 3134 N N . THR B 1 127 ? -6.391 -36.156 -4.359 1 98.62 127 THR B N 1
ATOM 3135 C CA . THR B 1 127 ? -5.109 -35.438 -4.434 1 98.62 127 THR B CA 1
ATOM 3136 C C . THR B 1 127 ? -5.023 -34.375 -3.357 1 98.62 127 THR B C 1
ATOM 3138 O O . THR B 1 127 ? -5.871 -33.469 -3.295 1 98.62 127 THR B O 1
ATOM 3141 N N . PRO B 1 128 ? -4.055 -34.469 -2.445 1 98.75 128 PRO B N 1
ATOM 3142 C CA . PRO B 1 128 ? -3.936 -33.406 -1.434 1 98.75 128 PRO B CA 1
ATOM 3143 C C . PRO B 1 128 ? -3.604 -32.062 -2.037 1 98.75 128 PRO B C 1
ATOM 3145 O O . PRO B 1 128 ? -2.797 -31.969 -2.967 1 98.75 128 PRO B O 1
ATOM 3148 N N . ILE B 1 129 ? -4.246 -31.031 -1.56 1 98.81 129 ILE B N 1
ATOM 3149 C CA . ILE B 1 129 ? -4.016 -29.656 -1.967 1 98.81 129 ILE B CA 1
ATOM 3150 C C . ILE B 1 129 ? -3.521 -28.844 -0.773 1 98.81 129 ILE B C 1
ATOM 3152 O O . ILE B 1 129 ? -4.254 -28.641 0.199 1 98.81 129 ILE B O 1
ATOM 3156 N N . TYR B 1 130 ? -2.299 -28.328 -0.854 1 98.81 130 TYR B N 1
ATOM 3157 C CA . TYR B 1 130 ? -1.675 -27.562 0.226 1 98.81 130 TYR B CA 1
ATOM 3158 C C . TYR B 1 130 ? -1.822 -26.062 -0.002 1 98.81 130 TYR B C 1
ATOM 3160 O O . TYR B 1 130 ? -1.604 -25.578 -1.112 1 98.81 130 TYR B O 1
ATOM 3168 N N . ALA B 1 131 ? -2.246 -25.344 0.964 1 98.62 131 ALA B N 1
ATOM 3169 C CA . ALA B 1 131 ? -2.254 -23.891 1.076 1 98.62 131 ALA B CA 1
ATOM 3170 C C . ALA B 1 131 ? -2.137 -23.453 2.533 1 98.62 131 ALA B C 1
ATOM 3172 O O . ALA B 1 131 ? -2.51 -24.203 3.443 1 98.62 131 ALA B O 1
ATOM 3173 N N . HIS B 1 132 ? -1.576 -22.359 2.756 1 98.75 132 HIS B N 1
ATOM 3174 C CA . HIS B 1 132 ? -1.452 -21.906 4.141 1 98.75 132 HIS B CA 1
ATOM 3175 C C . HIS B 1 132 ? -2.82 -21.609 4.75 1 98.75 132 HIS B C 1
ATOM 3177 O O . HIS B 1 132 ? -3.689 -21.047 4.086 1 98.75 132 HIS B O 1
ATOM 3183 N N . ARG B 1 133 ? -2.984 -21.922 6.004 1 98.69 133 ARG B N 1
ATOM 3184 C CA . ARG B 1 133 ? -4.246 -21.703 6.707 1 98.69 133 ARG B CA 1
ATOM 3185 C C . ARG B 1 133 ? -4.695 -20.25 6.598 1 98.69 133 ARG B C 1
ATOM 3187 O O . ARG B 1 133 ? -5.871 -19.984 6.344 1 98.69 133 ARG B O 1
ATOM 3194 N N . LYS B 1 134 ? -3.814 -19.328 6.762 1 98.38 134 LYS B N 1
ATOM 3195 C CA . LYS B 1 134 ? -4.148 -17.922 6.711 1 98.38 134 LYS B CA 1
ATOM 3196 C C . LYS B 1 134 ? -4.645 -17.516 5.324 1 98.38 134 LYS B C 1
ATOM 3198 O O . LYS B 1 134 ? -5.473 -16.609 5.191 1 98.38 134 LYS B O 1
ATOM 3203 N N . GLU B 1 135 ? -4.129 -18.156 4.297 1 98.12 135 GLU B N 1
ATOM 3204 C CA . GLU B 1 135 ? -4.613 -17.922 2.941 1 98.12 135 GLU B CA 1
ATOM 3205 C C . GLU B 1 135 ? -6.047 -18.406 2.77 1 98.12 135 GLU B C 1
ATOM 3207 O O . GLU B 1 135 ? -6.898 -17.688 2.248 1 98.12 135 GLU B O 1
ATOM 3212 N N . LEU B 1 136 ? -6.227 -19.625 3.232 1 98.19 136 LEU B N 1
ATOM 3213 C CA . LEU B 1 136 ? -7.57 -20.188 3.15 1 98.19 136 LEU B CA 1
ATOM 3214 C C . LEU B 1 136 ? -8.57 -19.312 3.906 1 98.19 136 LEU B C 1
ATOM 3216 O O . LEU B 1 136 ? -9.625 -18.969 3.367 1 98.19 136 LEU B O 1
ATOM 3220 N N . GLU B 1 137 ? -8.258 -18.969 5.145 1 96.94 137 GLU B N 1
ATOM 3221 C CA . GLU B 1 137 ? -9.125 -18.141 5.961 1 96.94 137 GLU B CA 1
ATOM 3222 C C . GLU B 1 137 ? -9.453 -16.828 5.258 1 96.94 137 GLU B C 1
ATOM 3224 O O . GLU B 1 137 ? -10.617 -16.422 5.176 1 96.94 137 GLU B O 1
ATOM 3229 N N . PHE B 1 138 ? -8.484 -16.219 4.754 1 96.5 138 PHE B N 1
ATOM 3230 C CA . PHE B 1 138 ? -8.656 -14.891 4.156 1 96.5 138 PHE B CA 1
ATOM 3231 C C . PHE B 1 138 ? -9.414 -14.992 2.834 1 96.5 138 PHE B C 1
ATOM 3233 O O . PHE B 1 138 ? -10.273 -14.164 2.541 1 96.5 138 PHE B O 1
ATOM 3240 N N . ALA B 1 139 ? -9.055 -15.922 2.049 1 96.94 139 ALA B N 1
ATOM 3241 C CA . ALA B 1 139 ? -9.68 -16.094 0.738 1 96.94 139 ALA B CA 1
ATOM 3242 C C . ALA B 1 139 ? -11.188 -16.297 0.872 1 96.94 139 ALA B C 1
ATOM 3244 O O . ALA B 1 139 ? -11.969 -15.641 0.18 1 96.94 139 ALA B O 1
ATOM 3245 N N . TYR B 1 140 ? -11.586 -17.172 1.718 1 95.19 140 TYR B N 1
ATOM 3246 C CA . TYR B 1 140 ? -13.008 -17.438 1.913 1 95.19 140 TYR B CA 1
ATOM 3247 C C . TYR B 1 140 ? -13.711 -16.219 2.494 1 95.19 140 TYR B C 1
ATOM 3249 O O . TYR B 1 140 ? -14.828 -15.883 2.094 1 95.19 140 TYR B O 1
ATOM 3257 N N . TYR B 1 141 ? -13.062 -15.617 3.418 1 92.81 141 TYR B N 1
ATOM 3258 C CA . TYR B 1 141 ? -13.625 -14.398 3.998 1 92.81 141 TYR B CA 1
ATOM 3259 C C . TYR B 1 141 ? -13.836 -13.336 2.93 1 92.81 141 TYR B C 1
ATOM 3261 O O . TYR B 1 141 ? -14.922 -12.766 2.814 1 92.81 141 TYR B O 1
ATOM 3269 N N . ASP B 1 142 ? -12.82 -13.07 2.174 1 92.19 142 ASP B N 1
ATOM 3270 C CA . ASP B 1 142 ? -12.867 -12.031 1.149 1 92.19 142 ASP B CA 1
ATOM 3271 C C . ASP B 1 142 ? -13.922 -12.344 0.091 1 92.19 142 ASP B C 1
ATOM 3273 O O . ASP B 1 142 ? -14.719 -11.477 -0.276 1 92.19 142 ASP B O 1
ATOM 3277 N N . ALA B 1 143 ? -13.93 -13.516 -0.365 1 91.81 143 ALA B N 1
ATOM 3278 C CA . ALA B 1 143 ? -14.82 -13.906 -1.456 1 91.81 143 ALA B CA 1
ATOM 3279 C C . ALA B 1 143 ? -16.281 -13.875 -1.011 1 91.81 143 ALA B C 1
ATOM 3281 O O . ALA B 1 143 ? -17.172 -13.586 -1.811 1 91.81 143 ALA B O 1
ATOM 3282 N N . LYS B 1 144 ? -16.562 -14.117 0.203 1 89.62 144 LYS B N 1
ATOM 3283 C CA . LYS B 1 144 ? -17.938 -14.219 0.683 1 89.62 144 LYS B CA 1
ATOM 3284 C C . LYS B 1 144 ? -18.453 -12.875 1.19 1 89.62 144 LYS B C 1
ATOM 3286 O O . LYS B 1 144 ? -19.625 -12.547 1.015 1 89.62 144 LYS B O 1
ATOM 3291 N N . VAL B 1 145 ? -17.578 -12.078 1.758 1 83.69 145 VAL B N 1
ATOM 3292 C CA . VAL B 1 145 ? -18 -10.844 2.404 1 83.69 145 VAL B CA 1
ATOM 3293 C C . VAL B 1 145 ? -17.703 -9.648 1.495 1 83.69 145 VAL B C 1
ATOM 3295 O O . VAL B 1 145 ? -18.312 -8.586 1.629 1 83.69 145 VAL B O 1
ATOM 3298 N N . GLY B 1 146 ? -16.891 -9.797 0.485 1 73.38 146 GLY B N 1
ATOM 3299 C CA . GLY B 1 146 ? -16.516 -8.727 -0.424 1 73.38 146 GLY B CA 1
ATOM 3300 C C . GLY B 1 146 ? -15.57 -7.715 0.2 1 73.38 146 GLY B C 1
ATOM 3301 O O . GLY B 1 146 ? -15.688 -6.512 -0.045 1 73.38 146 GLY B O 1
ATOM 3302 N N . ALA B 1 147 ? -14.703 -8.078 1.037 1 62.5 147 ALA B N 1
ATOM 3303 C CA . ALA B 1 147 ? -13.883 -7.172 1.836 1 62.5 147 ALA B CA 1
ATOM 3304 C C . ALA B 1 147 ? -12.477 -7.051 1.252 1 62.5 147 ALA B C 1
ATOM 3306 O O . ALA B 1 147 ? -11.625 -6.355 1.809 1 62.5 147 ALA B O 1
ATOM 3307 N N . GLY B 1 148 ? -12.32 -7.574 0.137 1 63.19 148 GLY B N 1
ATOM 3308 C CA . GLY B 1 148 ? -10.938 -7.566 -0.33 1 63.19 148 GLY B CA 1
ATOM 3309 C C . GLY B 1 148 ? -10.766 -6.891 -1.678 1 63.19 148 GLY B C 1
ATOM 3310 O O . GLY B 1 148 ? -11.438 -5.891 -1.966 1 63.19 148 GLY B O 1
ATOM 3311 N N . ASP B 1 149 ? -9.625 -7.273 -2.322 1 64.44 149 ASP B N 1
ATOM 3312 C CA . ASP B 1 149 ? -9.141 -6.652 -3.553 1 64.44 149 ASP B CA 1
ATOM 3313 C C . ASP B 1 149 ? -9.852 -7.223 -4.773 1 64.44 149 ASP B C 1
ATOM 3315 O O . ASP B 1 149 ? -9.602 -6.793 -5.902 1 64.44 149 ASP B O 1
ATOM 3319 N N . GLY B 1 150 ? -10.742 -8.125 -4.586 1 77.81 150 GLY B N 1
ATOM 3320 C CA . GLY B 1 150 ? -11.445 -8.727 -5.707 1 77.81 150 GLY B CA 1
ATOM 3321 C C . GLY B 1 150 ? -10.648 -9.828 -6.387 1 77.81 150 GLY B C 1
ATOM 3322 O O . GLY B 1 150 ? -11.062 -10.352 -7.422 1 77.81 150 GLY B O 1
ATOM 3323 N N . GLY B 1 151 ? -9.5 -10.125 -5.785 1 91.38 151 GLY B N 1
ATOM 3324 C CA . GLY B 1 151 ? -8.633 -11.102 -6.426 1 91.38 151 GLY B CA 1
ATOM 3325 C C . GLY B 1 151 ? -9.008 -12.539 -6.102 1 91.38 151 GLY B C 1
ATOM 3326 O O . GLY B 1 151 ? -8.445 -13.477 -6.668 1 91.38 151 GLY B O 1
ATOM 3327 N N . TYR B 1 152 ? -9.977 -12.727 -5.266 1 96.19 152 TYR B N 1
ATOM 3328 C CA . TYR B 1 152 ? -10.445 -14.047 -4.863 1 96.19 152 TYR B CA 1
ATOM 3329 C C . TYR B 1 152 ? -11.805 -14.359 -5.484 1 96.19 152 TYR B C 1
ATOM 3331 O O . TYR B 1 152 ? -12.773 -13.633 -5.258 1 96.19 152 TYR B O 1
ATOM 3339 N N . LEU B 1 153 ? -11.836 -15.375 -6.242 1 96.12 153 LEU B N 1
ATOM 3340 C CA . LEU B 1 153 ? -13.086 -15.844 -6.832 1 96.12 153 LEU B CA 1
ATOM 3341 C C . LEU B 1 153 ? -13.484 -17.203 -6.246 1 96.12 153 LEU B C 1
ATOM 3343 O O . LEU B 1 153 ? -12.805 -18.203 -6.469 1 96.12 153 LEU B O 1
ATOM 3347 N N . LEU B 1 154 ? -14.578 -17.25 -5.582 1 95.5 154 LEU B N 1
ATOM 3348 C CA . LEU B 1 154 ? -15.039 -18.469 -4.934 1 95.5 154 LEU B CA 1
ATOM 3349 C C . LEU B 1 154 ? -15.086 -19.625 -5.922 1 95.5 154 LEU B C 1
ATOM 3351 O O . LEU B 1 154 ? -14.758 -20.766 -5.566 1 95.5 154 LEU B O 1
ATOM 3355 N N . ALA B 1 155 ? -15.469 -19.375 -7.117 1 96.06 155 ALA B N 1
ATOM 3356 C CA . ALA B 1 155 ? -15.633 -20.391 -8.148 1 96.06 155 ALA B CA 1
ATOM 3357 C C . ALA B 1 155 ? -14.312 -21.094 -8.445 1 96.06 155 ALA B C 1
ATOM 3359 O O . ALA B 1 155 ? -14.289 -22.172 -9.062 1 96.06 155 ALA B O 1
ATOM 3360 N N . ASP B 1 156 ? -13.227 -20.5 -8.047 1 97.94 156 ASP B N 1
ATOM 3361 C CA . ASP B 1 156 ? -11.914 -21.094 -8.312 1 97.94 156 ASP B CA 1
ATOM 3362 C C . ASP B 1 156 ? -11.547 -22.125 -7.242 1 97.94 156 ASP B C 1
ATOM 3364 O O . ASP B 1 156 ? -10.805 -23.062 -7.516 1 97.94 156 ASP B O 1
ATOM 3368 N N . PHE B 1 157 ? -12.047 -21.953 -5.988 1 97.81 157 PHE B N 1
ATOM 3369 C CA . PHE B 1 157 ? -11.469 -22.797 -4.949 1 97.81 157 PHE B CA 1
ATOM 3370 C C . PHE B 1 157 ? -12.555 -23.391 -4.062 1 97.81 157 PHE B C 1
ATOM 3372 O O . PHE B 1 157 ? -12.266 -24.203 -3.191 1 97.81 157 PHE B O 1
ATOM 3379 N N . ASP B 1 158 ? -13.758 -22.953 -4.254 1 96.12 158 ASP B N 1
ATOM 3380 C CA . ASP B 1 158 ? -14.844 -23.547 -3.496 1 96.12 158 ASP B CA 1
ATOM 3381 C C . ASP B 1 158 ? -15.359 -24.812 -4.18 1 96.12 158 ASP B C 1
ATOM 3383 O O . ASP B 1 158 ? -16.5 -24.859 -4.645 1 96.12 158 ASP B O 1
ATOM 3387 N N . HIS B 1 159 ? -14.555 -25.828 -4.234 1 96.75 159 HIS B N 1
ATOM 3388 C CA . HIS B 1 159 ? -14.812 -27.172 -4.75 1 96.75 159 HIS B CA 1
ATOM 3389 C C . HIS B 1 159 ? -14.641 -28.234 -3.662 1 96.75 159 HIS B C 1
ATOM 3391 O O . HIS B 1 159 ? -14.281 -27.906 -2.527 1 96.75 159 HIS B O 1
ATOM 3397 N N . ASP B 1 160 ? -15.109 -29.453 -4.031 1 98.06 160 ASP B N 1
ATOM 3398 C CA . ASP B 1 160 ? -14.781 -30.594 -3.176 1 98.06 160 ASP B CA 1
ATOM 3399 C C . ASP B 1 160 ? -13.305 -30.953 -3.299 1 98.06 160 ASP B C 1
ATOM 3401 O O . ASP B 1 160 ? -12.945 -31.875 -4.051 1 98.06 160 ASP B O 1
ATOM 3405 N N . LEU B 1 161 ? -12.477 -30.203 -2.592 1 98.62 161 LEU B N 1
ATOM 3406 C CA . LEU B 1 161 ? -11.023 -30.359 -2.654 1 98.62 161 LEU B CA 1
ATOM 3407 C C . LEU B 1 161 ? -10.484 -30.969 -1.369 1 98.62 161 LEU B C 1
ATOM 3409 O O . LEU B 1 161 ? -10.992 -30.688 -0.28 1 98.62 161 LEU B O 1
ATOM 3413 N N . ASN B 1 162 ? -9.508 -31.828 -1.459 1 98.75 162 ASN B N 1
ATOM 3414 C CA . ASN B 1 162 ? -8.836 -32.406 -0.298 1 98.75 162 ASN B CA 1
ATOM 3415 C C . ASN B 1 162 ? -7.793 -31.453 0.274 1 98.75 162 ASN B C 1
ATOM 3417 O O . ASN B 1 162 ? -6.594 -31.719 0.201 1 98.75 162 ASN B O 1
ATOM 3421 N N . TRP B 1 163 ? -8.234 -30.391 0.929 1 98.69 163 TRP B N 1
ATOM 3422 C CA . TRP B 1 163 ? -7.359 -29.375 1.494 1 98.69 163 TRP B CA 1
ATOM 3423 C C . TRP B 1 163 ? -6.484 -29.953 2.6 1 98.69 163 TRP B C 1
ATOM 3425 O O . TRP B 1 163 ? -6.977 -30.656 3.488 1 98.69 163 TRP B O 1
ATOM 3435 N N . GLN B 1 164 ? -5.262 -29.688 2.533 1 98.62 164 GLN B N 1
ATOM 3436 C CA . GLN B 1 164 ? -4.27 -29.969 3.566 1 98.62 164 GLN B CA 1
ATOM 3437 C C . GLN B 1 164 ? -3.576 -28.688 4.016 1 98.62 164 GLN B C 1
ATOM 3439 O O . GLN B 1 164 ? -2.482 -28.359 3.545 1 98.62 164 GLN B O 1
ATOM 3444 N N . PRO B 1 165 ? -4.16 -27.922 4.941 1 98.62 165 PRO B N 1
ATOM 3445 C CA . PRO B 1 165 ? -3.631 -26.609 5.305 1 98.62 165 PRO B CA 1
ATOM 3446 C C . PRO B 1 165 ? -2.242 -26.688 5.934 1 98.62 165 PRO B C 1
ATOM 3448 O O . PRO B 1 165 ? -1.97 -27.594 6.727 1 98.62 165 PRO B O 1
ATOM 3451 N N . LEU B 1 166 ? -1.369 -25.781 5.512 1 98.5 166 LEU B N 1
ATOM 3452 C CA . LEU B 1 166 ? -0.121 -25.484 6.211 1 98.5 166 LEU B CA 1
ATOM 3453 C C . LEU B 1 166 ? -0.36 -24.547 7.379 1 98.5 166 LEU B C 1
ATOM 3455 O O . LEU B 1 166 ? -1.207 -23.641 7.301 1 98.5 166 LEU B O 1
ATOM 3459 N N . HIS B 1 167 ? 0.437 -24.672 8.43 1 98.06 167 HIS B N 1
ATOM 3460 C CA . HIS B 1 167 ? 0.131 -23.922 9.633 1 98.06 167 HIS B CA 1
ATOM 3461 C C . HIS B 1 167 ? 1.313 -23.047 10.055 1 98.06 167 HIS B C 1
ATOM 3463 O O . HIS B 1 167 ? 1.128 -21.922 10.516 1 98.06 167 HIS B O 1
ATOM 3469 N N . ALA B 1 168 ? 2.482 -23.609 9.922 1 97.94 168 ALA B N 1
ATOM 3470 C CA . ALA B 1 168 ? 3.668 -22.875 10.375 1 97.94 168 ALA B CA 1
ATOM 3471 C C . ALA B 1 168 ? 4.188 -21.953 9.281 1 97.94 168 ALA B C 1
ATOM 3473 O O . ALA B 1 168 ? 3.791 -22.062 8.117 1 97.94 168 ALA B O 1
ATOM 3474 N N . ASP B 1 169 ? 5.027 -21.016 9.609 1 97.62 169 ASP B N 1
ATOM 3475 C CA . ASP B 1 169 ? 5.609 -20.078 8.648 1 97.62 169 ASP B CA 1
ATOM 3476 C C . ASP B 1 169 ? 6.59 -20.781 7.715 1 97.62 169 ASP B C 1
ATOM 3478 O O . ASP B 1 169 ? 6.895 -20.281 6.633 1 97.62 169 ASP B O 1
ATOM 3482 N N . ARG B 1 170 ? 7.133 -21.844 8.195 1 97.31 170 ARG B N 1
ATOM 3483 C CA . ARG B 1 170 ? 7.98 -22.719 7.398 1 97.31 170 ARG B CA 1
ATOM 3484 C C . ARG B 1 170 ? 7.652 -24.188 7.656 1 97.31 170 ARG B C 1
ATOM 3486 O O . ARG B 1 170 ? 7.562 -24.609 8.812 1 97.31 170 ARG B O 1
ATOM 3493 N N . GLU B 1 171 ? 7.395 -24.906 6.566 1 97.81 171 GLU B N 1
ATOM 3494 C CA . GLU B 1 171 ? 7.062 -26.328 6.676 1 97.81 171 GLU B CA 1
ATOM 3495 C C . GLU B 1 171 ? 7.695 -27.141 5.547 1 97.81 171 GLU B C 1
ATOM 3497 O O . GLU B 1 171 ? 7.711 -26.688 4.395 1 97.81 171 GLU B O 1
ATOM 3502 N N . GLU B 1 172 ? 8.281 -28.219 5.895 1 97.62 172 GLU B N 1
ATOM 3503 C CA . GLU B 1 172 ? 8.805 -29.172 4.922 1 97.62 172 GLU B CA 1
ATOM 3504 C C . GLU B 1 172 ? 7.941 -30.438 4.852 1 97.62 172 GLU B C 1
ATOM 3506 O O . GLU B 1 172 ? 7.828 -31.172 5.832 1 97.62 172 GLU B O 1
ATOM 3511 N N . HIS B 1 173 ? 7.359 -30.688 3.676 1 96.69 173 HIS B N 1
ATOM 3512 C CA . HIS B 1 173 ? 6.496 -31.844 3.496 1 96.69 173 HIS B CA 1
ATOM 3513 C C . HIS B 1 173 ? 7.129 -32.875 2.549 1 96.69 173 HIS B C 1
ATOM 3515 O O . HIS B 1 173 ? 6.703 -34.031 2.496 1 96.69 173 HIS B O 1
ATOM 3521 N N . PHE B 1 174 ? 8.055 -32.469 1.76 1 97.94 174 PHE B N 1
ATOM 3522 C CA . PHE B 1 174 ? 8.875 -33.281 0.88 1 97.94 174 PHE B CA 1
ATOM 3523 C C . PHE B 1 174 ? 10.352 -32.969 1.081 1 97.94 174 PHE B C 1
ATOM 3525 O O . PHE B 1 174 ? 10.719 -31.828 1.374 1 97.94 174 PHE B O 1
ATOM 3532 N N . THR B 1 175 ? 11.203 -34 0.872 1 97.88 175 THR B N 1
ATOM 3533 C CA . THR B 1 175 ? 12.633 -33.844 1.14 1 97.88 175 THR B CA 1
ATOM 3534 C C . THR B 1 175 ? 13.195 -32.656 0.361 1 97.88 175 THR B C 1
ATOM 3536 O O . THR B 1 175 ? 13.023 -32.562 -0.857 1 97.88 175 THR B O 1
ATOM 3539 N N . ASP B 1 176 ? 13.773 -31.688 1.054 1 98.12 176 ASP B N 1
ATOM 3540 C CA . ASP B 1 176 ? 14.516 -30.547 0.506 1 98.12 176 ASP B CA 1
ATOM 3541 C C . ASP B 1 176 ? 13.594 -29.578 -0.223 1 98.12 176 ASP B C 1
ATOM 3543 O O . ASP B 1 176 ? 14.047 -28.766 -1.028 1 98.12 176 ASP B O 1
ATOM 3547 N N . LEU B 1 177 ? 12.281 -29.703 0.061 1 98.38 177 LEU B N 1
ATOM 3548 C CA . LEU B 1 177 ? 11.281 -28.75 -0.416 1 98.38 177 LEU B CA 1
ATOM 3549 C C . LEU B 1 177 ? 10.508 -28.141 0.75 1 98.38 177 LEU B C 1
ATOM 3551 O O . LEU B 1 177 ? 9.688 -28.828 1.372 1 98.38 177 LEU B O 1
ATOM 3555 N N . GLU B 1 178 ? 10.758 -26.859 0.996 1 98.19 178 GLU B N 1
ATOM 3556 C CA . GLU B 1 178 ? 10.133 -26.141 2.102 1 98.19 178 GLU B CA 1
ATOM 3557 C C . GLU B 1 178 ? 9.141 -25.094 1.593 1 98.19 178 GLU B C 1
ATOM 3559 O O . GLU B 1 178 ? 9.414 -24.391 0.614 1 98.19 178 GLU B O 1
ATOM 3564 N N . PHE B 1 179 ? 7.996 -25.078 2.232 1 98 179 PHE B N 1
ATOM 3565 C CA . PHE B 1 179 ? 7.031 -24.016 2.006 1 98 179 PHE B CA 1
ATOM 3566 C C . PHE B 1 179 ? 7.215 -22.891 3.027 1 98 179 PHE B C 1
ATOM 3568 O O . PHE B 1 179 ? 7.32 -23.156 4.227 1 98 179 PHE B O 1
ATOM 3575 N N . VAL B 1 180 ? 7.324 -21.672 2.574 1 98.56 180 VAL B N 1
ATOM 3576 C CA . VAL B 1 180 ? 7.648 -20.516 3.41 1 98.56 180 VAL B CA 1
ATOM 3577 C C . VAL B 1 180 ? 6.562 -19.453 3.271 1 98.56 180 VAL B C 1
ATOM 3579 O O . VAL B 1 180 ? 6.25 -19.016 2.162 1 98.56 180 VAL B O 1
ATOM 3582 N N . ARG B 1 181 ? 5.98 -19.016 4.398 1 98.56 181 ARG B N 1
ATOM 3583 C CA . ARG B 1 181 ? 4.984 -17.953 4.363 1 98.56 181 ARG B CA 1
ATOM 3584 C C . ARG B 1 181 ? 5.637 -16.594 4.09 1 98.56 181 ARG B C 1
ATOM 3586 O O . ARG B 1 181 ? 6.648 -16.266 4.703 1 98.56 181 ARG B O 1
ATOM 3593 N N . LEU B 1 182 ? 5.109 -15.852 3.223 1 98.69 182 LEU B N 1
ATOM 3594 C CA . LEU B 1 182 ? 5.609 -14.555 2.779 1 98.69 182 LEU B CA 1
ATOM 3595 C C . LEU B 1 182 ? 4.48 -13.523 2.725 1 98.69 182 LEU B C 1
ATOM 3597 O O . LEU B 1 182 ? 4.168 -13 1.654 1 98.69 182 LEU B O 1
ATOM 3601 N N . PRO B 1 183 ? 3.898 -13.172 3.877 1 98.12 183 PRO B N 1
ATOM 3602 C CA . PRO B 1 183 ? 2.775 -12.227 3.846 1 98.12 183 PRO B CA 1
ATOM 3603 C C . PRO B 1 183 ? 3.139 -10.891 3.199 1 98.12 183 PRO B C 1
ATOM 3605 O O . PRO B 1 183 ? 4.273 -10.43 3.332 1 98.12 183 PRO B O 1
ATOM 3608 N N . GLY B 1 184 ? 2.295 -10.219 2.543 1 97 184 GLY B N 1
ATOM 3609 C CA . GLY B 1 184 ? 2.428 -8.945 1.858 1 97 184 GLY B CA 1
ATOM 3610 C C . GLY B 1 184 ? 1.396 -8.742 0.764 1 97 184 GLY B C 1
ATOM 3611 O O . GLY B 1 184 ? 0.46 -7.957 0.922 1 97 184 GLY B O 1
ATOM 3612 N N . HIS B 1 185 ? 1.471 -9.539 -0.273 1 97.31 185 HIS B N 1
ATOM 3613 C CA . HIS B 1 185 ? 0.469 -9.57 -1.332 1 97.31 185 HIS B CA 1
ATOM 3614 C C . HIS B 1 185 ? -0.869 -10.086 -0.813 1 97.31 185 HIS B C 1
ATOM 3616 O O . HIS B 1 185 ? -1.918 -9.508 -1.105 1 97.31 185 HIS B O 1
ATOM 3622 N N . THR B 1 186 ? -0.802 -11.102 -0.089 1 97.06 186 THR B N 1
ATOM 3623 C CA . THR B 1 186 ? -1.898 -11.625 0.718 1 97.06 186 THR B CA 1
ATOM 3624 C C . THR B 1 186 ? -1.413 -11.992 2.119 1 97.06 186 THR B C 1
ATOM 3626 O O . THR B 1 186 ? -0.21 -12.125 2.348 1 97.06 186 THR B O 1
ATOM 3629 N N . PRO B 1 187 ? -2.332 -12.141 3.096 1 96 187 PRO B N 1
ATOM 3630 C CA . PRO B 1 187 ? -1.888 -12.508 4.441 1 96 187 PRO B CA 1
ATOM 3631 C C . PRO B 1 187 ? -1.271 -13.906 4.496 1 96 187 PRO B C 1
ATOM 3633 O O . PRO B 1 187 ? -0.444 -14.188 5.367 1 96 187 PRO B O 1
ATOM 3636 N N . GLY B 1 188 ? -1.697 -14.742 3.58 1 97.94 188 GLY B N 1
ATOM 3637 C CA . GLY B 1 188 ? -1.271 -16.141 3.67 1 97.94 188 GLY B CA 1
ATOM 3638 C C . GLY B 1 188 ? -0.375 -16.562 2.521 1 97.94 188 GLY B C 1
ATOM 3639 O O . GLY B 1 188 ? -0.121 -17.75 2.33 1 97.94 188 GLY B O 1
ATOM 3640 N N . LEU B 1 189 ? 0.154 -15.625 1.739 1 98.56 189 LEU B N 1
ATOM 3641 C CA . LEU B 1 189 ? 1.02 -15.961 0.615 1 98.56 189 LEU B CA 1
ATOM 3642 C C . LEU B 1 189 ? 2.174 -16.859 1.065 1 98.56 189 LEU B C 1
ATOM 3644 O O . LEU B 1 189 ? 2.781 -16.609 2.109 1 98.56 189 LEU B O 1
ATOM 3648 N N . THR B 1 190 ? 2.426 -17.859 0.256 1 98.62 190 THR B N 1
ATOM 3649 C CA . THR B 1 190 ? 3.545 -18.766 0.526 1 98.62 190 THR B CA 1
ATOM 3650 C C . THR B 1 190 ? 4.402 -18.953 -0.722 1 98.62 190 THR B C 1
ATOM 3652 O O . THR B 1 190 ? 3.881 -19.016 -1.837 1 98.62 190 THR B O 1
ATOM 3655 N N . GLY B 1 191 ? 5.684 -18.969 -0.525 1 98.44 191 GLY B N 1
ATOM 3656 C CA . GLY B 1 191 ? 6.637 -19.422 -1.525 1 98.44 191 GLY B CA 1
ATOM 3657 C C . GLY B 1 191 ? 7.254 -20.766 -1.188 1 98.44 191 GLY B C 1
ATOM 3658 O O . GLY B 1 191 ? 6.746 -21.5 -0.335 1 98.44 191 GLY B O 1
ATOM 3659 N N . SER B 1 192 ? 8.266 -21.172 -1.979 1 98.69 192 SER B N 1
ATOM 3660 C CA . SER B 1 192 ? 8.93 -22.453 -1.753 1 98.69 192 SER B CA 1
ATOM 3661 C C . SER B 1 192 ? 10.445 -22.312 -1.877 1 98.69 192 SER B C 1
ATOM 3663 O O . SER B 1 192 ? 10.945 -21.547 -2.697 1 98.69 192 SER B O 1
ATOM 3665 N N . VAL B 1 193 ? 11.141 -23.031 -1.064 1 98.75 193 VAL B N 1
ATOM 3666 C CA . VAL B 1 193 ? 12.586 -23.203 -1.151 1 98.75 193 VAL B CA 1
ATOM 3667 C C . VAL B 1 193 ? 12.914 -24.656 -1.51 1 98.75 193 VAL B C 1
ATOM 3669 O O . VAL B 1 193 ? 12.5 -25.578 -0.81 1 98.75 193 VAL B O 1
ATOM 3672 N N . LEU B 1 194 ? 13.609 -24.844 -2.621 1 98.62 194 LEU B N 1
ATOM 3673 C CA . LEU B 1 194 ? 13.961 -26.172 -3.125 1 98.62 194 LEU B CA 1
ATOM 3674 C C . LEU B 1 194 ? 15.469 -26.312 -3.279 1 98.62 194 LEU B C 1
ATOM 3676 O O . LEU B 1 194 ? 16.109 -25.5 -3.961 1 98.62 194 LEU B O 1
ATOM 3680 N N . HIS B 1 195 ? 16.031 -27.234 -2.568 1 98.38 195 HIS B N 1
ATOM 3681 C CA . HIS B 1 195 ? 17.453 -27.562 -2.723 1 98.38 195 HIS B CA 1
ATOM 3682 C C . HIS B 1 195 ? 17.641 -28.719 -3.711 1 98.38 195 HIS B C 1
ATOM 3684 O O . HIS B 1 195 ? 17.328 -29.859 -3.398 1 98.38 195 HIS B O 1
ATOM 3690 N N . LEU B 1 196 ? 18.219 -28.344 -4.895 1 97.25 196 LEU B N 1
ATOM 3691 C CA . LEU B 1 196 ? 18.438 -29.312 -5.957 1 97.25 196 LEU B CA 1
ATOM 3692 C C . LEU B 1 196 ? 19.891 -29.781 -5.98 1 97.25 196 LEU B C 1
ATOM 3694 O O . LEU B 1 196 ? 20.797 -28.984 -5.773 1 97.25 196 LEU B O 1
ATOM 3698 N N . ASP B 1 197 ? 20.219 -31.016 -6.152 1 91.81 197 ASP B N 1
ATOM 3699 C CA . ASP B 1 197 ? 21.547 -31.609 -6.18 1 91.81 197 ASP B CA 1
ATOM 3700 C C . ASP B 1 197 ? 22.438 -30.906 -7.203 1 91.81 197 ASP B C 1
ATOM 3702 O O . ASP B 1 197 ? 23.578 -30.547 -6.898 1 91.81 197 ASP B O 1
ATOM 3706 N N . ASP B 1 198 ? 22.125 -30.672 -8.43 1 86.69 198 ASP B N 1
ATOM 3707 C CA . ASP B 1 198 ? 23.031 -30.156 -9.461 1 86.69 198 ASP B CA 1
ATOM 3708 C C . ASP B 1 198 ? 22.641 -28.734 -9.852 1 86.69 198 ASP B C 1
ATOM 3710 O O . ASP B 1 198 ? 23.328 -28.094 -10.656 1 86.69 198 ASP B O 1
ATOM 3714 N N . GLU B 1 199 ? 21.672 -28.156 -9.227 1 92.06 199 GLU B N 1
ATOM 3715 C CA . GLU B 1 199 ? 21.203 -26.844 -9.641 1 92.06 199 GLU B CA 1
ATOM 3716 C C . GLU B 1 199 ? 21.297 -25.828 -8.5 1 92.06 199 GLU B C 1
ATOM 3718 O O . GLU B 1 199 ? 21.094 -24.625 -8.703 1 92.06 199 GLU B O 1
ATOM 3723 N N . GLY B 1 200 ? 21.609 -26.344 -7.32 1 96.5 200 GLY B N 1
ATOM 3724 C CA . GLY B 1 200 ? 21.656 -25.453 -6.172 1 96.5 200 GLY B CA 1
ATOM 3725 C C . GLY B 1 200 ? 20.281 -25.188 -5.582 1 96.5 200 GLY B C 1
ATOM 3726 O O . GLY B 1 200 ? 19.406 -26.062 -5.582 1 96.5 200 GLY B O 1
ATOM 3727 N N . THR B 1 201 ? 20.125 -24 -4.906 1 98.5 201 THR B N 1
ATOM 3728 C CA . THR B 1 201 ? 18.891 -23.672 -4.211 1 98.5 201 THR B CA 1
ATOM 3729 C C . THR B 1 201 ? 18.031 -22.734 -5.047 1 98.5 201 THR B C 1
ATOM 3731 O O . THR B 1 201 ? 18.516 -21.734 -5.578 1 98.5 201 THR B O 1
ATOM 3734 N N . LEU B 1 202 ? 16.797 -23.125 -5.227 1 98.44 202 LEU B N 1
ATOM 3735 C CA . LEU B 1 202 ? 15.773 -22.312 -5.875 1 98.44 202 LEU B CA 1
ATOM 3736 C C . LEU B 1 202 ? 14.773 -21.766 -4.855 1 98.44 202 LEU B C 1
ATOM 3738 O O . LEU B 1 202 ? 14.375 -22.484 -3.938 1 98.44 202 LEU B O 1
ATOM 3742 N N . VAL B 1 203 ? 14.477 -20.484 -4.992 1 98.62 203 VAL B N 1
ATOM 3743 C CA . VAL B 1 203 ? 13.406 -19.875 -4.203 1 98.62 203 VAL B CA 1
ATOM 3744 C C . VAL B 1 203 ? 12.305 -19.375 -5.133 1 98.62 203 VAL B C 1
ATOM 3746 O O . VAL B 1 203 ? 12.531 -18.453 -5.934 1 98.62 203 VAL B O 1
ATOM 3749 N N . PHE B 1 204 ? 11.188 -20 -5.051 1 98.69 204 PHE B N 1
ATOM 3750 C CA . PHE B 1 204 ? 10.016 -19.5 -5.762 1 98.69 204 PHE B CA 1
ATOM 3751 C C . PHE B 1 204 ? 9.242 -18.516 -4.895 1 98.69 204 PHE B C 1
ATOM 3753 O O . PHE B 1 204 ? 8.43 -18.938 -4.059 1 98.69 204 PHE B O 1
ATOM 3760 N N . ALA B 1 205 ? 9.398 -17.266 -5.156 1 97.69 205 ALA B N 1
ATOM 3761 C CA . ALA B 1 205 ? 8.883 -16.188 -4.305 1 97.69 205 ALA B CA 1
ATOM 3762 C C . ALA B 1 205 ? 7.379 -16 -4.516 1 97.69 205 ALA B C 1
ATOM 3764 O O . ALA B 1 205 ? 6.691 -15.461 -3.65 1 97.69 205 ALA B O 1
ATOM 3765 N N . GLY B 1 206 ? 6.938 -16.484 -5.664 1 94.38 206 GLY B N 1
ATOM 3766 C CA . GLY B 1 206 ? 5.551 -16.188 -5.996 1 94.38 206 GLY B CA 1
ATOM 3767 C C . GLY B 1 206 ? 5.266 -14.695 -6.082 1 94.38 206 GLY B C 1
ATOM 3768 O O . GLY B 1 206 ? 6.051 -13.938 -6.652 1 94.38 206 GLY B O 1
ATOM 3769 N N . ASP B 1 207 ? 4.117 -14.305 -5.535 1 97.5 207 ASP B N 1
ATOM 3770 C CA . ASP B 1 207 ? 3.705 -12.922 -5.734 1 97.5 207 ASP B CA 1
ATOM 3771 C C . ASP B 1 207 ? 4.195 -12.031 -4.594 1 97.5 207 ASP B C 1
ATOM 3773 O O . ASP B 1 207 ? 3.721 -10.906 -4.43 1 97.5 207 ASP B O 1
ATOM 3777 N N . GLN B 1 208 ? 5.16 -12.57 -3.816 1 97.81 208 GLN B N 1
ATOM 3778 C CA . GLN B 1 208 ? 5.902 -11.664 -2.947 1 97.81 208 GLN B CA 1
ATOM 3779 C C . GLN B 1 208 ? 6.652 -10.617 -3.764 1 97.81 208 GLN B C 1
ATOM 3781 O O . GLN B 1 208 ? 6.805 -9.477 -3.322 1 97.81 208 GLN B O 1
ATOM 3786 N N . ALA B 1 209 ? 7.102 -11 -4.883 1 98.12 209 ALA B N 1
ATOM 3787 C CA . ALA B 1 209 ? 7.68 -10.133 -5.906 1 98.12 209 ALA B CA 1
ATOM 3788 C C . ALA B 1 209 ? 7.18 -10.516 -7.297 1 98.12 209 ALA B C 1
ATOM 3790 O O . ALA B 1 209 ? 7.426 -11.625 -7.766 1 98.12 209 ALA B O 1
ATOM 3791 N N . TYR B 1 210 ? 6.543 -9.562 -7.926 1 97.69 210 TYR B N 1
ATOM 3792 C CA . TYR B 1 210 ? 6.039 -9.82 -9.273 1 97.69 210 TYR B CA 1
ATOM 3793 C C . TYR B 1 210 ? 7.172 -9.789 -10.289 1 97.69 210 TYR B C 1
ATOM 3795 O O . TYR B 1 210 ? 7.254 -10.656 -11.164 1 97.69 210 TYR B O 1
ATOM 3803 N N . MET B 1 211 ? 7.984 -8.828 -10.125 1 97.44 211 MET B N 1
ATOM 3804 C CA . MET B 1 211 ? 9.07 -8.594 -11.078 1 97.44 211 MET B CA 1
ATOM 3805 C C . MET B 1 211 ? 10.359 -8.25 -10.352 1 97.44 211 MET B C 1
ATOM 3807 O O . MET B 1 211 ? 10.359 -8.008 -9.141 1 97.44 211 MET B O 1
ATOM 3811 N N . ARG B 1 212 ? 11.445 -8.211 -11.094 1 97.5 212 ARG B N 1
ATOM 3812 C CA . ARG B 1 212 ? 12.781 -7.988 -10.555 1 97.5 212 ARG B CA 1
ATOM 3813 C C . ARG B 1 212 ? 12.852 -6.676 -9.789 1 97.5 212 ARG B C 1
ATOM 3815 O O . ARG B 1 212 ? 13.516 -6.59 -8.758 1 97.5 212 ARG B O 1
ATOM 3822 N N . ALA B 1 213 ? 12.18 -5.668 -10.266 1 97.19 213 ALA B N 1
ATOM 3823 C CA . ALA B 1 213 ? 12.219 -4.348 -9.641 1 97.19 213 ALA B CA 1
ATOM 3824 C C . ALA B 1 213 ? 11.648 -4.395 -8.227 1 97.19 213 ALA B C 1
ATOM 3826 O O . ALA B 1 213 ? 12.094 -3.656 -7.344 1 97.19 213 ALA B O 1
ATOM 3827 N N . ASN B 1 214 ? 10.625 -5.207 -7.953 1 98.19 214 ASN B N 1
ATOM 3828 C CA . ASN B 1 214 ? 10.102 -5.379 -6.602 1 98.19 214 ASN B CA 1
ATOM 3829 C C . ASN B 1 214 ? 11.18 -5.875 -5.641 1 98.19 214 ASN B C 1
ATOM 3831 O O . ASN B 1 214 ? 11.234 -5.441 -4.492 1 98.19 214 ASN B O 1
ATOM 3835 N N . TYR B 1 215 ? 11.961 -6.758 -6.137 1 97.88 215 TYR B N 1
ATOM 3836 C CA . TYR B 1 215 ? 12.938 -7.449 -5.309 1 97.88 215 TYR B CA 1
ATOM 3837 C C . TYR B 1 215 ? 14.227 -6.641 -5.199 1 97.88 215 TYR B C 1
ATOM 3839 O O . TYR B 1 215 ? 14.656 -6.297 -4.094 1 97.88 215 TYR B O 1
ATOM 3847 N N . ASP B 1 216 ? 14.852 -6.262 -6.332 1 96.75 216 ASP B N 1
ATOM 3848 C CA . ASP B 1 216 ? 16.156 -5.617 -6.348 1 96.75 216 ASP B CA 1
ATOM 3849 C C . ASP B 1 216 ? 16.062 -4.156 -5.922 1 96.75 216 ASP B C 1
ATOM 3851 O O . ASP B 1 216 ? 16.938 -3.65 -5.211 1 96.75 216 ASP B O 1
ATOM 3855 N N . ASP B 1 217 ? 14.984 -3.52 -6.379 1 95 217 ASP B N 1
ATOM 3856 C CA . ASP B 1 217 ? 14.852 -2.088 -6.121 1 95 217 ASP B CA 1
ATOM 3857 C C . ASP B 1 217 ? 13.93 -1.825 -4.934 1 95 217 ASP B C 1
ATOM 3859 O O . ASP B 1 217 ? 13.727 -0.674 -4.543 1 95 217 ASP B O 1
ATOM 3863 N N . GLU B 1 218 ? 13.344 -2.855 -4.391 1 94.5 218 GLU B N 1
ATOM 3864 C CA . GLU B 1 218 ? 12.461 -2.787 -3.229 1 94.5 218 GLU B CA 1
ATOM 3865 C C . GLU B 1 218 ? 11.258 -1.894 -3.504 1 94.5 218 GLU B C 1
ATOM 3867 O O . GLU B 1 218 ? 10.836 -1.122 -2.637 1 94.5 218 GLU B O 1
ATOM 3872 N N . LEU B 1 219 ? 10.812 -1.887 -4.758 1 94.94 219 LEU B N 1
ATOM 3873 C CA . LEU B 1 219 ? 9.578 -1.195 -5.121 1 94.94 219 LEU B CA 1
ATOM 3874 C C . LEU B 1 219 ? 8.359 -2.076 -4.852 1 94.94 219 LEU B C 1
ATOM 3876 O O . LEU B 1 219 ? 8.18 -3.109 -5.5 1 94.94 219 LEU B O 1
ATOM 3880 N N . PRO B 1 220 ? 7.527 -1.686 -3.951 1 96.25 220 PRO B N 1
ATOM 3881 C CA . PRO B 1 220 ? 6.379 -2.531 -3.619 1 96.25 220 PRO B CA 1
ATOM 3882 C C . PRO B 1 220 ? 5.402 -2.684 -4.781 1 96.25 220 PRO B C 1
ATOM 3884 O O . PRO B 1 220 ? 5.523 -1.981 -5.789 1 96.25 220 PRO B O 1
ATOM 3887 N N . LEU B 1 221 ? 4.457 -3.604 -4.625 1 95.44 221 LEU B N 1
ATOM 3888 C CA . LEU B 1 221 ? 3.332 -3.744 -5.543 1 95.44 221 LEU B CA 1
ATOM 3889 C C . LEU B 1 221 ? 2.42 -2.523 -5.473 1 95.44 221 LEU B C 1
ATOM 3891 O O . LEU B 1 221 ? 2.408 -1.808 -4.469 1 95.44 221 LEU B O 1
ATOM 3895 N N . GLY B 1 222 ? 1.758 -2.324 -6.523 1 92.56 222 GLY B N 1
ATOM 3896 C CA . GLY B 1 222 ? 0.93 -1.129 -6.574 1 92.56 222 GLY B CA 1
ATOM 3897 C C . GLY B 1 222 ? -0.521 -1.394 -6.215 1 92.56 222 GLY B C 1
ATOM 3898 O O . GLY B 1 222 ? -1.055 -2.463 -6.516 1 92.56 222 GLY B O 1
ATOM 3899 N N . GLY B 1 223 ? -1.108 -0.287 -5.641 1 85.44 223 GLY B N 1
ATOM 3900 C CA . GLY B 1 223 ? -2.549 -0.238 -5.449 1 85.44 223 GLY B CA 1
ATOM 3901 C C . GLY B 1 223 ? -3.061 -1.302 -4.496 1 85.44 223 GLY B C 1
ATOM 3902 O O . GLY B 1 223 ? -2.543 -1.449 -3.387 1 85.44 223 GLY B O 1
ATOM 3903 N N . PRO B 1 224 ? -4.102 -1.927 -4.977 1 89.38 224 PRO B N 1
ATOM 3904 C CA . PRO B 1 224 ? -4.812 -2.887 -4.129 1 89.38 224 PRO B CA 1
ATOM 3905 C C . PRO B 1 224 ? -4.098 -4.23 -4.035 1 89.38 224 PRO B C 1
ATOM 3907 O O . PRO B 1 224 ? -4.504 -5.102 -3.26 1 89.38 224 PRO B O 1
ATOM 3910 N N . LEU B 1 225 ? -3.023 -4.312 -4.668 1 94.44 225 LEU B N 1
ATOM 3911 C CA . LEU B 1 225 ? -2.371 -5.617 -4.711 1 94.44 225 LEU B CA 1
ATOM 3912 C C . LEU B 1 225 ? -1.45 -5.805 -3.51 1 94.44 225 LEU B C 1
ATOM 3914 O O . LEU B 1 225 ? -0.88 -6.879 -3.322 1 94.44 225 LEU B O 1
ATOM 3918 N N . LEU B 1 226 ? -1.381 -4.82 -2.676 1 93.81 226 LEU B N 1
ATOM 3919 C CA . LEU B 1 226 ? -0.683 -4.953 -1.402 1 93.81 226 LEU B CA 1
ATOM 3920 C C . LEU B 1 226 ? -1.673 -5.086 -0.251 1 93.81 226 LEU B C 1
ATOM 3922 O O . LEU B 1 226 ? -2.453 -4.168 0.015 1 93.81 226 LEU B O 1
ATOM 3926 N N . TRP B 1 227 ? -1.64 -6.18 0.404 1 94.31 227 TRP B N 1
ATOM 3927 C CA . TRP B 1 227 ? -2.424 -6.348 1.624 1 94.31 227 TRP B CA 1
ATOM 3928 C C . TRP B 1 227 ? -1.779 -5.605 2.791 1 94.31 227 TRP B C 1
ATOM 3930 O O . TRP B 1 227 ? -2.465 -4.91 3.545 1 94.31 227 TRP B O 1
ATOM 3940 N N . GLY B 1 228 ? -0.556 -5.77 2.955 1 96.12 228 GLY B N 1
ATOM 3941 C CA . GLY B 1 228 ? 0.229 -5.113 3.988 1 96.12 228 GLY B CA 1
ATOM 3942 C C . GLY B 1 228 ? 1.628 -4.746 3.529 1 96.12 228 GLY B C 1
ATOM 3943 O O . GLY B 1 228 ? 2.461 -5.625 3.297 1 96.12 228 GLY B O 1
ATOM 3944 N N . LYS B 1 229 ? 1.943 -3.5 3.523 1 96.81 229 LYS B N 1
ATOM 3945 C CA . LYS B 1 229 ? 3.227 -3.033 3.01 1 96.81 229 LYS B CA 1
ATOM 3946 C C . LYS B 1 229 ? 4.359 -3.346 3.984 1 96.81 229 LYS B C 1
ATOM 3948 O O . LYS B 1 229 ? 5.453 -3.734 3.572 1 96.81 229 LYS B O 1
ATOM 3953 N N . THR B 1 230 ? 4.137 -3.156 5.312 1 96.94 230 THR B N 1
ATOM 3954 C CA . THR B 1 230 ? 5.164 -3.471 6.297 1 96.94 230 THR B CA 1
ATOM 3955 C C . THR B 1 230 ? 5.461 -4.965 6.312 1 96.94 230 THR B C 1
ATOM 3957 O O . THR B 1 230 ? 6.625 -5.375 6.383 1 96.94 230 THR B O 1
ATOM 3960 N N . GLU B 1 231 ? 4.406 -5.773 6.164 1 97.69 231 GLU B N 1
ATOM 3961 C CA . GLU B 1 231 ? 4.586 -7.219 6.066 1 97.69 231 GLU B CA 1
ATOM 3962 C C . GLU B 1 231 ? 5.34 -7.598 4.797 1 97.69 231 GLU B C 1
ATOM 3964 O O . GLU B 1 231 ? 6.176 -8.5 4.812 1 97.69 231 GLU B O 1
ATOM 3969 N N . TRP B 1 232 ? 4.992 -6.918 3.715 1 98.19 232 TRP B N 1
ATOM 3970 C CA . TRP B 1 232 ? 5.676 -7.152 2.447 1 98.19 232 TRP B CA 1
ATOM 3971 C C . TRP B 1 232 ? 7.176 -6.922 2.588 1 98.19 232 TRP B C 1
ATOM 3973 O O . TRP B 1 232 ? 7.98 -7.738 2.135 1 98.19 232 TRP B O 1
ATOM 3983 N N . ARG B 1 233 ? 7.57 -5.875 3.254 1 96.88 233 ARG B N 1
ATOM 3984 C CA . ARG B 1 233 ? 8.977 -5.551 3.449 1 96.88 233 ARG B CA 1
ATOM 3985 C C . ARG B 1 233 ? 9.672 -6.605 4.301 1 96.88 233 ARG B C 1
ATOM 3987 O O . ARG B 1 233 ? 10.812 -6.98 4.027 1 96.88 233 ARG B O 1
ATOM 3994 N N . GLU B 1 234 ? 8.984 -7.027 5.309 1 97.88 234 GLU B N 1
ATOM 3995 C CA . GLU B 1 234 ? 9.555 -8.062 6.164 1 97.88 234 GLU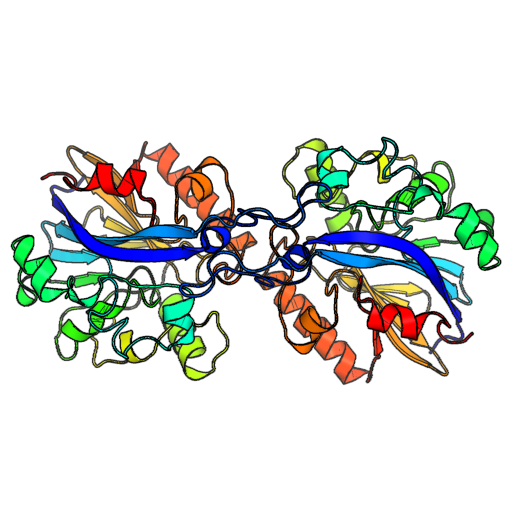 B CA 1
ATOM 3996 C C . GLU B 1 234 ? 9.766 -9.367 5.395 1 97.88 234 GLU B C 1
ATOM 3998 O O . GLU B 1 234 ? 10.781 -10.039 5.566 1 97.88 234 GLU B O 1
ATOM 4003 N N . SER B 1 235 ? 8.797 -9.719 4.582 1 98.62 235 SER B N 1
ATOM 4004 C CA . SER B 1 235 ? 8.922 -10.906 3.74 1 98.62 235 SER B CA 1
ATOM 4005 C C . SER B 1 235 ? 10.086 -10.773 2.764 1 98.62 235 SER B C 1
ATOM 4007 O O . SER B 1 235 ? 10.789 -11.742 2.498 1 98.62 235 SER B O 1
ATOM 4009 N N . LEU B 1 236 ? 10.25 -9.578 2.211 1 98.44 236 LEU B N 1
ATOM 4010 C CA . LEU B 1 236 ? 11.375 -9.328 1.314 1 98.44 236 LEU B CA 1
ATOM 4011 C C . LEU B 1 236 ? 12.703 -9.57 2.023 1 98.44 236 LEU B C 1
ATOM 4013 O O . LEU B 1 236 ? 13.602 -10.195 1.463 1 98.44 236 LEU B O 1
ATOM 4017 N N . ARG B 1 237 ? 12.82 -9.094 3.23 1 97.81 237 ARG B N 1
ATOM 4018 C CA . ARG B 1 237 ? 14.039 -9.297 4.008 1 97.81 237 ARG B CA 1
ATOM 4019 C C . ARG B 1 237 ? 14.289 -10.773 4.27 1 97.81 237 ARG B C 1
ATOM 4021 O O . ARG B 1 237 ? 15.438 -11.227 4.238 1 97.81 237 ARG B O 1
ATOM 4028 N N . ARG B 1 238 ? 13.211 -11.5 4.562 1 97.88 238 ARG B N 1
ATOM 4029 C CA . ARG B 1 238 ? 13.328 -12.945 4.773 1 97.88 238 ARG B CA 1
ATOM 4030 C C . ARG B 1 238 ? 13.859 -13.641 3.527 1 97.88 238 ARG B C 1
ATOM 4032 O O . ARG B 1 238 ? 14.75 -14.484 3.615 1 97.88 238 ARG B O 1
ATOM 4039 N N . LEU B 1 239 ? 13.328 -13.289 2.377 1 98.25 239 LEU B N 1
ATOM 4040 C CA . LEU B 1 239 ? 13.758 -13.891 1.12 1 98.25 239 LEU B CA 1
ATOM 4041 C C . LEU B 1 239 ? 15.219 -13.555 0.834 1 98.25 239 LEU B C 1
ATOM 4043 O O . LEU B 1 239 ? 15.984 -14.422 0.391 1 98.25 239 LEU B O 1
ATOM 4047 N N . ARG B 1 240 ? 15.57 -12.352 1.086 1 98.25 240 ARG B N 1
ATOM 4048 C CA . ARG B 1 240 ? 16.953 -11.945 0.855 1 98.25 240 ARG B CA 1
ATOM 4049 C C . ARG B 1 240 ? 17.906 -12.711 1.762 1 98.25 240 ARG B C 1
ATOM 4051 O O . ARG B 1 240 ? 19.016 -13.047 1.353 1 98.25 240 ARG B O 1
ATOM 4058 N N . ALA B 1 241 ? 17.531 -12.891 2.973 1 98.31 241 ALA B N 1
ATOM 4059 C CA . ALA B 1 241 ? 18.344 -13.68 3.893 1 98.31 241 ALA B CA 1
ATOM 4060 C C . ALA B 1 241 ? 18.531 -15.102 3.373 1 98.31 241 ALA B C 1
ATOM 4062 O O . ALA B 1 241 ? 19.641 -15.648 3.443 1 98.31 241 ALA B O 1
ATOM 4063 N N . ILE B 1 242 ? 17.5 -15.711 2.842 1 98.06 242 ILE B N 1
ATOM 4064 C CA . ILE B 1 242 ? 17.578 -17.047 2.279 1 98.06 242 ILE B CA 1
ATOM 4065 C C . ILE B 1 242 ? 18.5 -17.047 1.057 1 98.06 242 ILE B C 1
ATOM 4067 O O . ILE B 1 242 ? 19.328 -17.938 0.896 1 98.06 242 ILE B O 1
ATOM 4071 N N . GLU B 1 243 ? 18.266 -16.078 0.207 1 98.56 243 GLU B N 1
ATOM 4072 C CA . GLU B 1 243 ? 19.109 -15.945 -0.983 1 98.56 243 GLU B CA 1
ATOM 4073 C C . GLU B 1 243 ? 20.594 -15.898 -0.616 1 98.56 243 GLU B C 1
ATOM 4075 O O . GLU B 1 243 ? 21.406 -16.609 -1.206 1 98.56 243 GLU B O 1
ATOM 4080 N N . ARG B 1 244 ? 20.906 -15.062 0.358 1 98.19 244 ARG B N 1
ATOM 4081 C CA . ARG B 1 244 ? 22.281 -14.875 0.769 1 98.19 244 ARG B CA 1
ATOM 4082 C C . ARG B 1 244 ? 22.844 -16.156 1.402 1 98.19 244 ARG B C 1
ATOM 4084 O O . ARG B 1 244 ? 23.984 -16.531 1.139 1 98.19 244 ARG B O 1
ATOM 4091 N N . ARG B 1 245 ? 22.125 -16.812 2.211 1 97.88 245 ARG B N 1
ATOM 4092 C CA . ARG B 1 245 ? 22.562 -17.984 2.963 1 97.88 245 ARG B CA 1
ATOM 4093 C C . ARG B 1 245 ? 22.875 -19.156 2.029 1 97.88 245 ARG B C 1
ATOM 4095 O O . ARG B 1 245 ? 23.797 -19.938 2.287 1 97.88 245 ARG B O 1
ATOM 4102 N N . HIS B 1 246 ? 22.125 -19.234 0.927 1 98 246 HIS B N 1
ATOM 4103 C CA . HIS B 1 246 ? 22.234 -20.438 0.108 1 98 246 HIS B CA 1
ATOM 4104 C C . HIS B 1 246 ? 22.734 -20.109 -1.294 1 98 246 HIS B C 1
ATOM 4106 O O . HIS B 1 246 ? 22.766 -20.969 -2.172 1 98 246 HIS B O 1
ATOM 4112 N N . ASP B 1 247 ? 23.047 -18.797 -1.492 1 98 247 ASP B N 1
ATOM 4113 C CA . ASP B 1 247 ? 23.375 -18.359 -2.846 1 98 247 ASP B CA 1
ATOM 4114 C C . ASP B 1 247 ? 22.297 -18.797 -3.836 1 98 247 ASP B C 1
ATOM 4116 O O . ASP B 1 247 ? 22.594 -19.391 -4.867 1 98 247 ASP B O 1
ATOM 4120 N N . ALA B 1 248 ? 21.047 -18.547 -3.449 1 98.5 248 ALA B N 1
ATOM 4121 C CA . ALA B 1 248 ? 19.891 -19.125 -4.137 1 98.5 248 ALA B CA 1
ATOM 4122 C C . ALA B 1 248 ? 19.531 -18.297 -5.367 1 98.5 248 ALA B C 1
ATOM 4124 O O . ALA B 1 248 ? 19.797 -17.094 -5.422 1 98.5 248 ALA B O 1
ATOM 4125 N N . GLU B 1 249 ? 18.984 -18.922 -6.355 1 98.19 249 GLU B N 1
ATOM 4126 C CA . GLU B 1 249 ? 18.25 -18.25 -7.418 1 98.19 249 GLU B CA 1
ATOM 4127 C C . GLU B 1 249 ? 16.812 -17.953 -6.992 1 98.19 249 GLU B C 1
ATOM 4129 O O . GLU B 1 249 ? 16.062 -18.875 -6.617 1 98.19 249 GLU B O 1
ATOM 4134 N N . VAL B 1 250 ? 16.453 -16.672 -7.004 1 98.56 250 VAL B N 1
ATOM 4135 C CA . VAL B 1 250 ? 15.102 -16.281 -6.625 1 98.56 250 VAL B CA 1
ATOM 4136 C C . VAL B 1 250 ? 14.25 -16.078 -7.875 1 98.56 250 VAL B C 1
ATOM 4138 O O . VAL B 1 250 ? 14.625 -15.336 -8.781 1 98.56 250 VAL B O 1
ATOM 4141 N N . VAL B 1 251 ? 13.125 -16.766 -7.914 1 98.56 251 VAL B N 1
ATOM 4142 C CA . VAL B 1 251 ? 12.219 -16.719 -9.055 1 98.56 251 VAL B CA 1
ATOM 4143 C C . VAL B 1 251 ? 10.992 -15.875 -8.703 1 98.56 251 VAL B C 1
ATOM 4145 O O . VAL B 1 251 ? 10.344 -16.109 -7.676 1 98.56 251 VAL B O 1
ATOM 4148 N N . PHE B 1 252 ? 10.664 -14.945 -9.602 1 98.19 252 PHE B N 1
ATOM 4149 C CA . PHE B 1 252 ? 9.594 -13.992 -9.375 1 98.19 252 PHE B CA 1
ATOM 4150 C C . PHE B 1 252 ? 8.297 -14.469 -10.023 1 98.19 252 PHE B C 1
ATOM 4152 O O . PHE B 1 252 ? 8.32 -15.336 -10.891 1 98.19 252 PHE B O 1
ATOM 4159 N N . GLY B 1 253 ? 7.203 -13.844 -9.562 1 98 253 GLY B N 1
ATOM 4160 C CA . GLY B 1 253 ? 5.891 -14.352 -9.922 1 98 253 GLY B CA 1
ATOM 4161 C C . GLY B 1 253 ? 5.496 -14.055 -11.352 1 98 253 GLY B C 1
ATOM 4162 O O . GLY B 1 253 ? 4.879 -14.891 -12.016 1 98 253 GLY B O 1
ATOM 4163 N N . HIS B 1 254 ? 5.863 -12.867 -11.82 1 98.31 254 HIS B N 1
ATOM 4164 C CA . HIS B 1 254 ? 5.297 -12.445 -13.094 1 98.31 254 HIS B CA 1
ATOM 4165 C C . HIS B 1 254 ? 6.305 -11.641 -13.898 1 98.31 254 HIS B C 1
ATOM 4167 O O . HIS B 1 254 ? 5.93 -10.703 -14.617 1 98.31 254 HIS B O 1
ATOM 4173 N N . ASP B 1 255 ? 7.574 -11.922 -13.781 1 98.31 255 ASP B N 1
ATOM 4174 C CA . ASP B 1 255 ? 8.617 -11.203 -14.508 1 98.31 255 ASP B CA 1
ATOM 4175 C C . ASP B 1 255 ? 8.812 -11.797 -15.906 1 98.31 255 ASP B C 1
ATOM 4177 O O . ASP B 1 255 ? 9.281 -12.93 -16.047 1 98.31 255 ASP B O 1
ATOM 4181 N N . SER B 1 256 ? 8.602 -11.008 -16.891 1 98.06 256 SER B N 1
ATOM 4182 C CA . SER B 1 256 ? 8.617 -11.5 -18.25 1 98.06 256 SER B CA 1
ATOM 4183 C C . SER B 1 256 ? 10.023 -11.938 -18.672 1 98.06 256 SER B C 1
ATOM 4185 O O . SER B 1 256 ? 10.188 -12.969 -19.328 1 98.06 256 SER B O 1
ATOM 4187 N N . ASP B 1 257 ? 11 -11.125 -18.344 1 97.94 257 ASP B N 1
ATOM 4188 C CA . ASP B 1 257 ? 12.375 -11.469 -18.703 1 97.94 257 ASP B CA 1
ATOM 4189 C C . ASP B 1 257 ? 12.812 -12.758 -18.016 1 97.94 257 ASP B C 1
ATOM 4191 O O . ASP B 1 257 ? 13.414 -13.633 -18.641 1 97.94 257 ASP B O 1
ATOM 4195 N N . GLN B 1 258 ? 12.562 -12.859 -16.766 1 98.31 258 GLN B N 1
ATOM 4196 C CA . GLN B 1 258 ? 12.953 -14.07 -16.062 1 98.31 258 GLN B CA 1
ATOM 4197 C C . GLN B 1 258 ? 12.188 -15.281 -16.578 1 98.31 258 GLN B C 1
ATOM 4199 O O . GLN B 1 258 ? 12.742 -16.375 -16.672 1 98.31 258 GLN B O 1
ATOM 4204 N N . PHE B 1 259 ? 10.93 -15.102 -16.875 1 98.5 259 PHE B N 1
ATOM 4205 C CA . PHE B 1 259 ? 10.117 -16.188 -17.391 1 98.5 259 PHE B CA 1
ATOM 4206 C C . PHE B 1 259 ? 10.758 -16.781 -18.641 1 98.5 259 PHE B C 1
ATOM 4208 O O . PHE B 1 259 ? 10.852 -18.016 -18.781 1 98.5 259 PHE B O 1
ATOM 4215 N N . GLU B 1 260 ? 11.156 -15.984 -19.516 1 98 260 GLU B N 1
ATOM 4216 C CA . GLU B 1 260 ? 11.789 -16.453 -20.734 1 98 260 GLU B CA 1
ATOM 4217 C C . GLU B 1 260 ? 13.055 -17.25 -20.422 1 98 260 GLU B C 1
ATOM 4219 O O . GLU B 1 260 ? 13.32 -18.281 -21.062 1 98 260 GLU B O 1
ATOM 4224 N N . SER B 1 261 ? 13.758 -16.812 -19.406 1 97.44 261 SER B N 1
ATOM 4225 C CA . SER B 1 261 ? 15.023 -17.453 -19.078 1 97.44 261 SER B CA 1
ATOM 4226 C C . SER B 1 261 ? 14.805 -18.781 -18.344 1 97.44 261 SER B C 1
ATOM 4228 O O . SER B 1 261 ? 15.656 -19.672 -18.391 1 97.44 261 SER B O 1
ATOM 4230 N N . MET B 1 262 ? 13.68 -18.922 -17.703 1 97.19 262 MET B N 1
ATOM 4231 C CA . MET B 1 262 ? 13.477 -20.094 -16.859 1 97.19 262 MET B CA 1
ATOM 4232 C C . MET B 1 262 ? 12.672 -21.172 -17.594 1 97.19 262 MET B C 1
ATOM 4234 O O . MET B 1 262 ? 12.414 -22.234 -17.047 1 97.19 262 MET B O 1
ATOM 4238 N N . ARG B 1 263 ? 12.289 -20.984 -18.828 1 96.94 263 ARG B N 1
ATOM 4239 C CA . ARG B 1 263 ? 11.414 -21.859 -19.578 1 96.94 263 ARG B CA 1
ATOM 4240 C C . ARG B 1 263 ? 11.984 -23.266 -19.672 1 96.94 263 ARG B C 1
ATOM 4242 O O . ARG B 1 263 ? 11.242 -24.25 -19.641 1 96.94 263 ARG B O 1
ATOM 4249 N N . PRO B 1 264 ? 13.344 -23.438 -19.766 1 96.69 264 PRO B N 1
ATOM 4250 C CA . PRO B 1 264 ? 13.906 -24.781 -19.859 1 96.69 264 PRO B CA 1
ATOM 4251 C C . PRO B 1 264 ? 13.734 -25.594 -18.578 1 96.69 264 PRO B C 1
ATOM 4253 O O . PRO B 1 264 ? 13.938 -26.797 -18.578 1 96.69 264 PRO B O 1
ATOM 4256 N N . GLY B 1 265 ? 13.406 -24.875 -17.484 1 97.62 265 GLY B N 1
ATOM 4257 C CA . GLY B 1 265 ? 13.266 -25.547 -16.203 1 97.62 265 GLY B CA 1
ATOM 4258 C C . GLY B 1 265 ? 14.594 -25.812 -15.516 1 97.62 265 GLY B C 1
ATOM 4259 O O . GLY B 1 265 ? 15.594 -25.172 -15.82 1 97.62 265 GLY B O 1
ATOM 4260 N N . TRP B 1 266 ? 14.57 -26.562 -14.477 1 97.62 266 TRP B N 1
ATOM 4261 C CA . TRP B 1 266 ? 15.75 -26.906 -13.695 1 97.62 266 TRP B CA 1
ATOM 4262 C C . TRP B 1 266 ? 15.859 -28.422 -13.531 1 97.62 266 TRP B C 1
ATOM 4264 O O . TRP B 1 266 ? 14.867 -29.094 -13.242 1 97.62 266 TRP B O 1
ATOM 4274 N N . GLY B 1 267 ? 17.078 -28.938 -13.766 1 93.94 267 GLY B N 1
ATOM 4275 C CA . GLY B 1 267 ? 17.312 -30.359 -13.609 1 93.94 267 GLY B CA 1
ATOM 4276 C C . GLY B 1 267 ? 16.719 -31.188 -14.742 1 93.94 267 GLY B C 1
ATOM 4277 O O . GLY B 1 267 ? 16.5 -32.375 -14.594 1 93.94 267 GLY B O 1
ATOM 4278 N N . VAL B 1 268 ? 16.406 -30.516 -15.781 1 88.06 268 VAL B N 1
ATOM 4279 C CA . VAL B 1 268 ? 15.75 -31.172 -16.922 1 88.06 268 VAL B CA 1
ATOM 4280 C C . VAL B 1 268 ? 16.797 -31.5 -17.984 1 88.06 268 VAL B C 1
ATOM 4282 O O . VAL B 1 268 ? 17.812 -30.812 -18.094 1 88.06 268 VAL B O 1
#

Radius of gyration: 26.15 Å; Cα contacts (8 Å, |Δi|>4): 1333; chains: 2; bounding box: 44×77×54 Å

Foldseek 3Di:
DFQKFKAKFWQAKKKAFCCQQFPCPDAADPVRRDDDTDIDIWTQIWMFIGGPVFTETEFQFAALCCVVPQPPPVCCVHIPRPGNVVRQRQVRCVVVPDGPVRGQAYEFQAAFRGGQNNVQVCFPHQREYEFAPQRVVVLVVCQVVVPADSRHHCVRPVGNHNYDHDYDQWDDPGPQKIWHAQAWLHNGGIWIWHAHPPFWIEIERAALHAEPCCQVVVGGGHDRSTPDSVSSVVSSVVVVVVCVVGVYHYHHHTYPVVCVVCNVTPSD/DFQKFKAKFWQAKKKAFCCQQFPCPDAADPVRRDDDTDIGIWTQIWMFIGGPVFTETEFQFAALCCVVPQAPPVCCVHIPRPGNVVRQRQVRCVVVPDGPVRGQAYEFQAAFRGGQNNVVVCFPHQREYEFAPQRVVVLVCCQVVVPADSRHHCVRHVGNHNYDHDYDQWDDPGPQKIWHAQAWLHNGGIWIWHAHPPFWIEIELAALHAEPCCQVVVGGGHDRSTPDSVSSVVSSVVVVVVCVVGVYHYDHHTYPVVCVVCNVTPSD

Sequence (536 aa):
MVDAEVYVIDRGGIRCDMNYMLEGNTLATRTDRNPDIDYDEIPVWNLVIDHPEATILWDTGSHHEAADGHWPDDLVEAFHPHDASDHRLDDDLAAAGYALDDIDAVFVSHLHIDHAGGLEFFAGTDTPIYAHRKELEFAYYDAKVGAGDGGYLLADFDHDLNWQPLHADREEHFTDLEFVRLPGHTPGLTGSVLHLDDEGTLVFAGDQAYMRANYDDELPLGGPLLWGKTEWRESLRRLRAIERRHDAEVVFGHDSDQFESMRPGWGVMVDAEVYVIDRGGIRCDMNYMLEGNTLATRTDRNPDIDYDEIPVWNLVIDHPEATILWDTGSHHEAADGHWPDDLVEAFHPHDASDHRLDDDLAAAGYALDDIDAVFVSHLHIDHAGGLEFFAGTDTPIYAHRKELEFAYYDAKVGAGDGGYLLADFDHDLNWQPLHADREEHFTDLEFVRLPGHTPGLTGSVLHLDDEGTLVFAGDQAYMRANYDDELPLGGPLLWGKTEWRESLRRLRAIERRHDAEVVFGHDSDQFESMRPGWGV

Nearest PDB structures (foldseek):
  9b2i-assembly2_B  TM=9.269E-01  e=8.534E-28  Saccharococcus caldoxylosilyticus
  9b2n-assembly2_B  TM=9.246E-01  e=1.030E-27  Saccharococcus caldoxylosilyticus
  9b2j-assembly2_B  TM=9.216E-01  e=8.534E-28  Saccharococcus caldoxylosilyticus
  9ayt-assembly1_P  TM=9.107E-01  e=4.553E-28  Saccharococcus caldoxylosilyticus
  2r2d-assembly1_A  TM=9.110E-01  e=2.942E-25  Agrobacterium fabrum str. C58

pLDDT: mean 96.87, std 4.52, range [62.5, 98.94]

Secondary structure (DSSP, 8-state):
-B--EEEEEEEEEEEEEGGGTSTTSS---SS-SSPPP-EEEEEEEEEEEEETTEEEEE--BS-TTIIIIIS-HHHHHHSB-TTGGG--HHHHHHHTT--GGG--EEE-S--BTTTBGGGGGGTTS--EEEEEHHHHHHHHHHHHHT-S-S-B-HHHH-SS-EEEEE-SSEEEEETTEEEEE--SSSTT-EEEEEEETTTEEEEEEETT-SSHHHHHS--PPPGGG-S-HHHHHHHHHHHHHHHHHHTPEEEESS-HHHHHHHTT-B--/-B--EEEEEEEEEEEEEGGGTSTTSS---SS-SSPPP-EEEEEEEEEEEEETTEEEEE--BS-TTIIIIIS-HHHHHHSB-TTGGG--HHHHHHHTT--GGG--EEE-S--BTTTBGGGGGGTTS--EEEEEHHHHHHHHHHHHHT-S-S-B-HHHH-SS-EEEEE-SSEEEEETTEEEEE--SSSTT-EEEEEEETTTEEEEEEETT-SSHHHHHS--PPPGGG-S-HHHHHHHHHHHHHHHHHHTPEEEESS-HHHHHHHTT-B--

Solvent-accessible surface area (backbone atoms only — not comparable to full-atom values): 26542 Å² total; per-residue (Å²): 104,31,81,45,29,36,42,52,40,75,28,38,39,32,36,30,35,41,40,48,57,26,39,62,62,66,68,34,30,71,91,44,51,65,59,82,50,57,64,46,71,30,45,30,56,29,34,40,35,47,38,87,89,40,30,33,31,39,34,37,9,35,27,36,42,34,71,72,71,66,42,57,68,69,51,35,33,42,47,27,40,81,42,17,67,80,19,33,51,64,60,45,35,42,76,73,74,35,56,73,86,60,45,51,30,36,37,35,38,46,65,34,50,59,26,22,24,34,47,62,80,45,43,77,40,83,46,42,32,35,34,32,45,55,28,55,56,47,44,54,48,27,45,73,70,65,74,57,74,72,45,38,49,54,91,30,68,74,58,59,58,38,72,44,68,39,83,61,58,62,44,71,86,49,84,50,35,32,40,33,57,29,29,12,44,35,81,18,21,27,26,37,40,37,34,32,63,92,74,43,29,40,30,41,43,31,66,66,23,36,29,65,54,28,63,79,66,64,35,51,52,5,48,71,49,40,50,23,48,53,45,30,53,52,32,49,52,52,50,50,51,50,30,65,76,56,69,33,50,77,41,54,39,32,27,54,73,58,49,66,70,44,51,79,38,42,73,107,103,30,80,43,30,36,42,52,41,74,27,38,40,32,37,31,35,40,40,47,57,26,39,62,62,66,67,34,30,70,89,44,50,65,60,81,52,56,66,46,72,31,45,30,55,27,33,40,36,47,37,87,90,39,30,31,32,39,33,38,10,34,26,36,42,34,73,71,71,66,42,56,69,68,51,35,34,41,47,27,40,83,42,19,67,80,20,34,53,64,58,46,36,44,76,73,73,35,56,72,86,61,46,53,29,36,36,35,38,43,65,35,52,59,26,22,26,34,48,62,81,45,44,75,40,83,46,38,32,33,34,33,44,55,28,53,55,47,42,56,48,26,45,72,71,67,75,59,74,74,46,39,49,53,90,30,69,75,58,60,56,38,72,44,68,39,84,64,61,63,46,71,87,48,85,52,35,31,39,34,56,29,30,11,44,35,80,18,20,28,25,37,40,36,34,32,64,91,74,43,29,40,30,41,41,31,65,68,22,36,31,65,54,29,62,81,67,64,35,51,53,5,48,70,50,41,50,22,49,53,46,31,52,53,32,49,53,51,51,49,52,49,31,66,77,56,68,33,50,77,40,55,40,32,25,54,72,59,50,67,70,43,52,80,38,43,74,107